Protein 2JPW (pdb70)

InterPro domains:
  IPR001978 Troponin [PF00992] (47-178)
  IPR021666 Troponin I residues 1-32 [PF11636] (1-32)
  IPR038077 Troponin domain superfamily [G3DSA:1.20.5.350] (35-161)
  IPR038077 Troponin domain superfamily [SSF90250] (41-192)
  IPR050875 Troponin I [PTHR13738] (12-207)

Sequence (30 aa):
MADESSDAAGEPQPAPAPVRRRANYRAYATMADESSDAAGEPQPAPAPVRRRANYRAYATMADESSDAAGEPQPAPAPVRRRANYRAYATMADESSDAAGEPQPAPAPVRRRANYRAYATMADESSDAAGEPQPAPAPVRRRANYRAYATMADESSDAAGEPQPAPAPVRRRANYRAYATMADESSDAAGEPQPAPAPVRRRANYRAYATMADESSDAAGEPQPAPAPVRRRANYRAYATMADESSDAAGEPQPAPAPVRRRANYRAYATMADESSDAAGEPQPAPAPVRRRANYRAYATMADESSDAAGEPQPAPAPVRRRANYRAYATMADESSDAAGEPQPAPAPVRRRANYRAYATMADESSDAAGEPQPAPAPVRRRANYRAYATMADESSDAAGEPQPAPAPVRRRANYRAYATMADESSDAAGEPQPAPAPVRRRANYRAYATMADESSDAAGEPQPAPAPVRRRANYRAYATMADESSDAAGEPQPAPAPVRRRANYRAYATMADESSDAAGEPQPAPAPVRRRANYRAYATMADESSDAAGEPQPAPAPVRRRANYRAYATMADESSDAAGEPQPAPAPVRRRANYRAYAT

Radius of gyration: 18.46 Å; Cα contacts (8 Å, |Δi|>4): 3; chains: 1; bounding box: 50×13×13 Å

Solvent-accessible surface area: 3497 Å² total

Structure (mmCIF, N/CA/C/O backbone):
data_2JPW
#
_entry.id   2JPW
#
_cell.length_a   1.000
_cell.length_b   1.000
_cell.length_c   1.000
_cell.angle_alpha   90.00
_cell.angle_beta   90.00
_cell.angle_gamma   90.00
#
_symmetry.space_group_name_H-M   'P 1'
#
loop_
_atom_site.group_PDB
_atom_site.id
_atom_site.type_symbol
_atom_site.label_atom_id
_atom_site.label_alt_id
_atom_site.label_comp_id
_atom_site.label_asym_id
_atom_site.label_entity_id
_atom_site.label_seq_id
_atom_site.pdbx_PDB_ins_code
_atom_site.Cartn_x
_atom_site.Cartn_y
_atom_site.Cartn_z
_atom_site.occupancy
_atom_site.B_iso_or_equiv
_atom_site.auth_seq_id
_atom_site.auth_comp_id
_atom_site.auth_asym_id
_atom_site.auth_atom_id
_atom_site.pdbx_PDB_model_num
ATOM 1 N N . MET A 1 1 ? -22.566 -8.372 -1.756 1.00 1.50 1 MET A N 1
ATOM 2 C CA . MET A 1 1 ? -23.281 -7.116 -2.146 1.00 1.27 1 MET A CA 1
ATOM 3 C C . MET A 1 1 ? -23.586 -7.110 -3.654 1.00 1.48 1 MET A C 1
ATOM 4 O O . MET A 1 1 ? -23.010 -7.862 -4.417 1.00 1.72 1 MET A O 1
ATOM 20 N N . ALA A 1 2 ? -24.490 -6.261 -4.084 1.00 1.53 2 ALA A N 1
ATOM 21 C CA . ALA A 1 2 ? -24.837 -6.195 -5.540 1.00 1.83 2 ALA A CA 1
ATOM 22 C C . ALA A 1 2 ? -24.015 -5.102 -6.239 1.00 1.83 2 ALA A C 1
ATOM 23 O O . ALA A 1 2 ? -23.508 -5.301 -7.327 1.00 2.03 2 ALA A O 1
ATOM 30 N N . ASP A 1 3 ? -23.881 -3.952 -5.621 1.00 1.67 3 ASP A N 1
ATOM 31 C CA . ASP A 1 3 ? -23.093 -2.841 -6.245 1.00 1.72 3 ASP A CA 1
ATOM 32 C C . ASP A 1 3 ? -21.643 -2.859 -5.739 1.00 1.64 3 ASP A C 1
ATOM 33 O O . ASP A 1 3 ? -21.352 -3.368 -4.672 1.00 1.53 3 ASP A O 1
ATOM 42 N N . GLU A 1 4 ? -20.735 -2.301 -6.500 1.00 1.73 4 GLU A N 1
ATOM 43 C CA . GLU A 1 4 ? -19.299 -2.278 -6.073 1.00 1.69 4 GLU A CA 1
ATOM 44 C C . GLU A 1 4 ? -18.989 -1.020 -5.240 1.00 1.60 4 GLU A C 1
ATOM 45 O O . GLU A 1 4 ? -17.853 -0.782 -4.875 1.00 1.59 4 GLU A O 1
ATOM 57 N N . SER A 1 5 ? -19.984 -0.216 -4.933 1.00 1.57 5 SER A N 1
ATOM 58 C CA . SER A 1 5 ? -19.734 1.018 -4.122 1.00 1.53 5 SER A CA 1
ATOM 59 C C . SER A 1 5 ? -19.973 0.751 -2.626 1.00 1.33 5 SER A C 1
ATOM 60 O O . SER A 1 5 ? -19.824 1.640 -1.806 1.00 1.29 5 SER A O 1
ATOM 68 N N . SER A 1 6 ? -20.325 -0.463 -2.260 1.00 1.24 6 SER A N 1
ATOM 69 C CA . SER A 1 6 ? -20.551 -0.779 -0.812 1.00 1.08 6 SER A CA 1
ATOM 70 C C . SER A 1 6 ? -19.254 -0.568 -0.014 1.00 0.99 6 SER A C 1
ATOM 71 O O . SER A 1 6 ? -19.282 -0.389 1.189 1.00 0.90 6 SER A O 1
ATOM 79 N N . ASP A 1 7 ? -18.121 -0.578 -0.682 1.00 1.06 7 ASP A N 1
ATOM 80 C CA . ASP A 1 7 ? -16.814 -0.368 0.016 1.00 1.00 7 ASP A CA 1
ATOM 81 C C . ASP A 1 7 ? -16.804 0.982 0.756 1.00 0.96 7 ASP A C 1
ATOM 82 O O . ASP A 1 7 ? -16.237 1.106 1.826 1.00 0.91 7 ASP A O 1
ATOM 91 N N . ALA A 1 8 ? -17.434 1.988 0.195 1.00 1.06 8 ALA A N 1
ATOM 92 C CA . ALA A 1 8 ? -17.471 3.326 0.861 1.00 1.13 8 ALA A CA 1
ATOM 93 C C . ALA A 1 8 ? -18.721 3.444 1.744 1.00 1.11 8 ALA A C 1
ATOM 94 O O . ALA A 1 8 ? -18.689 4.053 2.796 1.00 1.15 8 ALA A O 1
ATOM 101 N N . ALA A 1 9 ? -19.821 2.860 1.324 1.00 1.15 9 ALA A N 1
ATOM 102 C CA . ALA A 1 9 ? -21.076 2.932 2.140 1.00 1.21 9 ALA A CA 1
ATOM 103 C C . ALA A 1 9 ? -20.945 2.080 3.414 1.00 1.02 9 ALA A C 1
ATOM 104 O O . ALA A 1 9 ? -21.530 2.390 4.434 1.00 1.13 9 ALA A O 1
ATOM 111 N N . GLY A 1 10 ? -20.180 1.013 3.361 1.00 0.81 10 GLY A N 1
ATOM 112 C CA . GLY A 1 10 ? -20.007 0.144 4.565 1.00 0.71 10 GLY A CA 1
ATOM 113 C C . GLY A 1 10 ? -18.782 0.606 5.359 1.00 0.68 10 GLY A C 1
ATOM 114 O O . GLY A 1 10 ? -18.590 1.786 5.585 1.00 0.71 10 GLY A O 1
ATOM 118 N N . GLU A 1 11 ? -17.950 -0.314 5.783 1.00 0.72 11 GLU A N 1
ATOM 119 C CA . GLU A 1 11 ? -16.732 0.075 6.562 1.00 0.76 11 GLU A CA 1
ATOM 120 C C . GLU A 1 11 ? -15.503 0.149 5.636 1.00 0.76 11 GLU A C 1
ATOM 121 O O . GLU A 1 11 ? -15.039 -0.859 5.135 1.00 0.90 11 GLU A O 1
ATOM 133 N N . PRO A 1 12 ? -15.016 1.354 5.433 1.00 0.79 12 PRO A N 1
ATOM 134 C CA . PRO A 1 12 ? -13.833 1.561 4.556 1.00 0.90 12 PRO A CA 1
ATOM 135 C C . PRO A 1 12 ? -12.553 1.092 5.261 1.00 0.90 12 PRO A C 1
ATOM 136 O O . PRO A 1 12 ? -12.328 1.387 6.420 1.00 0.91 12 PRO A O 1
ATOM 147 N N . GLN A 1 13 ? -11.715 0.364 4.567 1.00 1.04 13 GLN A N 1
ATOM 148 C CA . GLN A 1 13 ? -10.446 -0.129 5.193 1.00 1.12 13 GLN A CA 1
ATOM 149 C C . GLN A 1 13 ? -9.347 0.946 5.108 1.00 1.11 13 GLN A C 1
ATOM 150 O O . GLN A 1 13 ? -9.345 1.759 4.203 1.00 1.15 13 GLN A O 1
ATOM 164 N N . PRO A 1 14 ? -8.444 0.912 6.063 1.00 1.15 14 PRO A N 1
ATOM 165 C CA . PRO A 1 14 ? -7.328 1.895 6.095 1.00 1.21 14 PRO A CA 1
ATOM 166 C C . PRO A 1 14 ? -6.295 1.578 5.001 1.00 1.28 14 PRO A C 1
ATOM 167 O O . PRO A 1 14 ? -5.934 0.436 4.789 1.00 1.35 14 PRO A O 1
ATOM 178 N N . ALA A 1 15 ? -5.820 2.584 4.306 1.00 1.37 15 ALA A N 1
ATOM 179 C CA . ALA A 1 15 ? -4.812 2.347 3.223 1.00 1.50 15 ALA A CA 1
ATOM 180 C C . ALA A 1 15 ? -3.429 2.059 3.832 1.00 1.37 15 ALA A C 1
ATOM 181 O O . ALA A 1 15 ? -3.016 2.724 4.763 1.00 1.31 15 ALA A O 1
ATOM 188 N N . PRO A 1 16 ? -2.757 1.071 3.282 1.00 1.43 16 PRO A N 1
ATOM 189 C CA . PRO A 1 16 ? -1.407 0.695 3.783 1.00 1.36 16 PRO A CA 1
ATOM 190 C C . PRO A 1 16 ? -0.361 1.740 3.364 1.00 1.36 16 PRO A C 1
ATOM 191 O O . PRO A 1 16 ? -0.376 2.235 2.251 1.00 1.55 16 PRO A O 1
ATOM 202 N N . ALA A 1 17 ? 0.547 2.078 4.249 1.00 1.28 17 ALA A N 1
ATOM 203 C CA . ALA A 1 17 ? 1.596 3.090 3.906 1.00 1.40 17 ALA A CA 1
ATOM 204 C C . ALA A 1 17 ? 2.698 2.448 3.048 1.00 1.34 17 ALA A C 1
ATOM 205 O O . ALA A 1 17 ? 3.143 1.352 3.335 1.00 1.23 17 ALA A O 1
ATOM 212 N N . PRO A 1 18 ? 3.104 3.157 2.018 1.00 1.51 18 PRO A N 1
ATOM 213 C CA . PRO A 1 18 ? 4.167 2.647 1.112 1.00 1.54 18 PRO A CA 1
ATOM 214 C C . PRO A 1 18 ? 5.542 2.729 1.790 1.00 1.38 18 PRO A C 1
ATOM 215 O O . PRO A 1 18 ? 5.852 3.689 2.472 1.00 1.39 18 PRO A O 1
ATOM 226 N N . VAL A 1 19 ? 6.368 1.730 1.601 1.00 1.31 19 VAL A N 1
ATOM 227 C CA . VAL A 1 19 ? 7.728 1.747 2.228 1.00 1.18 19 VAL A CA 1
ATOM 228 C C . VAL A 1 19 ? 8.706 2.547 1.353 1.00 1.23 19 VAL A C 1
ATOM 229 O O . VAL A 1 19 ? 8.569 2.603 0.144 1.00 1.37 19 VAL A O 1
ATOM 242 N N . ARG A 1 20 ? 9.689 3.167 1.956 1.00 1.15 20 ARG A N 1
ATOM 243 C CA . ARG A 1 20 ? 10.677 3.963 1.161 1.00 1.22 20 ARG A CA 1
ATOM 244 C C . ARG A 1 20 ? 11.767 3.044 0.593 1.00 1.08 20 ARG A C 1
ATOM 245 O O . ARG A 1 20 ? 12.087 2.023 1.167 1.00 0.93 20 ARG A O 1
ATOM 266 N N . ARG A 1 21 ? 12.332 3.401 -0.533 1.00 1.18 21 ARG A N 1
ATOM 267 C CA . ARG A 1 21 ? 13.406 2.551 -1.141 1.00 1.10 21 ARG A CA 1
ATOM 268 C C . ARG A 1 21 ? 14.785 3.233 -1.038 1.00 1.03 21 ARG A C 1
ATOM 269 O O . ARG A 1 21 ? 15.762 2.741 -1.570 1.00 1.00 21 ARG A O 1
ATOM 290 N N . ARG A 1 22 ? 14.874 4.362 -0.369 1.00 1.09 22 ARG A N 1
ATOM 291 C CA . ARG A 1 22 ? 16.192 5.072 -0.249 1.00 1.11 22 ARG A CA 1
ATOM 292 C C . ARG A 1 22 ? 17.238 4.212 0.485 1.00 0.90 22 ARG A C 1
ATOM 293 O O . ARG A 1 22 ? 18.421 4.326 0.230 1.00 0.87 22 ARG A O 1
ATOM 342 N N . ALA A 1 25 ? 16.693 0.014 -1.561 1.00 0.79 25 ALA A N 1
ATOM 343 C CA . ALA A 1 25 ? 17.136 -0.122 -2.986 1.00 0.89 25 ALA A CA 1
ATOM 344 C C . ALA A 1 25 ? 18.639 0.151 -3.105 1.00 0.73 25 ALA A C 1
ATOM 345 O O . ALA A 1 25 ? 19.323 -0.459 -3.903 1.00 0.83 25 ALA A O 1
ATOM 352 N N . ASN A 1 26 ? 19.159 1.053 -2.307 1.00 0.58 26 ASN A N 1
ATOM 353 C CA . ASN A 1 26 ? 20.624 1.359 -2.362 1.00 0.56 26 ASN A CA 1
ATOM 354 C C . ASN A 1 26 ? 21.422 0.257 -1.655 1.00 0.61 26 ASN A C 1
ATOM 355 O O . ASN A 1 26 ? 22.527 -0.067 -2.047 1.00 0.75 26 ASN A O 1
ATOM 366 N N . TYR A 1 27 ? 20.864 -0.326 -0.621 1.00 0.63 27 TYR A N 1
ATOM 367 C CA . TYR A 1 27 ? 21.582 -1.415 0.109 1.00 0.85 27 TYR A CA 1
ATOM 368 C C . TYR A 1 27 ? 21.548 -2.713 -0.710 1.00 1.01 27 TYR A C 1
ATOM 369 O O . TYR A 1 27 ? 22.496 -3.476 -0.709 1.00 1.22 27 TYR A O 1
ATOM 387 N N . ARG A 1 28 ? 20.469 -2.965 -1.414 1.00 1.01 28 ARG A N 1
ATOM 388 C CA . ARG A 1 28 ? 20.390 -4.212 -2.234 1.00 1.28 28 ARG A CA 1
ATOM 389 C C . ARG A 1 28 ? 21.192 -4.050 -3.535 1.00 1.26 28 ARG A C 1
ATOM 390 O O . ARG A 1 28 ? 21.742 -5.002 -4.044 1.00 1.50 28 ARG A O 1
ATOM 411 N N . ALA A 1 29 ? 21.277 -2.852 -4.067 1.00 1.03 29 ALA A N 1
ATOM 412 C CA . ALA A 1 29 ? 22.060 -2.640 -5.329 1.00 1.06 29 ALA A CA 1
ATOM 413 C C . ALA A 1 29 ? 23.551 -2.922 -5.087 1.00 1.22 29 ALA A C 1
ATOM 414 O O . ALA A 1 29 ? 24.262 -3.348 -5.977 1.00 1.44 29 ALA A O 1
ATOM 421 N N . TYR A 1 30 ? 24.022 -2.693 -3.882 1.00 1.30 30 TYR A N 1
ATOM 422 C CA . TYR A 1 30 ? 25.462 -2.953 -3.563 1.00 1.74 30 TYR A CA 1
ATOM 423 C C . TYR A 1 30 ? 25.713 -4.464 -3.445 1.00 2.21 30 TYR A C 1
ATOM 424 O O . TYR A 1 30 ? 26.766 -4.957 -3.804 1.00 2.56 30 TYR A O 1
ATOM 442 N N . ALA A 1 31 ? 24.749 -5.197 -2.944 1.00 2.31 31 ALA A N 1
ATOM 443 C CA . ALA A 1 31 ? 24.916 -6.675 -2.798 1.00 2.87 31 ALA A CA 1
ATOM 444 C C . ALA A 1 31 ? 24.485 -7.389 -4.086 1.00 3.03 31 ALA A C 1
ATOM 445 O O . ALA A 1 31 ? 25.215 -8.200 -4.625 1.00 3.44 31 ALA A O 1
ATOM 452 N N . THR A 1 32 ? 23.310 -7.089 -4.585 1.00 2.80 32 THR A N 1
ATOM 453 C CA . THR A 1 32 ? 22.833 -7.745 -5.842 1.00 3.13 32 THR A CA 1
ATOM 454 C C . THR A 1 32 ? 22.884 -6.753 -7.012 1.00 2.88 32 THR A C 1
ATOM 455 O O . THR A 1 32 ? 22.274 -5.699 -6.907 1.00 2.64 32 THR A O 1
ATOM 467 N N . MET A 1 1 ? -29.338 -2.948 1.456 1.00 3.92 1 MET A N 2
ATOM 468 C CA . MET A 1 1 ? -29.413 -4.319 0.860 1.00 3.87 1 MET A CA 2
ATOM 469 C C . MET A 1 1 ? -28.130 -5.108 1.159 1.00 3.54 1 MET A C 2
ATOM 470 O O . MET A 1 1 ? -27.139 -4.554 1.601 1.00 3.23 1 MET A O 2
ATOM 486 N N . ALA A 1 2 ? -28.140 -6.396 0.918 1.00 3.69 2 ALA A N 2
ATOM 487 C CA . ALA A 1 2 ? -26.921 -7.220 1.183 1.00 3.53 2 ALA A CA 2
ATOM 488 C C . ALA A 1 2 ? -26.029 -7.260 -0.063 1.00 3.15 2 ALA A C 2
ATOM 489 O O . ALA A 1 2 ? -25.761 -8.311 -0.615 1.00 3.31 2 ALA A O 2
ATOM 496 N N . ASP A 1 3 ? -25.567 -6.119 -0.507 1.00 2.69 3 ASP A N 2
ATOM 497 C CA . ASP A 1 3 ? -24.689 -6.084 -1.715 1.00 2.32 3 ASP A CA 2
ATOM 498 C C . ASP A 1 3 ? -23.220 -6.254 -1.310 1.00 2.03 3 ASP A C 2
ATOM 499 O O . ASP A 1 3 ? -22.839 -5.996 -0.182 1.00 2.05 3 ASP A O 2
ATOM 508 N N . GLU A 1 4 ? -22.397 -6.693 -2.226 1.00 1.86 4 GLU A N 2
ATOM 509 C CA . GLU A 1 4 ? -20.948 -6.893 -1.906 1.00 1.81 4 GLU A CA 2
ATOM 510 C C . GLU A 1 4 ? -20.182 -5.558 -1.928 1.00 1.37 4 GLU A C 2
ATOM 511 O O . GLU A 1 4 ? -19.000 -5.518 -1.646 1.00 1.52 4 GLU A O 2
ATOM 523 N N . SER A 1 5 ? -20.841 -4.468 -2.253 1.00 1.06 5 SER A N 2
ATOM 524 C CA . SER A 1 5 ? -20.141 -3.145 -2.283 1.00 0.83 5 SER A CA 2
ATOM 525 C C . SER A 1 5 ? -20.282 -2.414 -0.936 1.00 0.74 5 SER A C 2
ATOM 526 O O . SER A 1 5 ? -19.734 -1.342 -0.755 1.00 0.81 5 SER A O 2
ATOM 534 N N . SER A 1 6 ? -20.995 -2.985 0.016 1.00 0.82 6 SER A N 2
ATOM 535 C CA . SER A 1 6 ? -21.145 -2.314 1.349 1.00 0.83 6 SER A CA 2
ATOM 536 C C . SER A 1 6 ? -19.770 -2.119 2.004 1.00 0.88 6 SER A C 2
ATOM 537 O O . SER A 1 6 ? -19.597 -1.264 2.851 1.00 0.89 6 SER A O 2
ATOM 545 N N . ASP A 1 7 ? -18.791 -2.897 1.605 1.00 1.09 7 ASP A N 2
ATOM 546 C CA . ASP A 1 7 ? -17.419 -2.758 2.182 1.00 1.41 7 ASP A CA 2
ATOM 547 C C . ASP A 1 7 ? -16.898 -1.321 1.987 1.00 1.39 7 ASP A C 2
ATOM 548 O O . ASP A 1 7 ? -16.184 -0.793 2.820 1.00 1.58 7 ASP A O 2
ATOM 557 N N . ALA A 1 8 ? -17.261 -0.687 0.896 1.00 1.30 8 ALA A N 2
ATOM 558 C CA . ALA A 1 8 ? -16.804 0.711 0.640 1.00 1.54 8 ALA A CA 2
ATOM 559 C C . ALA A 1 8 ? -17.851 1.715 1.147 1.00 1.39 8 ALA A C 2
ATOM 560 O O . ALA A 1 8 ? -17.513 2.779 1.631 1.00 1.64 8 ALA A O 2
ATOM 567 N N . ALA A 1 9 ? -19.117 1.383 1.038 1.00 1.11 9 ALA A N 2
ATOM 568 C CA . ALA A 1 9 ? -20.190 2.317 1.510 1.00 1.16 9 ALA A CA 2
ATOM 569 C C . ALA A 1 9 ? -20.253 2.349 3.045 1.00 1.04 9 ALA A C 2
ATOM 570 O O . ALA A 1 9 ? -20.605 3.354 3.634 1.00 1.21 9 ALA A O 2
ATOM 577 N N . GLY A 1 10 ? -19.918 1.259 3.696 1.00 0.86 10 GLY A N 2
ATOM 578 C CA . GLY A 1 10 ? -19.959 1.225 5.189 1.00 0.85 10 GLY A CA 2
ATOM 579 C C . GLY A 1 10 ? -18.613 1.691 5.749 1.00 1.03 10 GLY A C 2
ATOM 580 O O . GLY A 1 10 ? -18.250 2.846 5.627 1.00 1.26 10 GLY A O 2
ATOM 584 N N . GLU A 1 11 ? -17.868 0.801 6.361 1.00 1.07 11 GLU A N 2
ATOM 585 C CA . GLU A 1 11 ? -16.538 1.194 6.927 1.00 1.36 11 GLU A CA 2
ATOM 586 C C . GLU A 1 11 ? -15.409 0.832 5.943 1.00 1.46 11 GLU A C 2
ATOM 587 O O . GLU A 1 11 ? -15.125 -0.330 5.721 1.00 1.51 11 GLU A O 2
ATOM 599 N N . PRO A 1 12 ? -14.800 1.851 5.376 1.00 1.54 12 PRO A N 2
ATOM 600 C CA . PRO A 1 12 ? -13.695 1.635 4.405 1.00 1.69 12 PRO A CA 2
ATOM 601 C C . PRO A 1 12 ? -12.418 1.189 5.130 1.00 1.80 12 PRO A C 2
ATOM 602 O O . PRO A 1 12 ? -12.081 1.700 6.183 1.00 1.80 12 PRO A O 2
ATOM 613 N N . GLN A 1 13 ? -11.706 0.243 4.572 1.00 1.91 13 GLN A N 2
ATOM 614 C CA . GLN A 1 13 ? -10.447 -0.241 5.224 1.00 2.04 13 GLN A CA 2
ATOM 615 C C . GLN A 1 13 ? -9.341 0.824 5.116 1.00 2.09 13 GLN A C 2
ATOM 616 O O . GLN A 1 13 ? -9.316 1.598 4.176 1.00 2.07 13 GLN A O 2
ATOM 630 N N . PRO A 1 14 ? -8.462 0.833 6.092 1.00 2.17 14 PRO A N 2
ATOM 631 C CA . PRO A 1 14 ? -7.346 1.818 6.107 1.00 2.25 14 PRO A CA 2
ATOM 632 C C . PRO A 1 14 ? -6.300 1.472 5.036 1.00 2.31 14 PRO A C 2
ATOM 633 O O . PRO A 1 14 ? -5.932 0.325 4.863 1.00 2.40 14 PRO A O 2
ATOM 644 N N . ALA A 1 15 ? -5.823 2.459 4.318 1.00 2.30 15 ALA A N 2
ATOM 645 C CA . ALA A 1 15 ? -4.803 2.194 3.256 1.00 2.38 15 ALA A CA 2
ATOM 646 C C . ALA A 1 15 ? -3.422 1.960 3.893 1.00 2.20 15 ALA A C 2
ATOM 647 O O . ALA A 1 15 ? -3.043 2.656 4.817 1.00 2.04 15 ALA A O 2
ATOM 654 N N . PRO A 1 16 ? -2.716 0.979 3.378 1.00 2.27 16 PRO A N 2
ATOM 655 C CA . PRO A 1 16 ? -1.367 0.647 3.908 1.00 2.14 16 PRO A CA 2
ATOM 656 C C . PRO A 1 16 ? -0.341 1.716 3.500 1.00 1.96 16 PRO A C 2
ATOM 657 O O . PRO A 1 16 ? -0.369 2.224 2.394 1.00 2.08 16 PRO A O 2
ATOM 668 N N . ALA A 1 17 ? 0.566 2.054 4.386 1.00 1.77 17 ALA A N 2
ATOM 669 C CA . ALA A 1 17 ? 1.599 3.086 4.051 1.00 1.67 17 ALA A CA 2
ATOM 670 C C . ALA A 1 17 ? 2.618 2.509 3.058 1.00 1.62 17 ALA A C 2
ATOM 671 O O . ALA A 1 17 ? 3.072 1.391 3.218 1.00 1.58 17 ALA A O 2
ATOM 678 N N . PRO A 1 18 ? 2.944 3.294 2.057 1.00 1.75 18 PRO A N 2
ATOM 679 C CA . PRO A 1 18 ? 3.916 2.850 1.027 1.00 1.82 18 PRO A CA 2
ATOM 680 C C . PRO A 1 18 ? 5.337 2.812 1.600 1.00 1.49 18 PRO A C 2
ATOM 681 O O . PRO A 1 18 ? 5.766 3.724 2.284 1.00 1.41 18 PRO A O 2
ATOM 692 N N . VAL A 1 19 ? 6.069 1.766 1.316 1.00 1.41 19 VAL A N 2
ATOM 693 C CA . VAL A 1 19 ? 7.469 1.664 1.829 1.00 1.18 19 VAL A CA 2
ATOM 694 C C . VAL A 1 19 ? 8.382 2.615 1.040 1.00 1.27 19 VAL A C 2
ATOM 695 O O . VAL A 1 19 ? 8.180 2.847 -0.138 1.00 1.52 19 VAL A O 2
ATOM 708 N N . ARG A 1 20 ? 9.377 3.170 1.685 1.00 1.21 20 ARG A N 2
ATOM 709 C CA . ARG A 1 20 ? 10.303 4.111 0.979 1.00 1.47 20 ARG A CA 2
ATOM 710 C C . ARG A 1 20 ? 11.105 3.369 -0.101 1.00 1.35 20 ARG A C 2
ATOM 711 O O . ARG A 1 20 ? 11.399 2.198 0.034 1.00 1.13 20 ARG A O 2
ATOM 732 N N . ARG A 1 21 ? 11.460 4.043 -1.166 1.00 1.54 21 ARG A N 2
ATOM 733 C CA . ARG A 1 21 ? 12.255 3.382 -2.253 1.00 1.47 21 ARG A CA 2
ATOM 734 C C . ARG A 1 21 ? 13.699 3.924 -2.290 1.00 1.55 21 ARG A C 2
ATOM 735 O O . ARG A 1 21 ? 14.455 3.613 -3.191 1.00 1.55 21 ARG A O 2
ATOM 756 N N . ARG A 1 22 ? 14.078 4.744 -1.336 1.00 1.71 22 ARG A N 2
ATOM 757 C CA . ARG A 1 22 ? 15.463 5.324 -1.333 1.00 1.93 22 ARG A CA 2
ATOM 758 C C . ARG A 1 22 ? 16.542 4.230 -1.278 1.00 1.76 22 ARG A C 2
ATOM 759 O O . ARG A 1 22 ? 17.609 4.388 -1.835 1.00 1.88 22 ARG A O 2
ATOM 808 N N . ALA A 1 25 ? 15.726 1.462 -4.571 1.00 1.26 25 ALA A N 2
ATOM 809 C CA . ALA A 1 25 ? 16.044 1.987 -5.937 1.00 1.29 25 ALA A CA 2
ATOM 810 C C . ALA A 1 25 ? 17.564 2.053 -6.131 1.00 1.11 25 ALA A C 2
ATOM 811 O O . ALA A 1 25 ? 18.068 1.851 -7.219 1.00 1.21 25 ALA A O 2
ATOM 818 N N . ASN A 1 26 ? 18.297 2.318 -5.076 1.00 0.94 26 ASN A N 2
ATOM 819 C CA . ASN A 1 26 ? 19.786 2.382 -5.187 1.00 0.90 26 ASN A CA 2
ATOM 820 C C . ASN A 1 26 ? 20.386 0.974 -5.088 1.00 0.91 26 ASN A C 2
ATOM 821 O O . ASN A 1 26 ? 21.377 0.673 -5.726 1.00 1.06 26 ASN A O 2
ATOM 832 N N . TYR A 1 27 ? 19.789 0.107 -4.301 1.00 0.88 27 TYR A N 2
ATOM 833 C CA . TYR A 1 27 ? 20.327 -1.284 -4.176 1.00 0.97 27 TYR A CA 2
ATOM 834 C C . TYR A 1 27 ? 20.062 -2.077 -5.465 1.00 1.12 27 TYR A C 2
ATOM 835 O O . TYR A 1 27 ? 20.872 -2.883 -5.875 1.00 1.31 27 TYR A O 2
ATOM 853 N N . ARG A 1 28 ? 18.941 -1.848 -6.109 1.00 1.17 28 ARG A N 2
ATOM 854 C CA . ARG A 1 28 ? 18.642 -2.591 -7.373 1.00 1.44 28 ARG A CA 2
ATOM 855 C C . ARG A 1 28 ? 19.528 -2.077 -8.519 1.00 1.62 28 ARG A C 2
ATOM 856 O O . ARG A 1 28 ? 19.839 -2.803 -9.442 1.00 1.89 28 ARG A O 2
ATOM 877 N N . ALA A 1 29 ? 19.945 -0.834 -8.461 1.00 1.52 29 ALA A N 2
ATOM 878 C CA . ALA A 1 29 ? 20.820 -0.281 -9.540 1.00 1.75 29 ALA A CA 2
ATOM 879 C C . ALA A 1 29 ? 22.291 -0.626 -9.261 1.00 1.80 29 ALA A C 2
ATOM 880 O O . ALA A 1 29 ? 23.101 -0.692 -10.166 1.00 2.09 29 ALA A O 2
ATOM 887 N N . TYR A 1 30 ? 22.639 -0.846 -8.014 1.00 1.59 30 TYR A N 2
ATOM 888 C CA . TYR A 1 30 ? 24.054 -1.184 -7.668 1.00 1.75 30 TYR A CA 2
ATOM 889 C C . TYR A 1 30 ? 24.261 -2.707 -7.629 1.00 1.90 30 TYR A C 2
ATOM 890 O O . TYR A 1 30 ? 25.313 -3.202 -7.988 1.00 2.16 30 TYR A O 2
ATOM 908 N N . ALA A 1 31 ? 23.272 -3.452 -7.190 1.00 1.77 31 ALA A N 2
ATOM 909 C CA . ALA A 1 31 ? 23.423 -4.941 -7.121 1.00 1.96 31 ALA A CA 2
ATOM 910 C C . ALA A 1 31 ? 23.113 -5.583 -8.479 1.00 2.19 31 ALA A C 2
ATOM 911 O O . ALA A 1 31 ? 23.904 -6.344 -9.005 1.00 2.46 31 ALA A O 2
ATOM 918 N N . THR A 1 32 ? 21.970 -5.287 -9.047 1.00 2.14 32 THR A N 2
ATOM 919 C CA . THR A 1 32 ? 21.609 -5.885 -10.374 1.00 2.44 32 THR A CA 2
ATOM 920 C C . THR A 1 32 ? 21.724 -4.841 -11.498 1.00 2.54 32 THR A C 2
ATOM 921 O O . THR A 1 32 ? 21.958 -3.680 -11.192 1.00 2.86 32 THR A O 2
ATOM 933 N N . MET A 1 1 ? -27.057 -8.610 -0.053 1.00 3.65 1 MET A N 3
ATOM 934 C CA . MET A 1 1 ? -26.462 -9.725 -0.857 1.00 3.74 1 MET A CA 3
ATOM 935 C C . MET A 1 1 ? -24.950 -9.827 -0.599 1.00 3.46 1 MET A C 3
ATOM 936 O O . MET A 1 1 ? -24.351 -8.949 -0.004 1.00 3.20 1 MET A O 3
ATOM 952 N N . ALA A 1 2 ? -24.332 -10.893 -1.047 1.00 3.58 2 ALA A N 3
ATOM 953 C CA . ALA A 1 2 ? -22.861 -11.057 -0.832 1.00 3.43 2 ALA A CA 3
ATOM 954 C C . ALA A 1 2 ? -22.081 -10.472 -2.019 1.00 3.51 2 ALA A C 3
ATOM 955 O O . ALA A 1 2 ? -21.399 -11.181 -2.739 1.00 3.81 2 ALA A O 3
ATOM 962 N N . ASP A 1 3 ? -22.176 -9.183 -2.225 1.00 3.31 3 ASP A N 3
ATOM 963 C CA . ASP A 1 3 ? -21.442 -8.544 -3.360 1.00 3.42 3 ASP A CA 3
ATOM 964 C C . ASP A 1 3 ? -20.058 -8.062 -2.899 1.00 3.13 3 ASP A C 3
ATOM 965 O O . ASP A 1 3 ? -19.801 -7.917 -1.718 1.00 2.83 3 ASP A O 3
ATOM 974 N N . GLU A 1 4 ? -19.165 -7.824 -3.827 1.00 3.30 4 GLU A N 3
ATOM 975 C CA . GLU A 1 4 ? -17.790 -7.361 -3.453 1.00 3.13 4 GLU A CA 3
ATOM 976 C C . GLU A 1 4 ? -17.754 -5.837 -3.236 1.00 2.82 4 GLU A C 3
ATOM 977 O O . GLU A 1 4 ? -16.774 -5.306 -2.750 1.00 2.71 4 GLU A O 3
ATOM 989 N N . SER A 1 5 ? -18.806 -5.128 -3.582 1.00 2.79 5 SER A N 3
ATOM 990 C CA . SER A 1 5 ? -18.813 -3.641 -3.381 1.00 2.60 5 SER A CA 3
ATOM 991 C C . SER A 1 5 ? -19.129 -3.280 -1.921 1.00 2.25 5 SER A C 3
ATOM 992 O O . SER A 1 5 ? -18.963 -2.146 -1.512 1.00 2.17 5 SER A O 3
ATOM 1000 N N . SER A 1 6 ? -19.572 -4.232 -1.127 1.00 2.10 6 SER A N 3
ATOM 1001 C CA . SER A 1 6 ? -19.880 -3.930 0.310 1.00 1.83 6 SER A CA 3
ATOM 1002 C C . SER A 1 6 ? -18.619 -3.435 1.035 1.00 1.62 6 SER A C 3
ATOM 1003 O O . SER A 1 6 ? -18.702 -2.821 2.079 1.00 1.47 6 SER A O 3
ATOM 1011 N N . ASP A 1 7 ? -17.455 -3.690 0.480 1.00 1.72 7 ASP A N 3
ATOM 1012 C CA . ASP A 1 7 ? -16.185 -3.226 1.120 1.00 1.66 7 ASP A CA 3
ATOM 1013 C C . ASP A 1 7 ? -16.212 -1.698 1.313 1.00 1.54 7 ASP A C 3
ATOM 1014 O O . ASP A 1 7 ? -15.681 -1.177 2.276 1.00 1.50 7 ASP A O 3
ATOM 1023 N N . ALA A 1 8 ? -16.836 -0.985 0.405 1.00 1.62 8 ALA A N 3
ATOM 1024 C CA . ALA A 1 8 ? -16.917 0.502 0.528 1.00 1.65 8 ALA A CA 3
ATOM 1025 C C . ALA A 1 8 ? -18.223 0.898 1.230 1.00 1.62 8 ALA A C 3
ATOM 1026 O O . ALA A 1 8 ? -18.260 1.841 1.998 1.00 1.66 8 ALA A O 3
ATOM 1033 N N . ALA A 1 9 ? -19.292 0.179 0.974 1.00 1.71 9 ALA A N 3
ATOM 1034 C CA . ALA A 1 9 ? -20.601 0.502 1.628 1.00 1.87 9 ALA A CA 3
ATOM 1035 C C . ALA A 1 9 ? -20.553 0.157 3.124 1.00 1.68 9 ALA A C 3
ATOM 1036 O O . ALA A 1 9 ? -21.199 0.794 3.934 1.00 1.92 9 ALA A O 3
ATOM 1043 N N . GLY A 1 10 ? -19.790 -0.846 3.493 1.00 1.42 10 GLY A N 3
ATOM 1044 C CA . GLY A 1 10 ? -19.691 -1.233 4.929 1.00 1.48 10 GLY A CA 3
ATOM 1045 C C . GLY A 1 10 ? -18.536 -0.468 5.581 1.00 1.57 10 GLY A C 3
ATOM 1046 O O . GLY A 1 10 ? -18.522 0.748 5.598 1.00 1.81 10 GLY A O 3
ATOM 1050 N N . GLU A 1 11 ? -17.565 -1.169 6.111 1.00 1.57 11 GLU A N 3
ATOM 1051 C CA . GLU A 1 11 ? -16.407 -0.475 6.760 1.00 1.80 11 GLU A CA 3
ATOM 1052 C C . GLU A 1 11 ? -15.211 -0.388 5.790 1.00 1.67 11 GLU A C 3
ATOM 1053 O O . GLU A 1 11 ? -14.639 -1.395 5.417 1.00 1.58 11 GLU A O 3
ATOM 1065 N N . PRO A 1 12 ? -14.870 0.826 5.415 1.00 1.78 12 PRO A N 3
ATOM 1066 C CA . PRO A 1 12 ? -13.728 1.045 4.486 1.00 1.79 12 PRO A CA 3
ATOM 1067 C C . PRO A 1 12 ? -12.394 0.801 5.208 1.00 1.82 12 PRO A C 3
ATOM 1068 O O . PRO A 1 12 ? -12.167 1.300 6.296 1.00 1.96 12 PRO A O 3
ATOM 1079 N N . GLN A 1 13 ? -11.515 0.035 4.611 1.00 1.77 13 GLN A N 3
ATOM 1080 C CA . GLN A 1 13 ? -10.195 -0.248 5.261 1.00 1.83 13 GLN A CA 3
ATOM 1081 C C . GLN A 1 13 ? -9.248 0.958 5.123 1.00 1.80 13 GLN A C 3
ATOM 1082 O O . GLN A 1 13 ? -9.356 1.726 4.185 1.00 1.79 13 GLN A O 3
ATOM 1096 N N . PRO A 1 14 ? -8.345 1.083 6.071 1.00 1.85 14 PRO A N 3
ATOM 1097 C CA . PRO A 1 14 ? -7.367 2.205 6.053 1.00 1.84 14 PRO A CA 3
ATOM 1098 C C . PRO A 1 14 ? -6.316 1.992 4.952 1.00 1.73 14 PRO A C 3
ATOM 1099 O O . PRO A 1 14 ? -5.949 0.875 4.641 1.00 1.72 14 PRO A O 3
ATOM 1110 N N . ALA A 1 15 ? -5.832 3.060 4.364 1.00 1.73 15 ALA A N 3
ATOM 1111 C CA . ALA A 1 15 ? -4.805 2.927 3.283 1.00 1.69 15 ALA A CA 3
ATOM 1112 C C . ALA A 1 15 ? -3.473 2.431 3.870 1.00 1.56 15 ALA A C 3
ATOM 1113 O O . ALA A 1 15 ? -3.005 2.954 4.865 1.00 1.54 15 ALA A O 3
ATOM 1120 N N . PRO A 1 16 ? -2.905 1.433 3.233 1.00 1.59 16 PRO A N 3
ATOM 1121 C CA . PRO A 1 16 ? -1.614 0.861 3.704 1.00 1.58 16 PRO A CA 3
ATOM 1122 C C . PRO A 1 16 ? -0.453 1.823 3.409 1.00 1.46 16 PRO A C 3
ATOM 1123 O O . PRO A 1 16 ? -0.405 2.451 2.367 1.00 1.49 16 PRO A O 3
ATOM 1134 N N . ALA A 1 17 ? 0.483 1.937 4.321 1.00 1.42 17 ALA A N 3
ATOM 1135 C CA . ALA A 1 17 ? 1.644 2.855 4.099 1.00 1.38 17 ALA A CA 3
ATOM 1136 C C . ALA A 1 17 ? 2.592 2.271 3.040 1.00 1.36 17 ALA A C 3
ATOM 1137 O O . ALA A 1 17 ? 2.830 1.076 3.015 1.00 1.34 17 ALA A O 3
ATOM 1144 N N . PRO A 1 18 ? 3.103 3.136 2.194 1.00 1.44 18 PRO A N 3
ATOM 1145 C CA . PRO A 1 18 ? 4.033 2.697 1.118 1.00 1.47 18 PRO A CA 3
ATOM 1146 C C . PRO A 1 18 ? 5.394 2.298 1.705 1.00 1.32 18 PRO A C 3
ATOM 1147 O O . PRO A 1 18 ? 5.952 2.993 2.535 1.00 1.30 18 PRO A O 3
ATOM 1158 N N . VAL A 1 19 ? 5.931 1.185 1.271 1.00 1.32 19 VAL A N 3
ATOM 1159 C CA . VAL A 1 19 ? 7.260 0.732 1.791 1.00 1.27 19 VAL A CA 3
ATOM 1160 C C . VAL A 1 19 ? 8.396 1.446 1.041 1.00 1.26 19 VAL A C 3
ATOM 1161 O O . VAL A 1 19 ? 8.238 1.863 -0.092 1.00 1.31 19 VAL A O 3
ATOM 1174 N N . ARG A 1 20 ? 9.538 1.588 1.666 1.00 1.25 20 ARG A N 3
ATOM 1175 C CA . ARG A 1 20 ? 10.685 2.273 0.990 1.00 1.28 20 ARG A CA 3
ATOM 1176 C C . ARG A 1 20 ? 11.279 1.366 -0.098 1.00 1.22 20 ARG A C 3
ATOM 1177 O O . ARG A 1 20 ? 11.242 0.154 0.004 1.00 1.19 20 ARG A O 3
ATOM 1198 N N . ARG A 1 21 ? 11.821 1.946 -1.138 1.00 1.28 21 ARG A N 3
ATOM 1199 C CA . ARG A 1 21 ? 12.417 1.121 -2.237 1.00 1.26 21 ARG A CA 3
ATOM 1200 C C . ARG A 1 21 ? 13.954 1.211 -2.240 1.00 1.24 21 ARG A C 3
ATOM 1201 O O . ARG A 1 21 ? 14.604 0.703 -3.133 1.00 1.25 21 ARG A O 3
ATOM 1222 N N . ARG A 1 22 ? 14.544 1.856 -1.259 1.00 1.28 22 ARG A N 3
ATOM 1223 C CA . ARG A 1 22 ? 16.039 1.977 -1.226 1.00 1.36 22 ARG A CA 3
ATOM 1224 C C . ARG A 1 22 ? 16.714 0.594 -1.177 1.00 1.31 22 ARG A C 3
ATOM 1225 O O . ARG A 1 22 ? 17.794 0.413 -1.702 1.00 1.33 22 ARG A O 3
ATOM 1274 N N . ALA A 1 25 ? 14.272 -2.056 -4.171 1.00 1.27 25 ALA A N 3
ATOM 1275 C CA . ALA A 1 25 ? 14.424 -1.775 -5.636 1.00 1.23 25 ALA A CA 3
ATOM 1276 C C . ALA A 1 25 ? 15.795 -2.252 -6.126 1.00 1.20 25 ALA A C 3
ATOM 1277 O O . ALA A 1 25 ? 15.940 -2.692 -7.251 1.00 1.26 25 ALA A O 3
ATOM 1284 N N . ASN A 1 26 ? 16.796 -2.186 -5.284 1.00 1.26 26 ASN A N 3
ATOM 1285 C CA . ASN A 1 26 ? 18.153 -2.654 -5.691 1.00 1.46 26 ASN A CA 3
ATOM 1286 C C . ASN A 1 26 ? 18.206 -4.186 -5.643 1.00 1.62 26 ASN A C 3
ATOM 1287 O O . ASN A 1 26 ? 18.883 -4.815 -6.434 1.00 1.82 26 ASN A O 3
ATOM 1298 N N . TYR A 1 27 ? 17.481 -4.789 -4.730 1.00 1.65 27 TYR A N 3
ATOM 1299 C CA . TYR A 1 27 ? 17.469 -6.281 -4.639 1.00 1.98 27 TYR A CA 3
ATOM 1300 C C . TYR A 1 27 ? 16.614 -6.867 -5.770 1.00 2.02 27 TYR A C 3
ATOM 1301 O O . TYR A 1 27 ? 16.928 -7.908 -6.316 1.00 2.32 27 TYR A O 3
ATOM 1319 N N . ARG A 1 28 ? 15.546 -6.199 -6.141 1.00 1.81 28 ARG A N 3
ATOM 1320 C CA . ARG A 1 28 ? 14.688 -6.716 -7.250 1.00 2.01 28 ARG A CA 3
ATOM 1321 C C . ARG A 1 28 ? 15.329 -6.400 -8.611 1.00 1.98 28 ARG A C 3
ATOM 1322 O O . ARG A 1 28 ? 15.020 -7.028 -9.602 1.00 2.28 28 ARG A O 3
ATOM 1343 N N . ALA A 1 29 ? 16.229 -5.440 -8.661 1.00 1.72 29 ALA A N 3
ATOM 1344 C CA . ALA A 1 29 ? 16.903 -5.091 -9.955 1.00 1.72 29 ALA A CA 3
ATOM 1345 C C . ALA A 1 29 ? 17.610 -6.321 -10.546 1.00 2.09 29 ALA A C 3
ATOM 1346 O O . ALA A 1 29 ? 17.745 -6.449 -11.748 1.00 2.26 29 ALA A O 3
ATOM 1353 N N . TYR A 1 30 ? 18.057 -7.227 -9.707 1.00 2.31 30 TYR A N 3
ATOM 1354 C CA . TYR A 1 30 ? 18.745 -8.457 -10.210 1.00 2.81 30 TYR A CA 3
ATOM 1355 C C . TYR A 1 30 ? 17.715 -9.436 -10.795 1.00 3.11 30 TYR A C 3
ATOM 1356 O O . TYR A 1 30 ? 17.990 -10.145 -11.743 1.00 3.47 30 TYR A O 3
ATOM 1374 N N . ALA A 1 31 ? 16.530 -9.469 -10.234 1.00 3.04 31 ALA A N 3
ATOM 1375 C CA . ALA A 1 31 ? 15.471 -10.391 -10.748 1.00 3.44 31 ALA A CA 3
ATOM 1376 C C . ALA A 1 31 ? 14.724 -9.745 -11.924 1.00 3.36 31 ALA A C 3
ATOM 1377 O O . ALA A 1 31 ? 14.381 -10.408 -12.883 1.00 3.71 31 ALA A O 3
ATOM 1384 N N . THR A 1 32 ? 14.473 -8.460 -11.855 1.00 2.97 32 THR A N 3
ATOM 1385 C CA . THR A 1 32 ? 13.749 -7.775 -12.971 1.00 2.98 32 THR A CA 3
ATOM 1386 C C . THR A 1 32 ? 14.726 -6.937 -13.807 1.00 2.62 32 THR A C 3
ATOM 1387 O O . THR A 1 32 ? 14.876 -7.238 -14.977 1.00 2.85 32 THR A O 3
ATOM 1399 N N . MET A 1 1 ? -19.431 -6.715 -5.319 1.00 4.44 1 MET A N 4
ATOM 1400 C CA . MET A 1 1 ? -20.292 -5.492 -5.307 1.00 3.84 1 MET A CA 4
ATOM 1401 C C . MET A 1 1 ? -20.709 -5.107 -6.735 1.00 3.80 1 MET A C 4
ATOM 1402 O O . MET A 1 1 ? -20.034 -5.426 -7.697 1.00 3.94 1 MET A O 4
ATOM 1418 N N . ALA A 1 2 ? -21.814 -4.417 -6.874 1.00 3.72 2 ALA A N 4
ATOM 1419 C CA . ALA A 1 2 ? -22.275 -4.000 -8.234 1.00 3.77 2 ALA A CA 4
ATOM 1420 C C . ALA A 1 2 ? -21.610 -2.677 -8.629 1.00 3.20 2 ALA A C 4
ATOM 1421 O O . ALA A 1 2 ? -21.032 -2.558 -9.693 1.00 3.18 2 ALA A O 4
ATOM 1428 N N . ASP A 1 3 ? -21.684 -1.686 -7.772 1.00 2.81 3 ASP A N 4
ATOM 1429 C CA . ASP A 1 3 ? -21.056 -0.367 -8.082 1.00 2.32 3 ASP A CA 4
ATOM 1430 C C . ASP A 1 3 ? -19.684 -0.262 -7.404 1.00 1.89 3 ASP A C 4
ATOM 1431 O O . ASP A 1 3 ? -19.432 -0.885 -6.388 1.00 1.94 3 ASP A O 4
ATOM 1440 N N . GLU A 1 4 ? -18.798 0.522 -7.960 1.00 1.63 4 GLU A N 4
ATOM 1441 C CA . GLU A 1 4 ? -17.437 0.671 -7.356 1.00 1.46 4 GLU A CA 4
ATOM 1442 C C . GLU A 1 4 ? -17.433 1.741 -6.249 1.00 1.15 4 GLU A C 4
ATOM 1443 O O . GLU A 1 4 ? -16.387 2.127 -5.763 1.00 1.28 4 GLU A O 4
ATOM 1455 N N . SER A 1 5 ? -18.588 2.212 -5.836 1.00 1.08 5 SER A N 4
ATOM 1456 C CA . SER A 1 5 ? -18.639 3.241 -4.750 1.00 1.10 5 SER A CA 4
ATOM 1457 C C . SER A 1 5 ? -18.969 2.586 -3.400 1.00 0.90 5 SER A C 4
ATOM 1458 O O . SER A 1 5 ? -18.999 3.248 -2.378 1.00 1.03 5 SER A O 4
ATOM 1466 N N . SER A 1 6 ? -19.201 1.288 -3.380 1.00 0.91 6 SER A N 4
ATOM 1467 C CA . SER A 1 6 ? -19.509 0.596 -2.087 1.00 1.02 6 SER A CA 4
ATOM 1468 C C . SER A 1 6 ? -18.337 0.763 -1.110 1.00 0.65 6 SER A C 4
ATOM 1469 O O . SER A 1 6 ? -18.504 0.673 0.090 1.00 0.72 6 SER A O 4
ATOM 1477 N N . ASP A 1 7 ? -17.155 1.024 -1.623 1.00 0.63 7 ASP A N 4
ATOM 1478 C CA . ASP A 1 7 ? -15.962 1.223 -0.743 1.00 0.94 7 ASP A CA 4
ATOM 1479 C C . ASP A 1 7 ? -16.218 2.369 0.254 1.00 0.98 7 ASP A C 4
ATOM 1480 O O . ASP A 1 7 ? -15.758 2.337 1.380 1.00 1.16 7 ASP A O 4
ATOM 1489 N N . ALA A 1 8 ? -16.959 3.373 -0.157 1.00 1.07 8 ALA A N 4
ATOM 1490 C CA . ALA A 1 8 ? -17.263 4.521 0.752 1.00 1.48 8 ALA A CA 4
ATOM 1491 C C . ALA A 1 8 ? -18.604 4.291 1.467 1.00 1.44 8 ALA A C 4
ATOM 1492 O O . ALA A 1 8 ? -18.757 4.620 2.628 1.00 1.65 8 ALA A O 4
ATOM 1499 N N . ALA A 1 9 ? -19.573 3.729 0.780 1.00 1.31 9 ALA A N 4
ATOM 1500 C CA . ALA A 1 9 ? -20.908 3.476 1.416 1.00 1.56 9 ALA A CA 4
ATOM 1501 C C . ALA A 1 9 ? -20.811 2.353 2.462 1.00 1.42 9 ALA A C 4
ATOM 1502 O O . ALA A 1 9 ? -21.534 2.349 3.440 1.00 1.70 9 ALA A O 4
ATOM 1509 N N . GLY A 1 10 ? -19.924 1.405 2.264 1.00 1.06 10 GLY A N 4
ATOM 1510 C CA . GLY A 1 10 ? -19.779 0.289 3.247 1.00 1.08 10 GLY A CA 4
ATOM 1511 C C . GLY A 1 10 ? -18.673 0.633 4.248 1.00 0.91 10 GLY A C 4
ATOM 1512 O O . GLY A 1 10 ? -18.529 1.770 4.657 1.00 1.00 10 GLY A O 4
ATOM 1516 N N . GLU A 1 11 ? -17.888 -0.339 4.643 1.00 0.83 11 GLU A N 4
ATOM 1517 C CA . GLU A 1 11 ? -16.784 -0.064 5.618 1.00 0.81 11 GLU A CA 4
ATOM 1518 C C . GLU A 1 11 ? -15.450 0.138 4.873 1.00 0.74 11 GLU A C 4
ATOM 1519 O O . GLU A 1 11 ? -14.896 -0.797 4.324 1.00 0.79 11 GLU A O 4
ATOM 1531 N N . PRO A 1 12 ? -14.976 1.364 4.877 1.00 0.83 12 PRO A N 4
ATOM 1532 C CA . PRO A 1 12 ? -13.697 1.687 4.191 1.00 0.92 12 PRO A CA 4
ATOM 1533 C C . PRO A 1 12 ? -12.507 1.155 5.000 1.00 1.00 12 PRO A C 4
ATOM 1534 O O . PRO A 1 12 ? -12.402 1.385 6.191 1.00 1.08 12 PRO A O 4
ATOM 1545 N N . GLN A 1 13 ? -11.613 0.444 4.360 1.00 1.05 13 GLN A N 4
ATOM 1546 C CA . GLN A 1 13 ? -10.427 -0.107 5.088 1.00 1.20 13 GLN A CA 4
ATOM 1547 C C . GLN A 1 13 ? -9.294 0.933 5.137 1.00 1.29 13 GLN A C 4
ATOM 1548 O O . GLN A 1 13 ? -9.221 1.808 4.294 1.00 1.26 13 GLN A O 4
ATOM 1562 N N . PRO A 1 14 ? -8.443 0.800 6.128 1.00 1.44 14 PRO A N 4
ATOM 1563 C CA . PRO A 1 14 ? -7.303 1.741 6.285 1.00 1.56 14 PRO A CA 4
ATOM 1564 C C . PRO A 1 14 ? -6.243 1.489 5.205 1.00 1.55 14 PRO A C 4
ATOM 1565 O O . PRO A 1 14 ? -5.852 0.362 4.956 1.00 1.57 14 PRO A O 4
ATOM 1576 N N . ALA A 1 15 ? -5.778 2.531 4.560 1.00 1.54 15 ALA A N 4
ATOM 1577 C CA . ALA A 1 15 ? -4.745 2.359 3.490 1.00 1.54 15 ALA A CA 4
ATOM 1578 C C . ALA A 1 15 ? -3.366 2.099 4.117 1.00 1.40 15 ALA A C 4
ATOM 1579 O O . ALA A 1 15 ? -2.959 2.799 5.026 1.00 1.34 15 ALA A O 4
ATOM 1586 N N . PRO A 1 16 ? -2.689 1.092 3.609 1.00 1.42 16 PRO A N 4
ATOM 1587 C CA . PRO A 1 16 ? -1.342 0.740 4.130 1.00 1.34 16 PRO A CA 4
ATOM 1588 C C . PRO A 1 16 ? -0.292 1.756 3.656 1.00 1.20 16 PRO A C 4
ATOM 1589 O O . PRO A 1 16 ? -0.361 2.266 2.554 1.00 1.29 16 PRO A O 4
ATOM 1600 N N . ALA A 1 17 ? 0.682 2.049 4.485 1.00 1.08 17 ALA A N 4
ATOM 1601 C CA . ALA A 1 17 ? 1.741 3.030 4.088 1.00 1.00 17 ALA A CA 4
ATOM 1602 C C . ALA A 1 17 ? 2.640 2.429 2.995 1.00 1.00 17 ALA A C 4
ATOM 1603 O O . ALA A 1 17 ? 3.098 1.308 3.123 1.00 1.08 17 ALA A O 4
ATOM 1610 N N . PRO A 1 18 ? 2.860 3.195 1.951 1.00 1.09 18 PRO A N 4
ATOM 1611 C CA . PRO A 1 18 ? 3.710 2.725 0.827 1.00 1.17 18 PRO A CA 4
ATOM 1612 C C . PRO A 1 18 ? 5.191 2.721 1.231 1.00 0.85 18 PRO A C 4
ATOM 1613 O O . PRO A 1 18 ? 5.675 3.638 1.871 1.00 0.72 18 PRO A O 4
ATOM 1624 N N . VAL A 1 19 ? 5.914 1.694 0.855 1.00 0.96 19 VAL A N 4
ATOM 1625 C CA . VAL A 1 19 ? 7.365 1.621 1.210 1.00 0.86 19 VAL A CA 4
ATOM 1626 C C . VAL A 1 19 ? 8.198 2.457 0.224 1.00 0.66 19 VAL A C 4
ATOM 1627 O O . VAL A 1 19 ? 7.824 2.643 -0.919 1.00 0.80 19 VAL A O 4
ATOM 1640 N N . ARG A 1 20 ? 9.321 2.965 0.666 1.00 0.68 20 ARG A N 4
ATOM 1641 C CA . ARG A 1 20 ? 10.183 3.795 -0.239 1.00 0.74 20 ARG A CA 4
ATOM 1642 C C . ARG A 1 20 ? 10.809 2.921 -1.337 1.00 0.59 20 ARG A C 4
ATOM 1643 O O . ARG A 1 20 ? 11.275 1.825 -1.085 1.00 0.59 20 ARG A O 4
ATOM 1664 N N . ARG A 1 21 ? 10.811 3.401 -2.556 1.00 0.79 21 ARG A N 4
ATOM 1665 C CA . ARG A 1 21 ? 11.393 2.609 -3.688 1.00 0.83 21 ARG A CA 4
ATOM 1666 C C . ARG A 1 21 ? 12.733 3.204 -4.165 1.00 0.97 21 ARG A C 4
ATOM 1667 O O . ARG A 1 21 ? 13.277 2.781 -5.166 1.00 1.06 21 ARG A O 4
ATOM 1688 N N . ARG A 1 22 ? 13.263 4.182 -3.466 1.00 1.18 22 ARG A N 4
ATOM 1689 C CA . ARG A 1 22 ? 14.564 4.801 -3.896 1.00 1.52 22 ARG A CA 4
ATOM 1690 C C . ARG A 1 22 ? 15.693 3.754 -3.954 1.00 1.38 22 ARG A C 4
ATOM 1691 O O . ARG A 1 22 ? 16.630 3.897 -4.715 1.00 1.55 22 ARG A O 4
ATOM 1740 N N . ALA A 1 25 ? 13.685 -0.018 -5.996 1.00 0.79 25 ALA A N 4
ATOM 1741 C CA . ALA A 1 25 ? 13.379 0.118 -7.456 1.00 1.11 25 ALA A CA 4
ATOM 1742 C C . ALA A 1 25 ? 14.674 0.271 -8.260 1.00 1.04 25 ALA A C 4
ATOM 1743 O O . ALA A 1 25 ? 14.762 -0.158 -9.394 1.00 1.20 25 ALA A O 4
ATOM 1750 N N . ASN A 1 26 ? 15.681 0.874 -7.680 1.00 0.97 26 ASN A N 4
ATOM 1751 C CA . ASN A 1 26 ? 16.975 1.048 -8.406 1.00 1.14 26 ASN A CA 4
ATOM 1752 C C . ASN A 1 26 ? 17.790 -0.251 -8.359 1.00 0.95 26 ASN A C 4
ATOM 1753 O O . ASN A 1 26 ? 18.492 -0.581 -9.295 1.00 1.07 26 ASN A O 4
ATOM 1764 N N . TYR A 1 27 ? 17.690 -0.996 -7.283 1.00 0.86 27 TYR A N 4
ATOM 1765 C CA . TYR A 1 27 ? 18.450 -2.282 -7.186 1.00 1.12 27 TYR A CA 4
ATOM 1766 C C . TYR A 1 27 ? 17.822 -3.338 -8.106 1.00 1.06 27 TYR A C 4
ATOM 1767 O O . TYR A 1 27 ? 18.515 -4.145 -8.697 1.00 1.26 27 TYR A O 4
ATOM 1785 N N . ARG A 1 28 ? 16.516 -3.331 -8.242 1.00 1.02 28 ARG A N 4
ATOM 1786 C CA . ARG A 1 28 ? 15.851 -4.330 -9.137 1.00 1.37 28 ARG A CA 4
ATOM 1787 C C . ARG A 1 28 ? 15.960 -3.891 -10.605 1.00 1.29 28 ARG A C 4
ATOM 1788 O O . ARG A 1 28 ? 15.840 -4.696 -11.505 1.00 1.61 28 ARG A O 4
ATOM 1809 N N . ALA A 1 29 ? 16.188 -2.621 -10.855 1.00 1.04 29 ALA A N 4
ATOM 1810 C CA . ALA A 1 29 ? 16.305 -2.133 -12.266 1.00 1.25 29 ALA A CA 4
ATOM 1811 C C . ALA A 1 29 ? 17.530 -2.752 -12.955 1.00 1.09 29 ALA A C 4
ATOM 1812 O O . ALA A 1 29 ? 17.538 -2.956 -14.155 1.00 1.35 29 ALA A O 4
ATOM 1819 N N . TYR A 1 30 ? 18.563 -3.052 -12.206 1.00 0.85 30 TYR A N 4
ATOM 1820 C CA . TYR A 1 30 ? 19.784 -3.659 -12.816 1.00 0.97 30 TYR A CA 4
ATOM 1821 C C . TYR A 1 30 ? 19.688 -5.192 -12.807 1.00 1.22 30 TYR A C 4
ATOM 1822 O O . TYR A 1 30 ? 20.158 -5.851 -13.713 1.00 1.44 30 TYR A O 4
ATOM 1840 N N . ALA A 1 31 ? 19.083 -5.761 -11.789 1.00 1.40 31 ALA A N 4
ATOM 1841 C CA . ALA A 1 31 ? 18.962 -7.251 -11.725 1.00 1.94 31 ALA A CA 4
ATOM 1842 C C . ALA A 1 31 ? 17.830 -7.737 -12.642 1.00 2.19 31 ALA A C 4
ATOM 1843 O O . ALA A 1 31 ? 18.034 -8.585 -13.490 1.00 2.49 31 ALA A O 4
ATOM 1850 N N . THR A 1 32 ? 16.642 -7.204 -12.483 1.00 2.17 32 THR A N 4
ATOM 1851 C CA . THR A 1 32 ? 15.498 -7.633 -13.354 1.00 2.58 32 THR A CA 4
ATOM 1852 C C . THR A 1 32 ? 15.140 -6.533 -14.368 1.00 2.46 32 THR A C 4
ATOM 1853 O O . THR A 1 32 ? 14.203 -6.735 -15.124 1.00 2.86 32 THR A O 4
ATOM 1865 N N . MET A 1 1 ? -23.120 -9.618 0.686 1.00 3.05 1 MET A N 5
ATOM 1866 C CA . MET A 1 1 ? -23.357 -8.484 -0.263 1.00 2.74 1 MET A CA 5
ATOM 1867 C C . MET A 1 1 ? -23.481 -9.000 -1.708 1.00 2.86 1 MET A C 5
ATOM 1868 O O . MET A 1 1 ? -23.045 -10.092 -2.025 1.00 3.07 1 MET A O 5
ATOM 1884 N N . ALA A 1 2 ? -24.070 -8.220 -2.583 1.00 2.82 2 ALA A N 5
ATOM 1885 C CA . ALA A 1 2 ? -24.221 -8.658 -4.008 1.00 3.06 2 ALA A CA 5
ATOM 1886 C C . ALA A 1 2 ? -23.032 -8.167 -4.847 1.00 2.88 2 ALA A C 5
ATOM 1887 O O . ALA A 1 2 ? -22.391 -8.939 -5.533 1.00 3.08 2 ALA A O 5
ATOM 1894 N N . ASP A 1 3 ? -22.737 -6.889 -4.792 1.00 2.55 3 ASP A N 5
ATOM 1895 C CA . ASP A 1 3 ? -21.588 -6.340 -5.583 1.00 2.43 3 ASP A CA 5
ATOM 1896 C C . ASP A 1 3 ? -20.333 -6.241 -4.703 1.00 2.11 3 ASP A C 5
ATOM 1897 O O . ASP A 1 3 ? -20.416 -6.132 -3.492 1.00 1.91 3 ASP A O 5
ATOM 1906 N N . GLU A 1 4 ? -19.171 -6.283 -5.307 1.00 2.15 4 GLU A N 5
ATOM 1907 C CA . GLU A 1 4 ? -17.901 -6.201 -4.515 1.00 1.94 4 GLU A CA 5
ATOM 1908 C C . GLU A 1 4 ? -17.536 -4.738 -4.191 1.00 1.67 4 GLU A C 5
ATOM 1909 O O . GLU A 1 4 ? -16.595 -4.484 -3.463 1.00 1.61 4 GLU A O 5
ATOM 1921 N N . SER A 1 5 ? -18.269 -3.779 -4.711 1.00 1.63 5 SER A N 5
ATOM 1922 C CA . SER A 1 5 ? -17.954 -2.343 -4.413 1.00 1.50 5 SER A CA 5
ATOM 1923 C C . SER A 1 5 ? -18.524 -1.925 -3.047 1.00 1.22 5 SER A C 5
ATOM 1924 O O . SER A 1 5 ? -18.224 -0.854 -2.552 1.00 1.17 5 SER A O 5
ATOM 1932 N N . SER A 1 6 ? -19.332 -2.759 -2.425 1.00 1.18 6 SER A N 5
ATOM 1933 C CA . SER A 1 6 ? -19.901 -2.401 -1.083 1.00 1.07 6 SER A CA 5
ATOM 1934 C C . SER A 1 6 ? -18.773 -2.172 -0.065 1.00 0.97 6 SER A C 5
ATOM 1935 O O . SER A 1 6 ? -18.966 -1.523 0.943 1.00 0.99 6 SER A O 5
ATOM 1943 N N . ASP A 1 7 ? -17.595 -2.692 -0.331 1.00 1.00 7 ASP A N 5
ATOM 1944 C CA . ASP A 1 7 ? -16.442 -2.499 0.605 1.00 1.04 7 ASP A CA 5
ATOM 1945 C C . ASP A 1 7 ? -16.184 -0.999 0.845 1.00 1.09 7 ASP A C 5
ATOM 1946 O O . ASP A 1 7 ? -15.789 -0.597 1.923 1.00 1.19 7 ASP A O 5
ATOM 1955 N N . ALA A 1 8 ? -16.413 -0.174 -0.150 1.00 1.12 8 ALA A N 5
ATOM 1956 C CA . ALA A 1 8 ? -16.193 1.296 0.016 1.00 1.25 8 ALA A CA 5
ATOM 1957 C C . ALA A 1 8 ? -17.456 1.962 0.579 1.00 1.24 8 ALA A C 5
ATOM 1958 O O . ALA A 1 8 ? -17.379 2.878 1.375 1.00 1.39 8 ALA A O 5
ATOM 1965 N N . ALA A 1 9 ? -18.619 1.504 0.174 1.00 1.15 9 ALA A N 5
ATOM 1966 C CA . ALA A 1 9 ? -19.892 2.104 0.685 1.00 1.22 9 ALA A CA 5
ATOM 1967 C C . ALA A 1 9 ? -20.144 1.684 2.144 1.00 1.24 9 ALA A C 5
ATOM 1968 O O . ALA A 1 9 ? -20.743 2.418 2.908 1.00 1.39 9 ALA A O 5
ATOM 1975 N N . GLY A 1 10 ? -19.693 0.513 2.533 1.00 1.17 10 GLY A N 5
ATOM 1976 C CA . GLY A 1 10 ? -19.905 0.047 3.938 1.00 1.26 10 GLY A CA 5
ATOM 1977 C C . GLY A 1 10 ? -18.731 0.496 4.813 1.00 1.25 10 GLY A C 5
ATOM 1978 O O . GLY A 1 10 ? -18.570 1.669 5.092 1.00 1.36 10 GLY A O 5
ATOM 1982 N N . GLU A 1 11 ? -17.910 -0.430 5.249 1.00 1.19 11 GLU A N 5
ATOM 1983 C CA . GLU A 1 11 ? -16.740 -0.058 6.107 1.00 1.20 11 GLU A CA 5
ATOM 1984 C C . GLU A 1 11 ? -15.458 0.042 5.258 1.00 1.07 11 GLU A C 5
ATOM 1985 O O . GLU A 1 11 ? -14.952 -0.954 4.775 1.00 1.10 11 GLU A O 5
ATOM 1997 N N . PRO A 1 12 ? -14.973 1.256 5.099 1.00 1.09 12 PRO A N 5
ATOM 1998 C CA . PRO A 1 12 ? -13.743 1.488 4.296 1.00 1.12 12 PRO A CA 5
ATOM 1999 C C . PRO A 1 12 ? -12.495 1.022 5.062 1.00 1.02 12 PRO A C 5
ATOM 2000 O O . PRO A 1 12 ? -12.330 1.311 6.234 1.00 0.99 12 PRO A O 5
ATOM 2011 N N . GLN A 1 13 ? -11.616 0.303 4.405 1.00 1.08 13 GLN A N 5
ATOM 2012 C CA . GLN A 1 13 ? -10.375 -0.185 5.088 1.00 1.11 13 GLN A CA 5
ATOM 2013 C C . GLN A 1 13 ? -9.298 0.915 5.109 1.00 1.05 13 GLN A C 5
ATOM 2014 O O . GLN A 1 13 ? -9.277 1.777 4.249 1.00 1.04 13 GLN A O 5
ATOM 2028 N N . PRO A 1 14 ? -8.434 0.850 6.097 1.00 1.09 14 PRO A N 5
ATOM 2029 C CA . PRO A 1 14 ? -7.344 1.855 6.228 1.00 1.11 14 PRO A CA 5
ATOM 2030 C C . PRO A 1 14 ? -6.273 1.640 5.145 1.00 1.18 14 PRO A C 5
ATOM 2031 O O . PRO A 1 14 ? -5.857 0.527 4.884 1.00 1.26 14 PRO A O 5
ATOM 2042 N N . ALA A 1 15 ? -5.831 2.700 4.512 1.00 1.25 15 ALA A N 5
ATOM 2043 C CA . ALA A 1 15 ? -4.791 2.566 3.442 1.00 1.37 15 ALA A CA 5
ATOM 2044 C C . ALA A 1 15 ? -3.421 2.236 4.057 1.00 1.28 15 ALA A C 5
ATOM 2045 O O . ALA A 1 15 ? -2.992 2.888 4.992 1.00 1.25 15 ALA A O 5
ATOM 2052 N N . PRO A 1 16 ? -2.774 1.229 3.511 1.00 1.37 16 PRO A N 5
ATOM 2053 C CA . PRO A 1 16 ? -1.439 0.812 4.017 1.00 1.41 16 PRO A CA 5
ATOM 2054 C C . PRO A 1 16 ? -0.353 1.810 3.580 1.00 1.29 16 PRO A C 5
ATOM 2055 O O . PRO A 1 16 ? -0.411 2.372 2.500 1.00 1.28 16 PRO A O 5
ATOM 2066 N N . ALA A 1 17 ? 0.637 2.032 4.411 1.00 1.29 17 ALA A N 5
ATOM 2067 C CA . ALA A 1 17 ? 1.729 2.992 4.048 1.00 1.25 17 ALA A CA 5
ATOM 2068 C C . ALA A 1 17 ? 2.666 2.366 3.001 1.00 1.22 17 ALA A C 5
ATOM 2069 O O . ALA A 1 17 ? 3.071 1.226 3.140 1.00 1.25 17 ALA A O 5
ATOM 2076 N N . PRO A 1 18 ? 2.979 3.135 1.981 1.00 1.21 18 PRO A N 5
ATOM 2077 C CA . PRO A 1 18 ? 3.877 2.643 0.901 1.00 1.22 18 PRO A CA 5
ATOM 2078 C C . PRO A 1 18 ? 5.331 2.568 1.390 1.00 1.15 18 PRO A C 5
ATOM 2079 O O . PRO A 1 18 ? 5.823 3.470 2.043 1.00 1.13 18 PRO A O 5
ATOM 2090 N N . VAL A 1 19 ? 6.019 1.498 1.075 1.00 1.15 19 VAL A N 5
ATOM 2091 C CA . VAL A 1 19 ? 7.443 1.358 1.515 1.00 1.11 19 VAL A CA 5
ATOM 2092 C C . VAL A 1 19 ? 8.376 2.118 0.557 1.00 0.97 19 VAL A C 5
ATOM 2093 O O . VAL A 1 19 ? 8.068 2.307 -0.605 1.00 0.93 19 VAL A O 5
ATOM 2106 N N . ARG A 1 20 ? 9.514 2.555 1.041 1.00 0.93 20 ARG A N 5
ATOM 2107 C CA . ARG A 1 20 ? 10.468 3.303 0.161 1.00 0.82 20 ARG A CA 5
ATOM 2108 C C . ARG A 1 20 ? 11.102 2.351 -0.864 1.00 0.74 20 ARG A C 5
ATOM 2109 O O . ARG A 1 20 ? 11.259 1.173 -0.612 1.00 0.80 20 ARG A O 5
ATOM 2130 N N . ARG A 1 21 ? 11.459 2.858 -2.019 1.00 0.65 21 ARG A N 5
ATOM 2131 C CA . ARG A 1 21 ? 12.080 1.989 -3.073 1.00 0.59 21 ARG A CA 5
ATOM 2132 C C . ARG A 1 21 ? 13.582 2.298 -3.243 1.00 0.52 21 ARG A C 5
ATOM 2133 O O . ARG A 1 21 ? 14.223 1.791 -4.144 1.00 0.52 21 ARG A O 5
ATOM 2154 N N . ARG A 1 22 ? 14.143 3.132 -2.396 1.00 0.52 22 ARG A N 5
ATOM 2155 C CA . ARG A 1 22 ? 15.598 3.483 -2.523 1.00 0.55 22 ARG A CA 5
ATOM 2156 C C . ARG A 1 22 ? 16.504 2.241 -2.395 1.00 0.58 22 ARG A C 5
ATOM 2157 O O . ARG A 1 22 ? 17.635 2.254 -2.844 1.00 0.66 22 ARG A O 5
ATOM 2206 N N . ALA A 1 25 ? 15.911 -0.286 -5.926 1.00 0.59 25 ALA A N 5
ATOM 2207 C CA . ALA A 1 25 ? 16.527 0.187 -7.205 1.00 0.66 25 ALA A CA 5
ATOM 2208 C C . ALA A 1 25 ? 18.048 -0.003 -7.172 1.00 0.76 25 ALA A C 5
ATOM 2209 O O . ALA A 1 25 ? 18.669 -0.240 -8.191 1.00 0.92 25 ALA A O 5
ATOM 2216 N N . ASN A 1 26 ? 18.651 0.093 -6.013 1.00 0.73 26 ASN A N 5
ATOM 2217 C CA . ASN A 1 26 ? 20.133 -0.089 -5.918 1.00 0.86 26 ASN A CA 5
ATOM 2218 C C . ASN A 1 26 ? 20.488 -1.580 -5.850 1.00 0.92 26 ASN A C 5
ATOM 2219 O O . ASN A 1 26 ? 21.491 -2.007 -6.393 1.00 1.09 26 ASN A O 5
ATOM 2230 N N . TYR A 1 27 ? 19.676 -2.378 -5.195 1.00 0.85 27 TYR A N 5
ATOM 2231 C CA . TYR A 1 27 ? 19.976 -3.841 -5.101 1.00 0.97 27 TYR A CA 5
ATOM 2232 C C . TYR A 1 27 ? 19.679 -4.540 -6.437 1.00 1.03 27 TYR A C 5
ATOM 2233 O O . TYR A 1 27 ? 20.381 -5.453 -6.831 1.00 1.18 27 TYR A O 5
ATOM 2251 N N . ARG A 1 28 ? 18.654 -4.118 -7.139 1.00 0.95 28 ARG A N 5
ATOM 2252 C CA . ARG A 1 28 ? 18.330 -4.764 -8.449 1.00 1.05 28 ARG A CA 5
ATOM 2253 C C . ARG A 1 28 ? 19.314 -4.300 -9.533 1.00 1.13 28 ARG A C 5
ATOM 2254 O O . ARG A 1 28 ? 19.638 -5.042 -10.436 1.00 1.25 28 ARG A O 5
ATOM 2275 N N . ALA A 1 29 ? 19.796 -3.082 -9.446 1.00 1.10 29 ALA A N 5
ATOM 2276 C CA . ALA A 1 29 ? 20.765 -2.579 -10.472 1.00 1.22 29 ALA A CA 5
ATOM 2277 C C . ALA A 1 29 ? 22.126 -3.277 -10.320 1.00 1.25 29 ALA A C 5
ATOM 2278 O O . ALA A 1 29 ? 22.858 -3.432 -11.279 1.00 1.37 29 ALA A O 5
ATOM 2285 N N . TYR A 1 30 ? 22.469 -3.698 -9.125 1.00 1.22 30 TYR A N 5
ATOM 2286 C CA . TYR A 1 30 ? 23.783 -4.384 -8.913 1.00 1.35 30 TYR A CA 5
ATOM 2287 C C . TYR A 1 30 ? 23.655 -5.896 -9.164 1.00 1.42 30 TYR A C 5
ATOM 2288 O O . TYR A 1 30 ? 24.578 -6.529 -9.640 1.00 1.54 30 TYR A O 5
ATOM 2306 N N . ALA A 1 31 ? 22.524 -6.480 -8.839 1.00 1.47 31 ALA A N 5
ATOM 2307 C CA . ALA A 1 31 ? 22.348 -7.953 -9.051 1.00 1.74 31 ALA A CA 5
ATOM 2308 C C . ALA A 1 31 ? 21.956 -8.257 -10.504 1.00 1.82 31 ALA A C 5
ATOM 2309 O O . ALA A 1 31 ? 22.588 -9.059 -11.165 1.00 2.03 31 ALA A O 5
ATOM 2316 N N . THR A 1 32 ? 20.919 -7.631 -11.002 1.00 1.77 32 THR A N 5
ATOM 2317 C CA . THR A 1 32 ? 20.487 -7.893 -12.414 1.00 2.04 32 THR A CA 5
ATOM 2318 C C . THR A 1 32 ? 20.835 -6.705 -13.323 1.00 1.98 32 THR A C 5
ATOM 2319 O O . THR A 1 32 ? 21.021 -5.613 -12.809 1.00 1.92 32 THR A O 5
ATOM 2331 N N . MET A 1 1 ? -18.092 -13.320 5.339 1.00 3.04 1 MET A N 6
ATOM 2332 C CA . MET A 1 1 ? -17.920 -13.476 3.861 1.00 2.90 1 MET A CA 6
ATOM 2333 C C . MET A 1 1 ? -16.801 -14.482 3.548 1.00 2.75 1 MET A C 6
ATOM 2334 O O . MET A 1 1 ? -15.873 -14.655 4.318 1.00 2.58 1 MET A O 6
ATOM 2350 N N . ALA A 1 2 ? -16.885 -15.143 2.420 1.00 2.98 2 ALA A N 6
ATOM 2351 C CA . ALA A 1 2 ? -15.831 -16.136 2.043 1.00 3.01 2 ALA A CA 6
ATOM 2352 C C . ALA A 1 2 ? -14.633 -15.416 1.420 1.00 2.70 2 ALA A C 6
ATOM 2353 O O . ALA A 1 2 ? -13.496 -15.665 1.773 1.00 2.58 2 ALA A O 6
ATOM 2360 N N . ASP A 1 3 ? -14.883 -14.520 0.498 1.00 2.76 3 ASP A N 6
ATOM 2361 C CA . ASP A 1 3 ? -13.767 -13.772 -0.153 1.00 2.73 3 ASP A CA 6
ATOM 2362 C C . ASP A 1 3 ? -13.333 -12.597 0.733 1.00 2.16 3 ASP A C 6
ATOM 2363 O O . ASP A 1 3 ? -14.092 -12.106 1.546 1.00 1.76 3 ASP A O 6
ATOM 2372 N N . GLU A 1 4 ? -12.116 -12.148 0.580 1.00 2.30 4 GLU A N 6
ATOM 2373 C CA . GLU A 1 4 ? -11.625 -11.008 1.414 1.00 2.00 4 GLU A CA 6
ATOM 2374 C C . GLU A 1 4 ? -11.800 -9.669 0.675 1.00 2.15 4 GLU A C 6
ATOM 2375 O O . GLU A 1 4 ? -11.250 -8.660 1.074 1.00 2.15 4 GLU A O 6
ATOM 2387 N N . SER A 1 5 ? -12.573 -9.648 -0.387 1.00 2.43 5 SER A N 6
ATOM 2388 C CA . SER A 1 5 ? -12.795 -8.371 -1.136 1.00 2.62 5 SER A CA 6
ATOM 2389 C C . SER A 1 5 ? -14.092 -7.693 -0.670 1.00 2.18 5 SER A C 6
ATOM 2390 O O . SER A 1 5 ? -14.303 -6.519 -0.915 1.00 2.16 5 SER A O 6
ATOM 2398 N N . SER A 1 6 ? -14.959 -8.417 0.005 1.00 1.90 6 SER A N 6
ATOM 2399 C CA . SER A 1 6 ? -16.239 -7.809 0.495 1.00 1.68 6 SER A CA 6
ATOM 2400 C C . SER A 1 6 ? -15.950 -6.664 1.481 1.00 1.14 6 SER A C 6
ATOM 2401 O O . SER A 1 6 ? -16.806 -5.843 1.748 1.00 1.12 6 SER A O 6
ATOM 2409 N N . ASP A 1 7 ? -14.750 -6.608 2.016 1.00 1.01 7 ASP A N 6
ATOM 2410 C CA . ASP A 1 7 ? -14.385 -5.522 2.977 1.00 0.97 7 ASP A CA 6
ATOM 2411 C C . ASP A 1 7 ? -14.685 -4.136 2.372 1.00 1.01 7 ASP A C 6
ATOM 2412 O O . ASP A 1 7 ? -15.102 -3.230 3.066 1.00 1.10 7 ASP A O 6
ATOM 2421 N N . ALA A 1 8 ? -14.488 -3.972 1.083 1.00 1.22 8 ALA A N 6
ATOM 2422 C CA . ALA A 1 8 ? -14.771 -2.651 0.434 1.00 1.35 8 ALA A CA 6
ATOM 2423 C C . ALA A 1 8 ? -16.278 -2.360 0.460 1.00 1.32 8 ALA A C 6
ATOM 2424 O O . ALA A 1 8 ? -16.696 -1.239 0.676 1.00 1.38 8 ALA A O 6
ATOM 2431 N N . ALA A 1 9 ? -17.093 -3.367 0.247 1.00 1.32 9 ALA A N 6
ATOM 2432 C CA . ALA A 1 9 ? -18.576 -3.159 0.264 1.00 1.41 9 ALA A CA 6
ATOM 2433 C C . ALA A 1 9 ? -19.070 -2.904 1.697 1.00 1.27 9 ALA A C 6
ATOM 2434 O O . ALA A 1 9 ? -20.036 -2.194 1.906 1.00 1.43 9 ALA A O 6
ATOM 2441 N N . GLY A 1 10 ? -18.412 -3.471 2.681 1.00 1.09 10 GLY A N 6
ATOM 2442 C CA . GLY A 1 10 ? -18.838 -3.259 4.096 1.00 1.11 10 GLY A CA 6
ATOM 2443 C C . GLY A 1 10 ? -18.067 -2.077 4.687 1.00 1.11 10 GLY A C 6
ATOM 2444 O O . GLY A 1 10 ? -18.296 -0.936 4.329 1.00 1.25 10 GLY A O 6
ATOM 2448 N N . GLU A 1 11 ? -17.153 -2.341 5.585 1.00 1.04 11 GLU A N 6
ATOM 2449 C CA . GLU A 1 11 ? -16.357 -1.231 6.199 1.00 1.12 11 GLU A CA 6
ATOM 2450 C C . GLU A 1 11 ? -15.051 -1.017 5.417 1.00 1.03 11 GLU A C 6
ATOM 2451 O O . GLU A 1 11 ? -14.276 -1.938 5.236 1.00 0.96 11 GLU A O 6
ATOM 2463 N N . PRO A 1 12 ? -14.845 0.202 4.969 1.00 1.13 12 PRO A N 6
ATOM 2464 C CA . PRO A 1 12 ? -13.618 0.531 4.196 1.00 1.13 12 PRO A CA 6
ATOM 2465 C C . PRO A 1 12 ? -12.378 0.441 5.092 1.00 1.09 12 PRO A C 6
ATOM 2466 O O . PRO A 1 12 ? -12.431 0.732 6.274 1.00 1.20 12 PRO A O 6
ATOM 2477 N N . GLN A 1 13 ? -11.264 0.035 4.539 1.00 1.02 13 GLN A N 6
ATOM 2478 C CA . GLN A 1 13 ? -10.017 -0.085 5.355 1.00 1.07 13 GLN A CA 6
ATOM 2479 C C . GLN A 1 13 ? -9.135 1.162 5.185 1.00 1.00 13 GLN A C 6
ATOM 2480 O O . GLN A 1 13 ? -9.245 1.871 4.202 1.00 0.93 13 GLN A O 6
ATOM 2494 N N . PRO A 1 14 ? -8.283 1.386 6.159 1.00 1.11 14 PRO A N 6
ATOM 2495 C CA . PRO A 1 14 ? -7.367 2.558 6.122 1.00 1.13 14 PRO A CA 6
ATOM 2496 C C . PRO A 1 14 ? -6.278 2.364 5.055 1.00 1.03 14 PRO A C 6
ATOM 2497 O O . PRO A 1 14 ? -5.881 1.252 4.756 1.00 1.02 14 PRO A O 6
ATOM 2508 N N . ALA A 1 15 ? -5.798 3.439 4.479 1.00 1.05 15 ALA A N 6
ATOM 2509 C CA . ALA A 1 15 ? -4.736 3.326 3.428 1.00 1.04 15 ALA A CA 6
ATOM 2510 C C . ALA A 1 15 ? -3.465 2.691 4.016 1.00 1.00 15 ALA A C 6
ATOM 2511 O O . ALA A 1 15 ? -2.990 3.112 5.054 1.00 1.08 15 ALA A O 6
ATOM 2518 N N . PRO A 1 16 ? -2.956 1.694 3.328 1.00 1.00 16 PRO A N 6
ATOM 2519 C CA . PRO A 1 16 ? -1.727 0.995 3.791 1.00 1.06 16 PRO A CA 6
ATOM 2520 C C . PRO A 1 16 ? -0.489 1.881 3.588 1.00 0.97 16 PRO A C 6
ATOM 2521 O O . PRO A 1 16 ? -0.466 2.741 2.726 1.00 0.93 16 PRO A O 6
ATOM 2532 N N . ALA A 1 17 ? 0.537 1.672 4.374 1.00 1.02 17 ALA A N 6
ATOM 2533 C CA . ALA A 1 17 ? 1.778 2.499 4.230 1.00 0.97 17 ALA A CA 6
ATOM 2534 C C . ALA A 1 17 ? 2.501 2.152 2.919 1.00 0.91 17 ALA A C 6
ATOM 2535 O O . ALA A 1 17 ? 2.390 1.044 2.425 1.00 0.95 17 ALA A O 6
ATOM 2542 N N . PRO A 1 18 ? 3.221 3.117 2.394 1.00 0.88 18 PRO A N 6
ATOM 2543 C CA . PRO A 1 18 ? 3.967 2.911 1.125 1.00 0.89 18 PRO A CA 6
ATOM 2544 C C . PRO A 1 18 ? 5.163 1.973 1.342 1.00 0.81 18 PRO A C 6
ATOM 2545 O O . PRO A 1 18 ? 5.901 2.102 2.302 1.00 0.75 18 PRO A O 6
ATOM 2556 N N . VAL A 1 19 ? 5.357 1.034 0.450 1.00 0.87 19 VAL A N 6
ATOM 2557 C CA . VAL A 1 19 ? 6.505 0.084 0.590 1.00 0.86 19 VAL A CA 6
ATOM 2558 C C . VAL A 1 19 ? 7.813 0.760 0.147 1.00 0.72 19 VAL A C 6
ATOM 2559 O O . VAL A 1 19 ? 7.808 1.679 -0.650 1.00 0.69 19 VAL A O 6
ATOM 2572 N N . ARG A 1 20 ? 8.931 0.308 0.661 1.00 0.67 20 ARG A N 6
ATOM 2573 C CA . ARG A 1 20 ? 10.242 0.918 0.271 1.00 0.58 20 ARG A CA 6
ATOM 2574 C C . ARG A 1 20 ? 10.578 0.578 -1.190 1.00 0.59 20 ARG A C 6
ATOM 2575 O O . ARG A 1 20 ? 10.120 -0.412 -1.726 1.00 0.71 20 ARG A O 6
ATOM 2596 N N . ARG A 1 21 ? 11.371 1.399 -1.834 1.00 0.56 21 ARG A N 6
ATOM 2597 C CA . ARG A 1 21 ? 11.739 1.137 -3.267 1.00 0.62 21 ARG A CA 6
ATOM 2598 C C . ARG A 1 21 ? 13.209 0.695 -3.401 1.00 0.66 21 ARG A C 6
ATOM 2599 O O . ARG A 1 21 ? 13.721 0.560 -4.498 1.00 0.73 21 ARG A O 6
ATOM 2620 N N . ARG A 1 22 ? 13.893 0.481 -2.301 1.00 0.68 22 ARG A N 6
ATOM 2621 C CA . ARG A 1 22 ? 15.333 0.062 -2.369 1.00 0.85 22 ARG A CA 6
ATOM 2622 C C . ARG A 1 22 ? 15.506 -1.271 -3.120 1.00 0.93 22 ARG A C 6
ATOM 2623 O O . ARG A 1 22 ? 16.544 -1.523 -3.703 1.00 1.10 22 ARG A O 6
ATOM 2672 N N . ALA A 1 25 ? 14.497 -0.828 -7.228 1.00 0.84 25 ALA A N 6
ATOM 2673 C CA . ALA A 1 25 ? 15.487 -0.092 -8.073 1.00 0.98 25 ALA A CA 6
ATOM 2674 C C . ALA A 1 25 ? 16.617 -1.035 -8.507 1.00 1.00 25 ALA A C 6
ATOM 2675 O O . ALA A 1 25 ? 17.201 -0.870 -9.561 1.00 1.13 25 ALA A O 6
ATOM 2682 N N . ASN A 1 26 ? 16.918 -2.028 -7.706 1.00 0.94 26 ASN A N 6
ATOM 2683 C CA . ASN A 1 26 ? 18.000 -2.994 -8.072 1.00 1.02 26 ASN A CA 6
ATOM 2684 C C . ASN A 1 26 ? 17.415 -4.176 -8.859 1.00 0.90 26 ASN A C 6
ATOM 2685 O O . ASN A 1 26 ? 18.054 -4.718 -9.742 1.00 0.98 26 ASN A O 6
ATOM 2696 N N . TYR A 1 27 ? 16.206 -4.579 -8.545 1.00 0.81 27 TYR A N 6
ATOM 2697 C CA . TYR A 1 27 ? 15.576 -5.726 -9.271 1.00 0.83 27 TYR A CA 6
ATOM 2698 C C . TYR A 1 27 ? 15.236 -5.335 -10.717 1.00 0.85 27 TYR A C 6
ATOM 2699 O O . TYR A 1 27 ? 15.336 -6.147 -11.619 1.00 0.91 27 TYR A O 6
ATOM 2717 N N . ARG A 1 28 ? 14.839 -4.105 -10.946 1.00 0.90 28 ARG A N 6
ATOM 2718 C CA . ARG A 1 28 ? 14.498 -3.678 -12.341 1.00 1.07 28 ARG A CA 6
ATOM 2719 C C . ARG A 1 28 ? 15.752 -3.683 -13.229 1.00 1.11 28 ARG A C 6
ATOM 2720 O O . ARG A 1 28 ? 15.677 -3.965 -14.407 1.00 1.26 28 ARG A O 6
ATOM 2741 N N . ALA A 1 29 ? 16.904 -3.386 -12.672 1.00 1.05 29 ALA A N 6
ATOM 2742 C CA . ALA A 1 29 ? 18.160 -3.388 -13.488 1.00 1.16 29 ALA A CA 6
ATOM 2743 C C . ALA A 1 29 ? 18.473 -4.809 -13.978 1.00 1.10 29 ALA A C 6
ATOM 2744 O O . ALA A 1 29 ? 19.018 -4.999 -15.049 1.00 1.23 29 ALA A O 6
ATOM 2751 N N . TYR A 1 30 ? 18.123 -5.806 -13.200 1.00 1.04 30 TYR A N 6
ATOM 2752 C CA . TYR A 1 30 ? 18.385 -7.218 -13.613 1.00 1.17 30 TYR A CA 6
ATOM 2753 C C . TYR A 1 30 ? 17.304 -7.697 -14.593 1.00 1.29 30 TYR A C 6
ATOM 2754 O O . TYR A 1 30 ? 17.574 -8.468 -15.495 1.00 1.48 30 TYR A O 6
ATOM 2772 N N . ALA A 1 31 ? 16.084 -7.247 -14.421 1.00 1.32 31 ALA A N 6
ATOM 2773 C CA . ALA A 1 31 ? 14.984 -7.672 -15.341 1.00 1.62 31 ALA A CA 6
ATOM 2774 C C . ALA A 1 31 ? 15.065 -6.899 -16.662 1.00 1.77 31 ALA A C 6
ATOM 2775 O O . ALA A 1 31 ? 15.088 -7.485 -17.728 1.00 2.04 31 ALA A O 6
ATOM 2782 N N . THR A 1 32 ? 15.110 -5.591 -16.601 1.00 1.70 32 THR A N 6
ATOM 2783 C CA . THR A 1 32 ? 15.192 -4.779 -17.855 1.00 2.00 32 THR A CA 6
ATOM 2784 C C . THR A 1 32 ? 16.598 -4.186 -18.019 1.00 1.93 32 THR A C 6
ATOM 2785 O O . THR A 1 32 ? 17.073 -3.556 -17.085 1.00 1.80 32 THR A O 6
ATOM 2797 N N . MET A 1 1 ? -19.252 2.295 -11.203 1.00 3.38 1 MET A N 7
ATOM 2798 C CA . MET A 1 1 ? -18.333 1.478 -10.352 1.00 2.83 1 MET A CA 7
ATOM 2799 C C . MET A 1 1 ? -18.640 -0.018 -10.511 1.00 2.51 1 MET A C 7
ATOM 2800 O O . MET A 1 1 ? -19.730 -0.400 -10.895 1.00 2.67 1 MET A O 7
ATOM 2816 N N . ALA A 1 2 ? -17.688 -0.864 -10.212 1.00 2.22 2 ALA A N 7
ATOM 2817 C CA . ALA A 1 2 ? -17.925 -2.335 -10.336 1.00 2.19 2 ALA A CA 7
ATOM 2818 C C . ALA A 1 2 ? -18.457 -2.890 -9.012 1.00 1.83 2 ALA A C 7
ATOM 2819 O O . ALA A 1 2 ? -18.420 -2.226 -7.993 1.00 1.52 2 ALA A O 7
ATOM 2826 N N . ASP A 1 3 ? -18.942 -4.106 -9.014 1.00 2.03 3 ASP A N 7
ATOM 2827 C CA . ASP A 1 3 ? -19.468 -4.707 -7.746 1.00 2.01 3 ASP A CA 7
ATOM 2828 C C . ASP A 1 3 ? -18.352 -4.799 -6.690 1.00 1.99 3 ASP A C 7
ATOM 2829 O O . ASP A 1 3 ? -18.614 -4.772 -5.502 1.00 1.98 3 ASP A O 7
ATOM 2838 N N . GLU A 1 4 ? -17.112 -4.888 -7.116 1.00 2.13 4 GLU A N 7
ATOM 2839 C CA . GLU A 1 4 ? -15.980 -4.961 -6.140 1.00 2.20 4 GLU A CA 7
ATOM 2840 C C . GLU A 1 4 ? -15.792 -3.606 -5.430 1.00 1.74 4 GLU A C 7
ATOM 2841 O O . GLU A 1 4 ? -15.222 -3.537 -4.359 1.00 1.78 4 GLU A O 7
ATOM 2853 N N . SER A 1 5 ? -16.277 -2.531 -6.018 1.00 1.39 5 SER A N 7
ATOM 2854 C CA . SER A 1 5 ? -16.137 -1.181 -5.375 1.00 1.05 5 SER A CA 7
ATOM 2855 C C . SER A 1 5 ? -17.049 -1.058 -4.142 1.00 0.90 5 SER A C 7
ATOM 2856 O O . SER A 1 5 ? -16.959 -0.099 -3.398 1.00 0.79 5 SER A O 7
ATOM 2864 N N . SER A 1 6 ? -17.918 -2.021 -3.910 1.00 1.17 6 SER A N 7
ATOM 2865 C CA . SER A 1 6 ? -18.819 -1.953 -2.714 1.00 1.41 6 SER A CA 7
ATOM 2866 C C . SER A 1 6 ? -17.984 -1.888 -1.425 1.00 1.43 6 SER A C 7
ATOM 2867 O O . SER A 1 6 ? -18.452 -1.432 -0.400 1.00 1.63 6 SER A O 7
ATOM 2875 N N . ASP A 1 7 ? -16.745 -2.327 -1.480 1.00 1.37 7 ASP A N 7
ATOM 2876 C CA . ASP A 1 7 ? -15.857 -2.284 -0.275 1.00 1.48 7 ASP A CA 7
ATOM 2877 C C . ASP A 1 7 ? -15.761 -0.848 0.274 1.00 1.24 7 ASP A C 7
ATOM 2878 O O . ASP A 1 7 ? -15.681 -0.640 1.470 1.00 1.45 7 ASP A O 7
ATOM 2887 N N . ALA A 1 8 ? -15.779 0.138 -0.592 1.00 0.92 8 ALA A N 7
ATOM 2888 C CA . ALA A 1 8 ? -15.702 1.557 -0.127 1.00 0.98 8 ALA A CA 7
ATOM 2889 C C . ALA A 1 8 ? -17.072 2.012 0.392 1.00 1.23 8 ALA A C 7
ATOM 2890 O O . ALA A 1 8 ? -17.164 2.739 1.362 1.00 1.46 8 ALA A O 7
ATOM 2897 N N . ALA A 1 9 ? -18.136 1.577 -0.244 1.00 1.32 9 ALA A N 7
ATOM 2898 C CA . ALA A 1 9 ? -19.506 1.969 0.214 1.00 1.66 9 ALA A CA 7
ATOM 2899 C C . ALA A 1 9 ? -19.842 1.281 1.546 1.00 1.82 9 ALA A C 7
ATOM 2900 O O . ALA A 1 9 ? -20.573 1.816 2.359 1.00 2.08 9 ALA A O 7
ATOM 2907 N N . GLY A 1 10 ? -19.309 0.102 1.774 1.00 1.77 10 GLY A N 7
ATOM 2908 C CA . GLY A 1 10 ? -19.588 -0.619 3.051 1.00 2.05 10 GLY A CA 7
ATOM 2909 C C . GLY A 1 10 ? -18.535 -0.234 4.092 1.00 1.95 10 GLY A C 7
ATOM 2910 O O . GLY A 1 10 ? -18.526 0.874 4.594 1.00 1.96 10 GLY A O 7
ATOM 2914 N N . GLU A 1 11 ? -17.645 -1.139 4.416 1.00 1.95 11 GLU A N 7
ATOM 2915 C CA . GLU A 1 11 ? -16.584 -0.825 5.427 1.00 1.92 11 GLU A CA 7
ATOM 2916 C C . GLU A 1 11 ? -15.271 -0.425 4.724 1.00 1.67 11 GLU A C 7
ATOM 2917 O O . GLU A 1 11 ? -14.608 -1.253 4.127 1.00 1.64 11 GLU A O 7
ATOM 2929 N N . PRO A 1 12 ? -14.936 0.843 4.818 1.00 1.60 12 PRO A N 7
ATOM 2930 C CA . PRO A 1 12 ? -13.692 1.351 4.180 1.00 1.46 12 PRO A CA 7
ATOM 2931 C C . PRO A 1 12 ? -12.456 0.870 4.953 1.00 1.39 12 PRO A C 7
ATOM 2932 O O . PRO A 1 12 ? -12.376 1.002 6.160 1.00 1.40 12 PRO A O 7
ATOM 2943 N N . GLN A 1 13 ? -11.493 0.314 4.261 1.00 1.40 13 GLN A N 7
ATOM 2944 C CA . GLN A 1 13 ? -10.258 -0.178 4.950 1.00 1.42 13 GLN A CA 7
ATOM 2945 C C . GLN A 1 13 ? -9.226 0.955 5.076 1.00 1.39 13 GLN A C 7
ATOM 2946 O O . GLN A 1 13 ? -9.210 1.870 4.273 1.00 1.38 13 GLN A O 7
ATOM 2960 N N . PRO A 1 14 ? -8.392 0.856 6.087 1.00 1.45 14 PRO A N 7
ATOM 2961 C CA . PRO A 1 14 ? -7.347 1.888 6.316 1.00 1.49 14 PRO A CA 7
ATOM 2962 C C . PRO A 1 14 ? -6.252 1.784 5.246 1.00 1.50 14 PRO A C 7
ATOM 2963 O O . PRO A 1 14 ? -5.794 0.704 4.919 1.00 1.63 14 PRO A O 7
ATOM 2974 N N . ALA A 1 15 ? -5.833 2.896 4.693 1.00 1.46 15 ALA A N 7
ATOM 2975 C CA . ALA A 1 15 ? -4.771 2.851 3.641 1.00 1.51 15 ALA A CA 7
ATOM 2976 C C . ALA A 1 15 ? -3.421 2.467 4.265 1.00 1.38 15 ALA A C 7
ATOM 2977 O O . ALA A 1 15 ? -2.995 3.069 5.234 1.00 1.23 15 ALA A O 7
ATOM 2984 N N . PRO A 1 16 ? -2.789 1.474 3.684 1.00 1.58 16 PRO A N 7
ATOM 2985 C CA . PRO A 1 16 ? -1.474 1.007 4.189 1.00 1.63 16 PRO A CA 7
ATOM 2986 C C . PRO A 1 16 ? -0.346 1.931 3.705 1.00 1.43 16 PRO A C 7
ATOM 2987 O O . PRO A 1 16 ? -0.401 2.474 2.617 1.00 1.39 16 PRO A O 7
ATOM 2998 N N . ALA A 1 17 ? 0.681 2.102 4.503 1.00 1.41 17 ALA A N 7
ATOM 2999 C CA . ALA A 1 17 ? 1.820 2.980 4.086 1.00 1.29 17 ALA A CA 7
ATOM 3000 C C . ALA A 1 17 ? 2.588 2.323 2.929 1.00 1.26 17 ALA A C 7
ATOM 3001 O O . ALA A 1 17 ? 2.814 1.127 2.943 1.00 1.34 17 ALA A O 7
ATOM 3008 N N . PRO A 1 18 ? 2.960 3.122 1.956 1.00 1.24 18 PRO A N 7
ATOM 3009 C CA . PRO A 1 18 ? 3.701 2.593 0.783 1.00 1.26 18 PRO A CA 7
ATOM 3010 C C . PRO A 1 18 ? 5.126 2.186 1.170 1.00 1.12 18 PRO A C 7
ATOM 3011 O O . PRO A 1 18 ? 5.860 2.940 1.784 1.00 1.13 18 PRO A O 7
ATOM 3022 N N . VAL A 1 19 ? 5.516 0.992 0.805 1.00 1.11 19 VAL A N 7
ATOM 3023 C CA . VAL A 1 19 ? 6.892 0.504 1.130 1.00 1.09 19 VAL A CA 7
ATOM 3024 C C . VAL A 1 19 ? 7.878 0.942 0.037 1.00 0.94 19 VAL A C 7
ATOM 3025 O O . VAL A 1 19 ? 7.502 1.152 -1.101 1.00 0.90 19 VAL A O 7
ATOM 3038 N N . ARG A 1 20 ? 9.137 1.085 0.374 1.00 1.06 20 ARG A N 7
ATOM 3039 C CA . ARG A 1 20 ? 10.147 1.512 -0.648 1.00 1.13 20 ARG A CA 7
ATOM 3040 C C . ARG A 1 20 ? 10.304 0.433 -1.731 1.00 0.93 20 ARG A C 7
ATOM 3041 O O . ARG A 1 20 ? 10.228 -0.750 -1.458 1.00 0.80 20 ARG A O 7
ATOM 30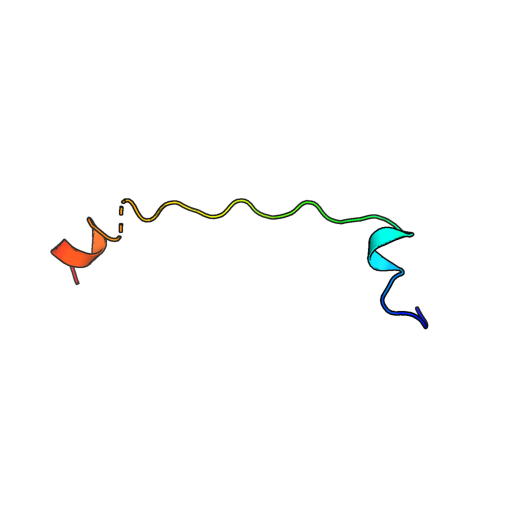62 N N . ARG A 1 21 ? 10.518 0.836 -2.960 1.00 1.09 21 ARG A N 7
ATOM 3063 C CA . ARG A 1 21 ? 10.672 -0.164 -4.064 1.00 1.03 21 ARG A CA 7
ATOM 3064 C C . ARG A 1 21 ? 12.146 -0.336 -4.475 1.00 1.25 21 ARG A C 7
ATOM 3065 O O . ARG A 1 21 ? 12.444 -1.013 -5.440 1.00 1.28 21 ARG A O 7
ATOM 3086 N N . ARG A 1 22 ? 13.071 0.267 -3.763 1.00 1.53 22 ARG A N 7
ATOM 3087 C CA . ARG A 1 22 ? 14.517 0.126 -4.138 1.00 1.90 22 ARG A CA 7
ATOM 3088 C C . ARG A 1 22 ? 14.966 -1.347 -4.099 1.00 1.73 22 ARG A C 7
ATOM 3089 O O . ARG A 1 22 ? 15.790 -1.763 -4.889 1.00 1.89 22 ARG A O 7
ATOM 3138 N N . ALA A 1 25 ? 11.503 -3.913 -5.870 1.00 0.61 25 ALA A N 7
ATOM 3139 C CA . ALA A 1 25 ? 11.307 -3.862 -7.354 1.00 0.95 25 ALA A CA 7
ATOM 3140 C C . ALA A 1 25 ? 12.379 -4.705 -8.053 1.00 1.05 25 ALA A C 7
ATOM 3141 O O . ALA A 1 25 ? 12.135 -5.300 -9.087 1.00 1.28 25 ALA A O 7
ATOM 3148 N N . ASN A 1 26 ? 13.560 -4.770 -7.489 1.00 1.01 26 ASN A N 7
ATOM 3149 C CA . ASN A 1 26 ? 14.648 -5.584 -8.108 1.00 1.20 26 ASN A CA 7
ATOM 3150 C C . ASN A 1 26 ? 14.439 -7.069 -7.792 1.00 1.04 26 ASN A C 7
ATOM 3151 O O . ASN A 1 26 ? 14.738 -7.927 -8.600 1.00 1.19 26 ASN A O 7
ATOM 3162 N N . TYR A 1 27 ? 13.915 -7.379 -6.628 1.00 0.86 27 TYR A N 7
ATOM 3163 C CA . TYR A 1 27 ? 13.674 -8.811 -6.275 1.00 0.99 27 TYR A CA 7
ATOM 3164 C C . TYR A 1 27 ? 12.420 -9.330 -6.995 1.00 1.09 27 TYR A C 7
ATOM 3165 O O . TYR A 1 27 ? 12.369 -10.472 -7.411 1.00 1.33 27 TYR A O 7
ATOM 3183 N N . ARG A 1 28 ? 11.416 -8.497 -7.160 1.00 1.07 28 ARG A N 7
ATOM 3184 C CA . ARG A 1 28 ? 10.178 -8.951 -7.870 1.00 1.44 28 ARG A CA 7
ATOM 3185 C C . ARG A 1 28 ? 10.457 -9.109 -9.373 1.00 1.62 28 ARG A C 7
ATOM 3186 O O . ARG A 1 28 ? 9.767 -9.833 -10.059 1.00 1.97 28 ARG A O 7
ATOM 3207 N N . ALA A 1 29 ? 11.471 -8.440 -9.882 1.00 1.51 29 ALA A N 7
ATOM 3208 C CA . ALA A 1 29 ? 11.806 -8.552 -11.338 1.00 1.84 29 ALA A CA 7
ATOM 3209 C C . ALA A 1 29 ? 12.100 -10.011 -11.714 1.00 1.92 29 ALA A C 7
ATOM 3210 O O . ALA A 1 29 ? 11.814 -10.444 -12.814 1.00 2.24 29 ALA A O 7
ATOM 3217 N N . TYR A 1 30 ? 12.666 -10.771 -10.806 1.00 1.68 30 TYR A N 7
ATOM 3218 C CA . TYR A 1 30 ? 12.974 -12.205 -11.103 1.00 1.81 30 TYR A CA 7
ATOM 3219 C C . TYR A 1 30 ? 11.677 -13.017 -11.250 1.00 2.18 30 TYR A C 7
ATOM 3220 O O . TYR A 1 30 ? 11.607 -13.946 -12.032 1.00 2.46 30 TYR A O 7
ATOM 3238 N N . ALA A 1 31 ? 10.652 -12.673 -10.506 1.00 2.23 31 ALA A N 7
ATOM 3239 C CA . ALA A 1 31 ? 9.362 -13.423 -10.603 1.00 2.67 31 ALA A CA 7
ATOM 3240 C C . ALA A 1 31 ? 8.419 -12.744 -11.606 1.00 2.93 31 ALA A C 7
ATOM 3241 O O . ALA A 1 31 ? 7.907 -13.377 -12.510 1.00 3.31 31 ALA A O 7
ATOM 3248 N N . THR A 1 32 ? 8.188 -11.463 -11.453 1.00 2.78 32 THR A N 7
ATOM 3249 C CA . THR A 1 32 ? 7.279 -10.736 -12.397 1.00 3.09 32 THR A CA 7
ATOM 3250 C C . THR A 1 32 ? 8.092 -9.829 -13.332 1.00 3.05 32 THR A C 7
ATOM 3251 O O . THR A 1 32 ? 8.978 -9.144 -12.847 1.00 2.77 32 THR A O 7
ATOM 3263 N N . MET A 1 1 ? -21.084 -11.309 1.981 1.00 3.59 1 MET A N 8
ATOM 3264 C CA . MET A 1 1 ? -21.756 -10.376 1.024 1.00 3.14 1 MET A CA 8
ATOM 3265 C C . MET A 1 1 ? -21.899 -11.031 -0.360 1.00 3.20 1 MET A C 8
ATOM 3266 O O . MET A 1 1 ? -21.167 -11.939 -0.707 1.00 3.50 1 MET A O 8
ATOM 3282 N N . ALA A 1 2 ? -22.841 -10.575 -1.150 1.00 2.99 2 ALA A N 8
ATOM 3283 C CA . ALA A 1 2 ? -23.036 -11.163 -2.513 1.00 3.05 2 ALA A CA 8
ATOM 3284 C C . ALA A 1 2 ? -22.168 -10.425 -3.537 1.00 2.65 2 ALA A C 8
ATOM 3285 O O . ALA A 1 2 ? -21.466 -11.036 -4.322 1.00 2.84 2 ALA A O 8
ATOM 3292 N N . ASP A 1 3 ? -22.211 -9.116 -3.531 1.00 2.19 3 ASP A N 8
ATOM 3293 C CA . ASP A 1 3 ? -21.386 -8.329 -4.499 1.00 1.85 3 ASP A CA 8
ATOM 3294 C C . ASP A 1 3 ? -20.009 -8.022 -3.898 1.00 1.86 3 ASP A C 8
ATOM 3295 O O . ASP A 1 3 ? -19.832 -8.013 -2.693 1.00 2.00 3 ASP A O 8
ATOM 3304 N N . GLU A 1 4 ? -19.031 -7.770 -4.730 1.00 1.85 4 GLU A N 8
ATOM 3305 C CA . GLU A 1 4 ? -17.659 -7.466 -4.213 1.00 1.98 4 GLU A CA 8
ATOM 3306 C C . GLU A 1 4 ? -17.497 -5.968 -3.908 1.00 1.58 4 GLU A C 8
ATOM 3307 O O . GLU A 1 4 ? -16.445 -5.530 -3.485 1.00 1.69 4 GLU A O 8
ATOM 3319 N N . SER A 1 5 ? -18.526 -5.178 -4.111 1.00 1.22 5 SER A N 8
ATOM 3320 C CA . SER A 1 5 ? -18.416 -3.716 -3.825 1.00 0.92 5 SER A CA 8
ATOM 3321 C C . SER A 1 5 ? -18.791 -3.411 -2.367 1.00 0.73 5 SER A C 8
ATOM 3322 O O . SER A 1 5 ? -18.711 -2.278 -1.929 1.00 0.62 5 SER A O 8
ATOM 3330 N N . SER A 1 6 ? -19.186 -4.408 -1.603 1.00 0.98 6 SER A N 8
ATOM 3331 C CA . SER A 1 6 ? -19.550 -4.163 -0.171 1.00 1.14 6 SER A CA 8
ATOM 3332 C C . SER A 1 6 ? -18.339 -3.614 0.602 1.00 1.07 6 SER A C 8
ATOM 3333 O O . SER A 1 6 ? -18.483 -3.034 1.661 1.00 1.15 6 SER A O 8
ATOM 3341 N N . ASP A 1 7 ? -17.148 -3.788 0.072 1.00 1.07 7 ASP A N 8
ATOM 3342 C CA . ASP A 1 7 ? -15.923 -3.274 0.756 1.00 1.09 7 ASP A CA 8
ATOM 3343 C C . ASP A 1 7 ? -16.000 -1.747 0.932 1.00 0.76 7 ASP A C 8
ATOM 3344 O O . ASP A 1 7 ? -15.539 -1.207 1.920 1.00 0.76 7 ASP A O 8
ATOM 3353 N N . ALA A 1 8 ? -16.587 -1.056 -0.014 1.00 0.67 8 ALA A N 8
ATOM 3354 C CA . ALA A 1 8 ? -16.704 0.428 0.094 1.00 0.83 8 ALA A CA 8
ATOM 3355 C C . ALA A 1 8 ? -18.051 0.805 0.722 1.00 0.95 8 ALA A C 8
ATOM 3356 O O . ALA A 1 8 ? -18.145 1.746 1.485 1.00 1.24 8 ALA A O 8
ATOM 3363 N N . ALA A 1 9 ? -19.092 0.068 0.411 1.00 0.95 9 ALA A N 8
ATOM 3364 C CA . ALA A 1 9 ? -20.437 0.374 0.993 1.00 1.34 9 ALA A CA 8
ATOM 3365 C C . ALA A 1 9 ? -20.462 0.043 2.494 1.00 1.52 9 ALA A C 8
ATOM 3366 O O . ALA A 1 9 ? -21.174 0.669 3.259 1.00 1.91 9 ALA A O 8
ATOM 3373 N N . GLY A 1 10 ? -19.694 -0.934 2.917 1.00 1.36 10 GLY A N 8
ATOM 3374 C CA . GLY A 1 10 ? -19.670 -1.307 4.363 1.00 1.68 10 GLY A CA 8
ATOM 3375 C C . GLY A 1 10 ? -18.554 -0.539 5.078 1.00 1.57 10 GLY A C 8
ATOM 3376 O O . GLY A 1 10 ? -18.505 0.676 5.040 1.00 1.57 10 GLY A O 8
ATOM 3380 N N . GLU A 1 11 ? -17.660 -1.237 5.735 1.00 1.56 11 GLU A N 8
ATOM 3381 C CA . GLU A 1 11 ? -16.545 -0.546 6.459 1.00 1.46 11 GLU A CA 8
ATOM 3382 C C . GLU A 1 11 ? -15.309 -0.409 5.550 1.00 1.20 11 GLU A C 8
ATOM 3383 O O . GLU A 1 11 ? -14.754 -1.395 5.099 1.00 1.19 11 GLU A O 8
ATOM 3395 N N . PRO A 1 12 ? -14.918 0.822 5.304 1.00 1.12 12 PRO A N 8
ATOM 3396 C CA . PRO A 1 12 ? -13.740 1.092 4.440 1.00 0.98 12 PRO A CA 8
ATOM 3397 C C . PRO A 1 12 ? -12.436 0.797 5.197 1.00 0.88 12 PRO A C 8
ATOM 3398 O O . PRO A 1 12 ? -12.265 1.191 6.336 1.00 0.97 12 PRO A O 8
ATOM 3409 N N . GLN A 1 13 ? -11.517 0.107 4.568 1.00 0.86 13 GLN A N 8
ATOM 3410 C CA . GLN A 1 13 ? -10.221 -0.217 5.245 1.00 0.92 13 GLN A CA 8
ATOM 3411 C C . GLN A 1 13 ? -9.246 0.970 5.147 1.00 0.87 13 GLN A C 8
ATOM 3412 O O . GLN A 1 13 ? -9.329 1.766 4.230 1.00 0.85 13 GLN A O 8
ATOM 3426 N N . PRO A 1 14 ? -8.347 1.048 6.104 1.00 0.97 14 PRO A N 8
ATOM 3427 C CA . PRO A 1 14 ? -7.344 2.148 6.126 1.00 1.03 14 PRO A CA 8
ATOM 3428 C C . PRO A 1 14 ? -6.296 1.951 5.019 1.00 1.09 14 PRO A C 8
ATOM 3429 O O . PRO A 1 14 ? -5.898 0.842 4.719 1.00 1.14 14 PRO A O 8
ATOM 3440 N N . ALA A 1 15 ? -5.851 3.026 4.411 1.00 1.18 15 ALA A N 8
ATOM 3441 C CA . ALA A 1 15 ? -4.829 2.912 3.323 1.00 1.31 15 ALA A CA 8
ATOM 3442 C C . ALA A 1 15 ? -3.483 2.439 3.894 1.00 1.23 15 ALA A C 8
ATOM 3443 O O . ALA A 1 15 ? -3.002 2.983 4.871 1.00 1.19 15 ALA A O 8
ATOM 3450 N N . PRO A 1 16 ? -2.916 1.434 3.264 1.00 1.31 16 PRO A N 8
ATOM 3451 C CA . PRO A 1 16 ? -1.610 0.883 3.719 1.00 1.29 16 PRO A CA 8
ATOM 3452 C C . PRO A 1 16 ? -0.464 1.849 3.380 1.00 1.30 16 PRO A C 8
ATOM 3453 O O . PRO A 1 16 ? -0.445 2.460 2.327 1.00 1.46 16 PRO A O 8
ATOM 3464 N N . ALA A 1 17 ? 0.493 1.987 4.267 1.00 1.18 17 ALA A N 8
ATOM 3465 C CA . ALA A 1 17 ? 1.642 2.909 4.002 1.00 1.22 17 ALA A CA 8
ATOM 3466 C C . ALA A 1 17 ? 2.611 2.283 2.988 1.00 1.27 17 ALA A C 8
ATOM 3467 O O . ALA A 1 17 ? 2.848 1.090 3.016 1.00 1.26 17 ALA A O 8
ATOM 3474 N N . PRO A 1 18 ? 3.145 3.115 2.123 1.00 1.43 18 PRO A N 8
ATOM 3475 C CA . PRO A 1 18 ? 4.102 2.633 1.091 1.00 1.54 18 PRO A CA 8
ATOM 3476 C C . PRO A 1 18 ? 5.455 2.287 1.727 1.00 1.30 18 PRO A C 8
ATOM 3477 O O . PRO A 1 18 ? 5.949 2.994 2.586 1.00 1.16 18 PRO A O 8
ATOM 3488 N N . VAL A 1 19 ? 6.057 1.201 1.308 1.00 1.36 19 VAL A N 8
ATOM 3489 C CA . VAL A 1 19 ? 7.380 0.801 1.882 1.00 1.22 19 VAL A CA 8
ATOM 3490 C C . VAL A 1 19 ? 8.516 1.587 1.207 1.00 1.15 19 VAL A C 8
ATOM 3491 O O . VAL A 1 19 ? 8.414 1.993 0.065 1.00 1.28 19 VAL A O 8
ATOM 3504 N N . ARG A 1 20 ? 9.597 1.810 1.914 1.00 1.03 20 ARG A N 8
ATOM 3505 C CA . ARG A 1 20 ? 10.743 2.573 1.324 1.00 0.99 20 ARG A CA 8
ATOM 3506 C C . ARG A 1 20 ? 11.483 1.719 0.282 1.00 1.02 20 ARG A C 8
ATOM 3507 O O . ARG A 1 20 ? 11.662 0.529 0.455 1.00 1.03 20 ARG A O 8
ATOM 3528 N N . ARG A 1 21 ? 11.905 2.323 -0.802 1.00 1.08 21 ARG A N 8
ATOM 3529 C CA . ARG A 1 21 ? 12.632 1.557 -1.866 1.00 1.13 21 ARG A CA 8
ATOM 3530 C C . ARG A 1 21 ? 14.130 1.923 -1.898 1.00 1.00 21 ARG A C 8
ATOM 3531 O O . ARG A 1 21 ? 14.853 1.503 -2.781 1.00 1.03 21 ARG A O 8
ATOM 3552 N N . ARG A 1 22 ? 14.599 2.708 -0.954 1.00 0.89 22 ARG A N 8
ATOM 3553 C CA . ARG A 1 22 ? 16.047 3.106 -0.948 1.00 0.84 22 ARG A CA 8
ATOM 3554 C C . ARG A 1 22 ? 16.979 1.883 -0.851 1.00 0.69 22 ARG A C 8
ATOM 3555 O O . ARG A 1 22 ? 18.127 1.949 -1.245 1.00 0.66 22 ARG A O 8
ATOM 3604 N N . ALA A 1 25 ? 15.509 -0.832 -4.260 1.00 0.90 25 ALA A N 8
ATOM 3605 C CA . ALA A 1 25 ? 15.799 -0.323 -5.639 1.00 0.90 25 ALA A CA 8
ATOM 3606 C C . ALA A 1 25 ? 17.311 -0.235 -5.869 1.00 0.85 25 ALA A C 8
ATOM 3607 O O . ALA A 1 25 ? 17.795 -0.477 -6.960 1.00 1.02 25 ALA A O 8
ATOM 3614 N N . ASN A 1 26 ? 18.062 0.098 -4.848 1.00 0.73 26 ASN A N 8
ATOM 3615 C CA . ASN A 1 26 ? 19.547 0.194 -5.001 1.00 0.84 26 ASN A CA 8
ATOM 3616 C C . ASN A 1 26 ? 20.168 -1.209 -5.028 1.00 1.02 26 ASN A C 8
ATOM 3617 O O . ASN A 1 26 ? 21.134 -1.450 -5.727 1.00 1.25 26 ASN A O 8
ATOM 3628 N N . TYR A 1 27 ? 19.617 -2.135 -4.280 1.00 0.99 27 TYR A N 8
ATOM 3629 C CA . TYR A 1 27 ? 20.174 -3.523 -4.271 1.00 1.22 27 TYR A CA 8
ATOM 3630 C C . TYR A 1 27 ? 19.784 -4.260 -5.560 1.00 1.45 27 TYR A C 8
ATOM 3631 O O . TYR A 1 27 ? 20.551 -5.044 -6.087 1.00 1.68 27 TYR A O 8
ATOM 3649 N N . ARG A 1 28 ? 18.603 -4.012 -6.077 1.00 1.44 28 ARG A N 8
ATOM 3650 C CA . ARG A 1 28 ? 18.175 -4.698 -7.337 1.00 1.69 28 ARG A CA 8
ATOM 3651 C C . ARG A 1 28 ? 18.841 -4.049 -8.559 1.00 1.67 28 ARG A C 8
ATOM 3652 O O . ARG A 1 28 ? 19.023 -4.686 -9.576 1.00 1.89 28 ARG A O 8
ATOM 3673 N N . ALA A 1 29 ? 19.206 -2.789 -8.466 1.00 1.49 29 ALA A N 8
ATOM 3674 C CA . ALA A 1 29 ? 19.865 -2.102 -9.624 1.00 1.58 29 ALA A CA 8
ATOM 3675 C C . ALA A 1 29 ? 21.155 -2.835 -10.026 1.00 1.88 29 ALA A C 8
ATOM 3676 O O . ALA A 1 29 ? 21.539 -2.836 -11.180 1.00 2.08 29 ALA A O 8
ATOM 3683 N N . TYR A 1 30 ? 21.816 -3.464 -9.083 1.00 1.96 30 TYR A N 8
ATOM 3684 C CA . TYR A 1 30 ? 23.072 -4.209 -9.405 1.00 2.32 30 TYR A CA 8
ATOM 3685 C C . TYR A 1 30 ? 22.744 -5.484 -10.199 1.00 2.55 30 TYR A C 8
ATOM 3686 O O . TYR A 1 30 ? 23.502 -5.900 -11.055 1.00 2.85 30 TYR A O 8
ATOM 3704 N N . ALA A 1 31 ? 21.620 -6.102 -9.920 1.00 2.47 31 ALA A N 8
ATOM 3705 C CA . ALA A 1 31 ? 21.237 -7.346 -10.656 1.00 2.77 31 ALA A CA 8
ATOM 3706 C C . ALA A 1 31 ? 20.385 -6.997 -11.885 1.00 2.80 31 ALA A C 8
ATOM 3707 O O . ALA A 1 31 ? 20.681 -7.413 -12.988 1.00 3.07 31 ALA A O 8
ATOM 3714 N N . THR A 1 32 ? 19.335 -6.235 -11.698 1.00 2.55 32 THR A N 8
ATOM 3715 C CA . THR A 1 32 ? 18.464 -5.852 -12.853 1.00 2.60 32 THR A CA 8
ATOM 3716 C C . THR A 1 32 ? 18.683 -4.378 -13.220 1.00 2.42 32 THR A C 8
ATOM 3717 O O . THR A 1 32 ? 19.027 -4.120 -14.361 1.00 2.67 32 THR A O 8
ATOM 3729 N N . MET A 1 1 ? -27.331 -2.248 -4.341 1.00 2.34 1 MET A N 9
ATOM 3730 C CA . MET A 1 1 ? -27.680 -3.529 -3.649 1.00 2.24 1 MET A CA 9
ATOM 3731 C C . MET A 1 1 ? -26.669 -3.834 -2.533 1.00 1.97 1 MET A C 9
ATOM 3732 O O . MET A 1 1 ? -25.607 -3.240 -2.465 1.00 1.85 1 MET A O 9
ATOM 3748 N N . ALA A 1 2 ? -26.992 -4.756 -1.660 1.00 1.94 2 ALA A N 9
ATOM 3749 C CA . ALA A 1 2 ? -26.054 -5.104 -0.548 1.00 1.73 2 ALA A CA 9
ATOM 3750 C C . ALA A 1 2 ? -25.203 -6.323 -0.934 1.00 1.68 2 ALA A C 9
ATOM 3751 O O . ALA A 1 2 ? -25.371 -7.406 -0.402 1.00 1.72 2 ALA A O 9
ATOM 3758 N N . ASP A 1 3 ? -24.291 -6.152 -1.859 1.00 1.65 3 ASP A N 9
ATOM 3759 C CA . ASP A 1 3 ? -23.425 -7.294 -2.287 1.00 1.68 3 ASP A CA 9
ATOM 3760 C C . ASP A 1 3 ? -22.041 -7.200 -1.618 1.00 1.48 3 ASP A C 9
ATOM 3761 O O . ASP A 1 3 ? -21.882 -6.563 -0.592 1.00 1.33 3 ASP A O 9
ATOM 3770 N N . GLU A 1 4 ? -21.043 -7.839 -2.185 1.00 1.54 4 GLU A N 9
ATOM 3771 C CA . GLU A 1 4 ? -19.671 -7.799 -1.580 1.00 1.42 4 GLU A CA 9
ATOM 3772 C C . GLU A 1 4 ? -19.069 -6.380 -1.637 1.00 1.31 4 GLU A C 9
ATOM 3773 O O . GLU A 1 4 ? -18.104 -6.092 -0.957 1.00 1.26 4 GLU A O 9
ATOM 3785 N N . SER A 1 5 ? -19.630 -5.494 -2.432 1.00 1.34 5 SER A N 9
ATOM 3786 C CA . SER A 1 5 ? -19.084 -4.097 -2.516 1.00 1.29 5 SER A CA 9
ATOM 3787 C C . SER A 1 5 ? -19.454 -3.275 -1.268 1.00 1.14 5 SER A C 9
ATOM 3788 O O . SER A 1 5 ? -19.066 -2.127 -1.147 1.00 1.13 5 SER A O 9
ATOM 3796 N N . SER A 1 6 ? -20.187 -3.847 -0.336 1.00 1.08 6 SER A N 9
ATOM 3797 C CA . SER A 1 6 ? -20.558 -3.090 0.903 1.00 1.03 6 SER A CA 9
ATOM 3798 C C . SER A 1 6 ? -19.292 -2.643 1.653 1.00 0.98 6 SER A C 9
ATOM 3799 O O . SER A 1 6 ? -19.323 -1.707 2.428 1.00 1.02 6 SER A O 9
ATOM 3807 N N . ASP A 1 7 ? -18.180 -3.304 1.416 1.00 0.97 7 ASP A N 9
ATOM 3808 C CA . ASP A 1 7 ? -16.901 -2.925 2.095 1.00 1.01 7 ASP A CA 9
ATOM 3809 C C . ASP A 1 7 ? -16.534 -1.460 1.794 1.00 1.05 7 ASP A C 9
ATOM 3810 O O . ASP A 1 7 ? -15.967 -0.773 2.622 1.00 1.14 7 ASP A O 9
ATOM 3819 N N . ALA A 1 8 ? -16.857 -0.981 0.615 1.00 1.06 8 ALA A N 9
ATOM 3820 C CA . ALA A 1 8 ? -16.533 0.434 0.258 1.00 1.14 8 ALA A CA 9
ATOM 3821 C C . ALA A 1 8 ? -17.697 1.362 0.635 1.00 1.22 8 ALA A C 9
ATOM 3822 O O . ALA A 1 8 ? -17.492 2.488 1.045 1.00 1.32 8 ALA A O 9
ATOM 3829 N N . ALA A 1 9 ? -18.917 0.894 0.501 1.00 1.26 9 ALA A N 9
ATOM 3830 C CA . ALA A 1 9 ? -20.098 1.745 0.853 1.00 1.41 9 ALA A CA 9
ATOM 3831 C C . ALA A 1 9 ? -20.237 1.877 2.378 1.00 1.40 9 ALA A C 9
ATOM 3832 O O . ALA A 1 9 ? -20.711 2.880 2.878 1.00 1.57 9 ALA A O 9
ATOM 3839 N N . GLY A 1 10 ? -19.829 0.872 3.119 1.00 1.26 10 GLY A N 9
ATOM 3840 C CA . GLY A 1 10 ? -19.937 0.938 4.608 1.00 1.33 10 GLY A CA 9
ATOM 3841 C C . GLY A 1 10 ? -18.646 1.517 5.191 1.00 1.37 10 GLY A C 9
ATOM 3842 O O . GLY A 1 10 ? -18.314 2.665 4.958 1.00 1.56 10 GLY A O 9
ATOM 3846 N N . GLU A 1 11 ? -17.915 0.733 5.944 1.00 1.33 11 GLU A N 9
ATOM 3847 C CA . GLU A 1 11 ? -16.639 1.240 6.541 1.00 1.46 11 GLU A CA 9
ATOM 3848 C C . GLU A 1 11 ? -15.443 0.862 5.648 1.00 1.23 11 GLU A C 9
ATOM 3849 O O . GLU A 1 11 ? -15.131 -0.304 5.487 1.00 1.18 11 GLU A O 9
ATOM 3861 N N . PRO A 1 12 ? -14.811 1.871 5.090 1.00 1.24 12 PRO A N 9
ATOM 3862 C CA . PRO A 1 12 ? -13.641 1.641 4.203 1.00 1.14 12 PRO A CA 9
ATOM 3863 C C . PRO A 1 12 ? -12.416 1.215 5.025 1.00 1.15 12 PRO A C 9
ATOM 3864 O O . PRO A 1 12 ? -12.180 1.714 6.110 1.00 1.35 12 PRO A O 9
ATOM 3875 N N . GLN A 1 13 ? -11.640 0.295 4.511 1.00 1.12 13 GLN A N 9
ATOM 3876 C CA . GLN A 1 13 ? -10.427 -0.174 5.255 1.00 1.27 13 GLN A CA 9
ATOM 3877 C C . GLN A 1 13 ? -9.301 0.872 5.169 1.00 1.22 13 GLN A C 9
ATOM 3878 O O . GLN A 1 13 ? -9.247 1.648 4.233 1.00 1.17 13 GLN A O 9
ATOM 3892 N N . PRO A 1 14 ? -8.436 0.858 6.159 1.00 1.36 14 PRO A N 9
ATOM 3893 C CA . PRO A 1 14 ? -7.300 1.818 6.197 1.00 1.37 14 PRO A CA 9
ATOM 3894 C C . PRO A 1 14 ? -6.247 1.457 5.138 1.00 1.35 14 PRO A C 9
ATOM 3895 O O . PRO A 1 14 ? -5.857 0.312 5.004 1.00 1.45 14 PRO A O 9
ATOM 3906 N N . ALA A 1 15 ? -5.788 2.428 4.386 1.00 1.40 15 ALA A N 9
ATOM 3907 C CA . ALA A 1 15 ? -4.763 2.147 3.333 1.00 1.54 15 ALA A CA 9
ATOM 3908 C C . ALA A 1 15 ? -3.385 1.908 3.973 1.00 1.44 15 ALA A C 9
ATOM 3909 O O . ALA A 1 15 ? -3.003 2.609 4.892 1.00 1.37 15 ALA A O 9
ATOM 3916 N N . PRO A 1 16 ? -2.683 0.921 3.462 1.00 1.51 16 PRO A N 9
ATOM 3917 C CA . PRO A 1 16 ? -1.334 0.589 3.992 1.00 1.51 16 PRO A CA 9
ATOM 3918 C C . PRO A 1 16 ? -0.312 1.662 3.584 1.00 1.49 16 PRO A C 9
ATOM 3919 O O . PRO A 1 16 ? -0.376 2.211 2.500 1.00 1.64 16 PRO A O 9
ATOM 3930 N N . ALA A 1 17 ? 0.626 1.962 4.449 1.00 1.38 17 ALA A N 9
ATOM 3931 C CA . ALA A 1 17 ? 1.654 3.001 4.121 1.00 1.41 17 ALA A CA 9
ATOM 3932 C C . ALA A 1 17 ? 2.598 2.491 3.020 1.00 1.32 17 ALA A C 9
ATOM 3933 O O . ALA A 1 17 ? 3.097 1.384 3.101 1.00 1.26 17 ALA A O 9
ATOM 3940 N N . PRO A 1 18 ? 2.815 3.321 2.025 1.00 1.44 18 PRO A N 9
ATOM 3941 C CA . PRO A 1 18 ? 3.712 2.944 0.902 1.00 1.43 18 PRO A CA 9
ATOM 3942 C C . PRO A 1 18 ? 5.178 2.978 1.346 1.00 1.19 18 PRO A C 9
ATOM 3943 O O . PRO A 1 18 ? 5.551 3.716 2.240 1.00 1.14 18 PRO A O 9
ATOM 3954 N N . VAL A 1 19 ? 6.010 2.181 0.725 1.00 1.18 19 VAL A N 9
ATOM 3955 C CA . VAL A 1 19 ? 7.455 2.151 1.100 1.00 1.06 19 VAL A CA 9
ATOM 3956 C C . VAL A 1 19 ? 8.202 3.311 0.425 1.00 1.01 19 VAL A C 9
ATOM 3957 O O . VAL A 1 19 ? 7.788 3.811 -0.603 1.00 1.10 19 VAL A O 9
ATOM 3970 N N . ARG A 1 20 ? 9.296 3.744 1.000 1.00 0.98 20 ARG A N 9
ATOM 3971 C CA . ARG A 1 20 ? 10.069 4.876 0.392 1.00 0.98 20 ARG A CA 9
ATOM 3972 C C . ARG A 1 20 ? 10.677 4.449 -0.953 1.00 0.86 20 ARG A C 9
ATOM 3973 O O . ARG A 1 20 ? 11.076 3.315 -1.129 1.00 0.88 20 ARG A O 9
ATOM 3994 N N . ARG A 1 21 ? 10.743 5.353 -1.900 1.00 0.90 21 ARG A N 9
ATOM 3995 C CA . ARG A 1 21 ? 11.324 5.012 -3.238 1.00 0.86 21 ARG A CA 9
ATOM 3996 C C . ARG A 1 21 ? 12.696 5.686 -3.435 1.00 0.73 21 ARG A C 9
ATOM 3997 O O . ARG A 1 21 ? 13.292 5.589 -4.492 1.00 0.71 21 ARG A O 9
ATOM 4018 N N . ARG A 1 22 ? 13.201 6.370 -2.433 1.00 0.82 22 ARG A N 9
ATOM 4019 C CA . ARG A 1 22 ? 14.529 7.052 -2.574 1.00 0.94 22 ARG A CA 9
ATOM 4020 C C . ARG A 1 22 ? 15.671 6.033 -2.729 1.00 0.88 22 ARG A C 9
ATOM 4021 O O . ARG A 1 22 ? 16.725 6.355 -3.243 1.00 0.99 22 ARG A O 9
ATOM 4070 N N . ALA A 1 25 ? 14.593 4.452 -6.744 1.00 0.76 25 ALA A N 9
ATOM 4071 C CA . ALA A 1 25 ? 14.570 5.383 -7.916 1.00 0.84 25 ALA A CA 9
ATOM 4072 C C . ALA A 1 25 ? 15.940 6.044 -8.112 1.00 0.72 25 ALA A C 9
ATOM 4073 O O . ALA A 1 25 ? 16.358 6.294 -9.225 1.00 0.87 25 ALA A O 9
ATOM 4080 N N . ASN A 1 26 ? 16.642 6.321 -7.039 1.00 0.64 26 ASN A N 9
ATOM 4081 C CA . ASN A 1 26 ? 17.990 6.961 -7.163 1.00 0.82 26 ASN A CA 9
ATOM 4082 C C . ASN A 1 26 ? 19.048 5.923 -7.564 1.00 0.98 26 ASN A C 9
ATOM 4083 O O . ASN A 1 26 ? 20.016 6.245 -8.226 1.00 1.15 26 ASN A O 9
ATOM 4094 N N . TYR A 1 27 ? 18.871 4.684 -7.170 1.00 1.05 27 TYR A N 9
ATOM 4095 C CA . TYR A 1 27 ? 19.868 3.630 -7.533 1.00 1.36 27 TYR A CA 9
ATOM 4096 C C . TYR A 1 27 ? 19.663 3.170 -8.985 1.00 1.36 27 TYR A C 9
ATOM 4097 O O . TYR A 1 27 ? 20.613 2.879 -9.687 1.00 1.56 27 TYR A O 9
ATOM 4115 N N . ARG A 1 28 ? 18.434 3.109 -9.440 1.00 1.23 28 ARG A N 9
ATOM 4116 C CA . ARG A 1 28 ? 18.178 2.673 -10.850 1.00 1.37 28 ARG A CA 9
ATOM 4117 C C . ARG A 1 28 ? 18.362 3.846 -11.825 1.00 1.25 28 ARG A C 9
ATOM 4118 O O . ARG A 1 28 ? 18.657 3.646 -12.985 1.00 1.34 28 ARG A O 9
ATOM 4139 N N . ALA A 1 29 ? 18.195 5.066 -11.362 1.00 1.15 29 ALA A N 9
ATOM 4140 C CA . ALA A 1 29 ? 18.367 6.249 -12.267 1.00 1.19 29 ALA A CA 9
ATOM 4141 C C . ALA A 1 29 ? 19.777 6.268 -12.876 1.00 1.18 29 ALA A C 9
ATOM 4142 O O . ALA A 1 29 ? 19.977 6.750 -13.976 1.00 1.24 29 ALA A O 9
ATOM 4149 N N . TYR A 1 30 ? 20.753 5.743 -12.173 1.00 1.24 30 TYR A N 9
ATOM 4150 C CA . TYR A 1 30 ? 22.149 5.721 -12.713 1.00 1.37 30 TYR A CA 9
ATOM 4151 C C . TYR A 1 30 ? 22.257 4.719 -13.874 1.00 1.32 30 TYR A C 9
ATOM 4152 O O . TYR A 1 30 ? 22.987 4.938 -14.824 1.00 1.40 30 TYR A O 9
ATOM 4170 N N . ALA A 1 31 ? 21.535 3.626 -13.803 1.00 1.30 31 ALA A N 9
ATOM 4171 C CA . ALA A 1 31 ? 21.588 2.611 -14.900 1.00 1.43 31 ALA A CA 9
ATOM 4172 C C . ALA A 1 31 ? 20.523 2.917 -15.961 1.00 1.41 31 ALA A C 9
ATOM 4173 O O . ALA A 1 31 ? 20.814 2.978 -17.140 1.00 1.54 31 ALA A O 9
ATOM 4180 N N . THR A 1 32 ? 19.294 3.112 -15.548 1.00 1.38 32 THR A N 9
ATOM 4181 C CA . THR A 1 32 ? 18.207 3.418 -16.529 1.00 1.57 32 THR A CA 9
ATOM 4182 C C . THR A 1 32 ? 17.804 4.896 -16.433 1.00 1.55 32 THR A C 9
ATOM 4183 O O . THR A 1 32 ? 17.855 5.567 -17.449 1.00 1.68 32 THR A O 9
ATOM 4195 N N . MET A 1 1 ? -21.809 -9.818 -2.320 1.00 1.60 1 MET A N 10
ATOM 4196 C CA . MET A 1 1 ? -22.178 -8.526 -2.980 1.00 1.39 1 MET A CA 10
ATOM 4197 C C . MET A 1 1 ? -22.234 -8.693 -4.506 1.00 1.37 1 MET A C 10
ATOM 4198 O O . MET A 1 1 ? -21.603 -9.571 -5.066 1.00 1.44 1 MET A O 10
ATOM 4214 N N . ALA A 1 2 ? -22.984 -7.854 -5.178 1.00 1.35 2 ALA A N 10
ATOM 4215 C CA . ALA A 1 2 ? -23.084 -7.954 -6.667 1.00 1.42 2 ALA A CA 10
ATOM 4216 C C . ALA A 1 2 ? -22.004 -7.094 -7.333 1.00 1.28 2 ALA A C 10
ATOM 4217 O O . ALA A 1 2 ? -21.238 -7.570 -8.150 1.00 1.33 2 ALA A O 10
ATOM 4224 N N . ASP A 1 3 ? -21.938 -5.831 -6.987 1.00 1.16 3 ASP A N 10
ATOM 4225 C CA . ASP A 1 3 ? -20.909 -4.934 -7.596 1.00 1.08 3 ASP A CA 10
ATOM 4226 C C . ASP A 1 3 ? -19.640 -4.915 -6.731 1.00 1.02 3 ASP A C 10
ATOM 4227 O O . ASP A 1 3 ? -19.666 -5.261 -5.564 1.00 1.06 3 ASP A O 10
ATOM 4236 N N . GLU A 1 4 ? -18.532 -4.515 -7.301 1.00 1.03 4 GLU A N 10
ATOM 4237 C CA . GLU A 1 4 ? -17.254 -4.471 -6.523 1.00 1.07 4 GLU A CA 10
ATOM 4238 C C . GLU A 1 4 ? -17.034 -3.082 -5.894 1.00 1.08 4 GLU A C 10
ATOM 4239 O O . GLU A 1 4 ? -16.012 -2.834 -5.283 1.00 1.22 4 GLU A O 10
ATOM 4251 N N . SER A 1 5 ? -17.983 -2.181 -6.030 1.00 1.02 5 SER A N 10
ATOM 4252 C CA . SER A 1 5 ? -17.821 -0.817 -5.432 1.00 1.07 5 SER A CA 10
ATOM 4253 C C . SER A 1 5 ? -18.437 -0.753 -4.024 1.00 1.09 5 SER A C 10
ATOM 4254 O O . SER A 1 5 ? -18.357 0.263 -3.357 1.00 1.09 5 SER A O 10
ATOM 4262 N N . SER A 1 6 ? -19.041 -1.826 -3.560 1.00 1.15 6 SER A N 10
ATOM 4263 C CA . SER A 1 6 ? -19.646 -1.820 -2.189 1.00 1.25 6 SER A CA 10
ATOM 4264 C C . SER A 1 6 ? -18.561 -1.570 -1.128 1.00 1.25 6 SER A C 10
ATOM 4265 O O . SER A 1 6 ? -18.853 -1.152 -0.023 1.00 1.31 6 SER A O 10
ATOM 4273 N N . ASP A 1 7 ? -17.312 -1.817 -1.464 1.00 1.24 7 ASP A N 10
ATOM 4274 C CA . ASP A 1 7 ? -16.194 -1.591 -0.494 1.00 1.30 7 ASP A CA 10
ATOM 4275 C C . ASP A 1 7 ? -16.210 -0.144 0.030 1.00 1.32 7 ASP A C 10
ATOM 4276 O O . ASP A 1 7 ? -15.884 0.111 1.175 1.00 1.39 7 ASP A O 10
ATOM 4285 N N . ALA A 1 8 ? -16.594 0.802 -0.797 1.00 1.30 8 ALA A N 10
ATOM 4286 C CA . ALA A 1 8 ? -16.638 2.228 -0.350 1.00 1.33 8 ALA A CA 10
ATOM 4287 C C . ALA A 1 8 ? -17.974 2.527 0.345 1.00 1.32 8 ALA A C 10
ATOM 4288 O O . ALA A 1 8 ? -18.036 3.323 1.264 1.00 1.32 8 ALA A O 10
ATOM 4295 N N . ALA A 1 9 ? -19.041 1.895 -0.086 1.00 1.37 9 ALA A N 10
ATOM 4296 C CA . ALA A 1 9 ? -20.374 2.138 0.552 1.00 1.41 9 ALA A CA 10
ATOM 4297 C C . ALA A 1 9 ? -20.432 1.491 1.946 1.00 1.28 9 ALA A C 10
ATOM 4298 O O . ALA A 1 9 ? -21.113 1.977 2.830 1.00 1.32 9 ALA A O 10
ATOM 4305 N N . GLY A 1 10 ? -19.722 0.405 2.148 1.00 1.18 10 GLY A N 10
ATOM 4306 C CA . GLY A 1 10 ? -19.732 -0.269 3.482 1.00 1.12 10 GLY A CA 10
ATOM 4307 C C . GLY A 1 10 ? -18.623 0.316 4.360 1.00 1.05 10 GLY A C 10
ATOM 4308 O O . GLY A 1 10 ? -18.451 1.519 4.437 1.00 0.96 10 GLY A O 10
ATOM 4312 N N . GLU A 1 11 ? -17.867 -0.524 5.025 1.00 1.19 11 GLU A N 10
ATOM 4313 C CA . GLU A 1 11 ? -16.765 -0.012 5.899 1.00 1.19 11 GLU A CA 10
ATOM 4314 C C . GLU A 1 11 ? -15.451 0.090 5.101 1.00 1.12 11 GLU A C 10
ATOM 4315 O O . GLU A 1 11 ? -14.925 -0.905 4.638 1.00 1.26 11 GLU A O 10
ATOM 4327 N N . PRO A 1 12 ? -14.966 1.303 4.961 1.00 1.02 12 PRO A N 10
ATOM 4328 C CA . PRO A 1 12 ? -13.707 1.541 4.206 1.00 1.04 12 PRO A CA 10
ATOM 4329 C C . PRO A 1 12 ? -12.490 1.077 5.021 1.00 1.09 12 PRO A C 10
ATOM 4330 O O . PRO A 1 12 ? -12.363 1.380 6.193 1.00 1.13 12 PRO A O 10
ATOM 4341 N N . GLN A 1 13 ? -11.598 0.345 4.402 1.00 1.20 13 GLN A N 10
ATOM 4342 C CA . GLN A 1 13 ? -10.385 -0.146 5.130 1.00 1.31 13 GLN A CA 10
ATOM 4343 C C . GLN A 1 13 ? -9.283 0.931 5.142 1.00 1.10 13 GLN A C 10
ATOM 4344 O O . GLN A 1 13 ? -9.240 1.782 4.272 1.00 1.00 13 GLN A O 10
ATOM 4358 N N . PRO A 1 14 ? -8.427 0.855 6.136 1.00 1.17 14 PRO A N 10
ATOM 4359 C CA . PRO A 1 14 ? -7.314 1.836 6.263 1.00 1.11 14 PRO A CA 10
ATOM 4360 C C . PRO A 1 14 ? -6.242 1.582 5.191 1.00 1.16 14 PRO A C 10
ATOM 4361 O O . PRO A 1 14 ? -5.804 0.463 4.992 1.00 1.32 14 PRO A O 10
ATOM 4372 N N . ALA A 1 15 ? -5.821 2.615 4.500 1.00 1.22 15 ALA A N 10
ATOM 4373 C CA . ALA A 1 15 ? -4.780 2.443 3.435 1.00 1.43 15 ALA A CA 10
ATOM 4374 C C . ALA A 1 15 ? -3.404 2.164 4.065 1.00 1.33 15 ALA A C 10
ATOM 4375 O O . ALA A 1 15 ? -2.990 2.861 4.973 1.00 1.29 15 ALA A O 10
ATOM 4382 N N . PRO A 1 16 ? -2.740 1.149 3.558 1.00 1.44 16 PRO A N 10
ATOM 4383 C CA . PRO A 1 16 ? -1.398 0.773 4.080 1.00 1.42 16 PRO A CA 10
ATOM 4384 C C . PRO A 1 16 ? -0.334 1.789 3.634 1.00 1.40 16 PRO A C 10
ATOM 4385 O O . PRO A 1 16 ? -0.426 2.370 2.568 1.00 1.57 16 PRO A O 10
ATOM 4396 N N . ALA A 1 17 ? 0.675 2.004 4.445 1.00 1.34 17 ALA A N 10
ATOM 4397 C CA . ALA A 1 17 ? 1.749 2.979 4.072 1.00 1.43 17 ALA A CA 10
ATOM 4398 C C . ALA A 1 17 ? 2.638 2.396 2.963 1.00 1.45 17 ALA A C 10
ATOM 4399 O O . ALA A 1 17 ? 3.026 1.244 3.025 1.00 1.36 17 ALA A O 10
ATOM 4406 N N . PRO A 1 18 ? 2.933 3.216 1.980 1.00 1.70 18 PRO A N 10
ATOM 4407 C CA . PRO A 1 18 ? 3.786 2.774 0.846 1.00 1.83 18 PRO A CA 10
ATOM 4408 C C . PRO A 1 18 ? 5.253 2.651 1.282 1.00 1.59 18 PRO A C 10
ATOM 4409 O O . PRO A 1 18 ? 5.740 3.424 2.089 1.00 1.54 18 PRO A O 10
ATOM 4420 N N . VAL A 1 19 ? 5.958 1.684 0.750 1.00 1.52 19 VAL A N 10
ATOM 4421 C CA . VAL A 1 19 ? 7.396 1.503 1.124 1.00 1.32 19 VAL A CA 10
ATOM 4422 C C . VAL A 1 19 ? 8.284 2.459 0.311 1.00 1.31 19 VAL A C 10
ATOM 4423 O O . VAL A 1 19 ? 7.996 2.772 -0.831 1.00 1.48 19 VAL A O 10
ATOM 4436 N N . ARG A 1 20 ? 9.357 2.927 0.898 1.00 1.19 20 ARG A N 10
ATOM 4437 C CA . ARG A 1 20 ? 10.272 3.867 0.174 1.00 1.26 20 ARG A CA 10
ATOM 4438 C C . ARG A 1 20 ? 10.970 3.148 -0.992 1.00 1.13 20 ARG A C 10
ATOM 4439 O O . ARG A 1 20 ? 11.380 2.009 -0.877 1.00 0.92 20 ARG A O 10
ATOM 4460 N N . ARG A 1 21 ? 11.099 3.812 -2.114 1.00 1.30 21 ARG A N 10
ATOM 4461 C CA . ARG A 1 21 ? 11.763 3.179 -3.300 1.00 1.23 21 ARG A CA 10
ATOM 4462 C C . ARG A 1 21 ? 13.148 3.800 -3.570 1.00 1.20 21 ARG A C 10
ATOM 4463 O O . ARG A 1 21 ? 13.773 3.509 -4.572 1.00 1.20 21 ARG A O 10
ATOM 4484 N N . ARG A 1 22 ? 13.630 4.657 -2.696 1.00 1.26 22 ARG A N 10
ATOM 4485 C CA . ARG A 1 22 ? 14.971 5.297 -2.925 1.00 1.37 22 ARG A CA 10
ATOM 4486 C C . ARG A 1 22 ? 16.091 4.247 -3.033 1.00 1.16 22 ARG A C 10
ATOM 4487 O O . ARG A 1 22 ? 17.088 4.473 -3.689 1.00 1.23 22 ARG A O 10
ATOM 4536 N N . ALA A 1 25 ? 14.343 0.964 -5.869 1.00 1.07 25 ALA A N 10
ATOM 4537 C CA . ALA A 1 25 ? 14.210 1.346 -7.312 1.00 1.19 25 ALA A CA 10
ATOM 4538 C C . ALA A 1 25 ? 15.596 1.534 -7.938 1.00 1.00 25 ALA A C 10
ATOM 4539 O O . ALA A 1 25 ? 15.806 1.248 -9.101 1.00 1.08 25 ALA A O 10
ATOM 4546 N N . ASN A 1 26 ? 16.545 2.003 -7.166 1.00 0.84 26 ASN A N 10
ATOM 4547 C CA . ASN A 1 26 ? 17.927 2.202 -7.699 1.00 0.83 26 ASN A CA 10
ATOM 4548 C C . ASN A 1 26 ? 18.673 0.862 -7.728 1.00 0.83 26 ASN A C 10
ATOM 4549 O O . ASN A 1 26 ? 19.472 0.609 -8.609 1.00 0.98 26 ASN A O 10
ATOM 4560 N N . TYR A 1 27 ? 18.407 -0.002 -6.776 1.00 0.81 27 TYR A N 10
ATOM 4561 C CA . TYR A 1 27 ? 19.089 -1.331 -6.754 1.00 1.04 27 TYR A CA 10
ATOM 4562 C C . TYR A 1 27 ? 18.519 -2.234 -7.858 1.00 1.20 27 TYR A C 10
ATOM 4563 O O . TYR A 1 27 ? 19.236 -3.012 -8.460 1.00 1.45 27 TYR A O 10
ATOM 4581 N N . ARG A 1 28 ? 17.239 -2.130 -8.139 1.00 1.17 28 ARG A N 10
ATOM 4582 C CA . ARG A 1 28 ? 16.636 -2.981 -9.215 1.00 1.43 28 ARG A CA 10
ATOM 4583 C C . ARG A 1 28 ? 17.088 -2.493 -10.601 1.00 1.41 28 ARG A C 10
ATOM 4584 O O . ARG A 1 28 ? 17.079 -3.244 -11.555 1.00 1.62 28 ARG A O 10
ATOM 4605 N N . ALA A 1 29 ? 17.489 -1.244 -10.712 1.00 1.24 29 ALA A N 10
ATOM 4606 C CA . ALA A 1 29 ? 17.947 -0.708 -12.035 1.00 1.33 29 ALA A CA 10
ATOM 4607 C C . ALA A 1 29 ? 19.170 -1.487 -12.538 1.00 1.55 29 ALA A C 10
ATOM 4608 O O . ALA A 1 29 ? 19.400 -1.591 -13.728 1.00 1.72 29 ALA A O 10
ATOM 4615 N N . TYR A 1 30 ? 19.945 -2.042 -11.640 1.00 1.63 30 TYR A N 10
ATOM 4616 C CA . TYR A 1 30 ? 21.145 -2.829 -12.057 1.00 2.01 30 TYR A CA 10
ATOM 4617 C C . TYR A 1 30 ? 20.709 -4.160 -12.690 1.00 2.23 30 TYR A C 10
ATOM 4618 O O . TYR A 1 30 ? 21.356 -4.669 -13.585 1.00 2.52 30 TYR A O 10
ATOM 4636 N N . ALA A 1 31 ? 19.617 -4.724 -12.228 1.00 2.19 31 ALA A N 10
ATOM 4637 C CA . ALA A 1 31 ? 19.137 -6.020 -12.797 1.00 2.52 31 ALA A CA 10
ATOM 4638 C C . ALA A 1 31 ? 18.094 -5.774 -13.896 1.00 2.49 31 ALA A C 10
ATOM 4639 O O . ALA A 1 31 ? 18.207 -6.291 -14.990 1.00 2.74 31 ALA A O 10
ATOM 4646 N N . THR A 1 32 ? 17.083 -4.987 -13.612 1.00 2.24 32 THR A N 10
ATOM 4647 C CA . THR A 1 32 ? 16.033 -4.705 -14.643 1.00 2.30 32 THR A CA 10
ATOM 4648 C C . THR A 1 32 ? 16.175 -3.273 -15.176 1.00 2.05 32 THR A C 10
ATOM 4649 O O . THR A 1 32 ? 16.485 -2.391 -14.391 1.00 1.89 32 THR A O 10
ATOM 4661 N N . MET A 1 1 ? -28.998 -2.182 -8.103 1.00 3.12 1 MET A N 11
ATOM 4662 C CA . MET A 1 1 ? -27.993 -3.290 -8.171 1.00 2.79 1 MET A CA 11
ATOM 4663 C C . MET A 1 1 ? -26.886 -3.081 -7.124 1.00 2.32 1 MET A C 11
ATOM 4664 O O . MET A 1 1 ? -26.763 -2.020 -6.539 1.00 2.22 1 MET A O 11
ATOM 4680 N N . ALA A 1 2 ? -26.079 -4.088 -6.888 1.00 2.11 2 ALA A N 11
ATOM 4681 C CA . ALA A 1 2 ? -24.978 -3.952 -5.885 1.00 1.72 2 ALA A CA 11
ATOM 4682 C C . ALA A 1 2 ? -23.697 -3.462 -6.572 1.00 1.37 2 ALA A C 11
ATOM 4683 O O . ALA A 1 2 ? -23.022 -4.210 -7.256 1.00 1.32 2 ALA A O 11
ATOM 4690 N N . ASP A 1 3 ? -23.365 -2.208 -6.399 1.00 1.21 3 ASP A N 11
ATOM 4691 C CA . ASP A 1 3 ? -22.130 -1.657 -7.043 1.00 1.02 3 ASP A CA 11
ATOM 4692 C C . ASP A 1 3 ? -20.897 -1.925 -6.166 1.00 0.75 3 ASP A C 11
ATOM 4693 O O . ASP A 1 3 ? -21.001 -2.116 -4.966 1.00 0.78 3 ASP A O 11
ATOM 4702 N N . GLU A 1 4 ? -19.730 -1.946 -6.762 1.00 0.78 4 GLU A N 11
ATOM 4703 C CA . GLU A 1 4 ? -18.479 -2.208 -5.978 1.00 0.86 4 GLU A CA 11
ATOM 4704 C C . GLU A 1 4 ? -17.934 -0.917 -5.338 1.00 0.91 4 GLU A C 11
ATOM 4705 O O . GLU A 1 4 ? -16.900 -0.932 -4.698 1.00 1.12 4 GLU A O 11
ATOM 4717 N N . SER A 1 5 ? -18.617 0.195 -5.494 1.00 0.88 5 SER A N 11
ATOM 4718 C CA . SER A 1 5 ? -18.127 1.471 -4.880 1.00 1.04 5 SER A CA 11
ATOM 4719 C C . SER A 1 5 ? -18.734 1.675 -3.480 1.00 0.76 5 SER A C 11
ATOM 4720 O O . SER A 1 5 ? -18.350 2.581 -2.764 1.00 0.83 5 SER A O 11
ATOM 4728 N N . SER A 1 6 ? -19.667 0.836 -3.079 1.00 0.56 6 SER A N 11
ATOM 4729 C CA . SER A 1 6 ? -20.279 0.983 -1.717 1.00 0.54 6 SER A CA 11
ATOM 4730 C C . SER A 1 6 ? -19.208 0.829 -0.624 1.00 0.63 6 SER A C 11
ATOM 4731 O O . SER A 1 6 ? -19.390 1.269 0.494 1.00 0.73 6 SER A O 11
ATOM 4739 N N . ASP A 1 7 ? -18.093 0.212 -0.948 1.00 0.82 7 ASP A N 11
ATOM 4740 C CA . ASP A 1 7 ? -16.996 0.029 0.056 1.00 1.15 7 ASP A CA 11
ATOM 4741 C C . ASP A 1 7 ? -16.582 1.381 0.668 1.00 1.15 7 ASP A C 11
ATOM 4742 O O . ASP A 1 7 ? -16.204 1.456 1.823 1.00 1.33 7 ASP A O 11
ATOM 4751 N N . ALA A 1 8 ? -16.656 2.447 -0.095 1.00 1.06 8 ALA A N 11
ATOM 4752 C CA . ALA A 1 8 ? -16.276 3.791 0.438 1.00 1.20 8 ALA A CA 11
ATOM 4753 C C . ALA A 1 8 ? -17.450 4.406 1.213 1.00 1.18 8 ALA A C 11
ATOM 4754 O O . ALA A 1 8 ? -17.264 5.037 2.235 1.00 1.32 8 ALA A O 11
ATOM 4761 N N . ALA A 1 9 ? -18.659 4.220 0.734 1.00 1.07 9 ALA A N 11
ATOM 4762 C CA . ALA A 1 9 ? -19.851 4.786 1.443 1.00 1.13 9 ALA A CA 11
ATOM 4763 C C . ALA A 1 9 ? -20.123 4.011 2.741 1.00 1.09 9 ALA A C 11
ATOM 4764 O O . ALA A 1 9 ? -20.619 4.564 3.706 1.00 1.22 9 ALA A O 11
ATOM 4771 N N . GLY A 1 10 ? -19.801 2.738 2.774 1.00 0.99 10 GLY A N 11
ATOM 4772 C CA . 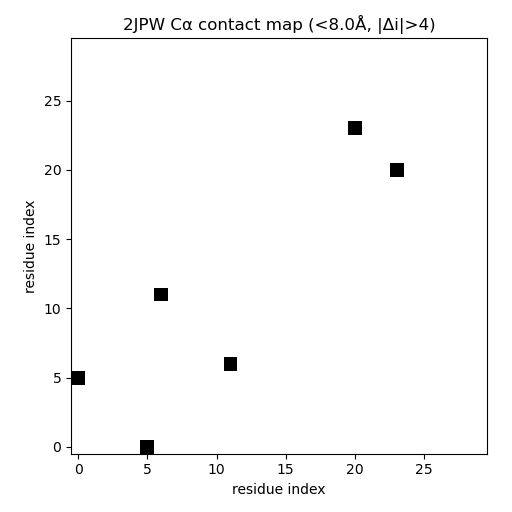GLY A 1 10 ? -20.038 1.928 4.006 1.00 1.07 10 GLY A CA 11
ATOM 4773 C C . GLY A 1 10 ? -18.809 2.008 4.917 1.00 1.18 10 GLY A C 11
ATOM 4774 O O . GLY A 1 10 ? -18.432 3.073 5.367 1.00 1.46 10 GLY A O 11
ATOM 4778 N N . GLU A 1 11 ? -18.187 0.888 5.192 1.00 1.07 11 GLU A N 11
ATOM 4779 C CA . GLU A 1 11 ? -16.977 0.893 6.078 1.00 1.22 11 GLU A CA 11
ATOM 4780 C C . GLU A 1 11 ? -15.686 0.873 5.235 1.00 0.90 11 GLU A C 11
ATOM 4781 O O . GLU A 1 11 ? -15.331 -0.143 4.667 1.00 0.77 11 GLU A O 11
ATOM 4793 N N . PRO A 1 12 ? -15.018 2.006 5.182 1.00 1.03 12 PRO A N 11
ATOM 4794 C CA . PRO A 1 12 ? -13.755 2.109 4.405 1.00 0.94 12 PRO A CA 11
ATOM 4795 C C . PRO A 1 12 ? -12.606 1.419 5.154 1.00 0.85 12 PRO A C 11
ATOM 4796 O O . PRO A 1 12 ? -12.487 1.527 6.361 1.00 1.07 12 PRO A O 11
ATOM 4807 N N . GLN A 1 13 ? -11.758 0.716 4.446 1.00 0.72 13 GLN A N 11
ATOM 4808 C CA . GLN A 1 13 ? -10.610 0.019 5.111 1.00 0.77 13 GLN A CA 11
ATOM 4809 C C . GLN A 1 13 ? -9.365 0.922 5.114 1.00 0.75 13 GLN A C 11
ATOM 4810 O O . GLN A 1 13 ? -9.201 1.750 4.236 1.00 0.78 13 GLN A O 11
ATOM 4824 N N . PRO A 1 14 ? -8.524 0.734 6.106 1.00 0.85 14 PRO A N 11
ATOM 4825 C CA . PRO A 1 14 ? -7.284 1.547 6.219 1.00 0.89 14 PRO A CA 11
ATOM 4826 C C . PRO A 1 14 ? -6.269 1.134 5.143 1.00 0.78 14 PRO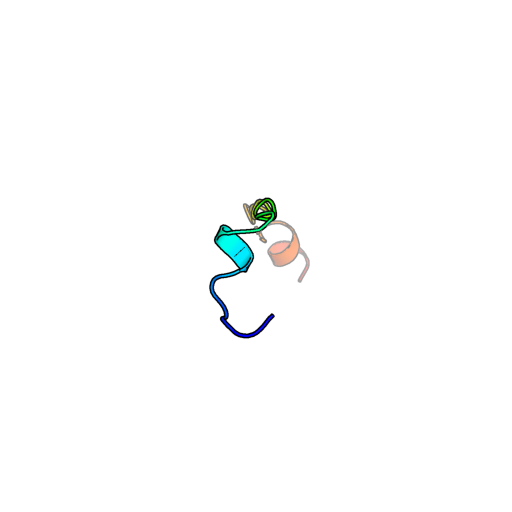 A C 11
ATOM 4827 O O . PRO A 1 14 ? -5.974 -0.034 4.971 1.00 0.83 14 PRO A O 11
ATOM 4838 N N . ALA A 1 15 ? -5.737 2.087 4.418 1.00 0.78 15 ALA A N 11
ATOM 4839 C CA . ALA A 1 15 ? -4.743 1.756 3.349 1.00 0.81 15 ALA A CA 11
ATOM 4840 C C . ALA A 1 15 ? -3.330 1.665 3.946 1.00 0.72 15 ALA A C 11
ATOM 4841 O O . ALA A 1 15 ? -2.967 2.456 4.797 1.00 0.68 15 ALA A O 11
ATOM 4848 N N . PRO A 1 16 ? -2.574 0.699 3.475 1.00 0.78 16 PRO A N 11
ATOM 4849 C CA . PRO A 1 16 ? -1.184 0.505 3.971 1.00 0.75 16 PRO A CA 11
ATOM 4850 C C . PRO A 1 16 ? -0.259 1.610 3.442 1.00 0.66 16 PRO A C 11
ATOM 4851 O O . PRO A 1 16 ? -0.300 1.963 2.277 1.00 0.75 16 PRO A O 11
ATOM 4862 N N . ALA A 1 17 ? 0.575 2.159 4.292 1.00 0.62 17 ALA A N 11
ATOM 4863 C CA . ALA A 1 17 ? 1.504 3.243 3.843 1.00 0.64 17 ALA A CA 11
ATOM 4864 C C . ALA A 1 17 ? 2.688 2.647 3.066 1.00 0.60 17 ALA A C 11
ATOM 4865 O O . ALA A 1 17 ? 3.333 1.727 3.536 1.00 0.65 17 ALA A O 11
ATOM 4872 N N . PRO A 1 18 ? 2.935 3.193 1.898 1.00 0.68 18 PRO A N 11
ATOM 4873 C CA . PRO A 1 18 ? 4.056 2.709 1.049 1.00 0.77 18 PRO A CA 11
ATOM 4874 C C . PRO A 1 18 ? 5.406 3.202 1.591 1.00 0.72 18 PRO A C 11
ATOM 4875 O O . PRO A 1 18 ? 5.536 4.331 2.025 1.00 0.75 18 PRO A O 11
ATOM 4886 N N . VAL A 1 19 ? 6.409 2.360 1.563 1.00 0.77 19 VAL A N 11
ATOM 4887 C CA . VAL A 1 19 ? 7.757 2.770 2.069 1.00 0.80 19 VAL A CA 11
ATOM 4888 C C . VAL A 1 19 ? 8.468 3.652 1.030 1.00 0.75 19 VAL A C 11
ATOM 4889 O O . VAL A 1 19 ? 8.311 3.469 -0.163 1.00 0.83 19 VAL A O 11
ATOM 4902 N N . ARG A 1 20 ? 9.243 4.609 1.476 1.00 0.74 20 ARG A N 11
ATOM 4903 C CA . ARG A 1 20 ? 9.963 5.506 0.516 1.00 0.75 20 ARG A CA 11
ATOM 4904 C C . ARG A 1 20 ? 11.242 4.830 0.002 1.00 0.74 20 ARG A C 11
ATOM 4905 O O . ARG A 1 20 ? 11.871 4.064 0.704 1.00 0.79 20 ARG A O 11
ATOM 4926 N N . ARG A 1 21 ? 11.627 5.113 -1.218 1.00 0.83 21 ARG A N 11
ATOM 4927 C CA . ARG A 1 21 ? 12.872 4.500 -1.786 1.00 0.90 21 ARG A CA 11
ATOM 4928 C C . ARG A 1 21 ? 13.991 5.551 -1.932 1.00 0.78 21 ARG A C 11
ATOM 4929 O O . ARG A 1 21 ? 15.066 5.254 -2.420 1.00 0.83 21 ARG A O 11
ATOM 4950 N N . ARG A 1 22 ? 13.749 6.776 -1.521 1.00 0.75 22 ARG A N 11
ATOM 4951 C CA . ARG A 1 22 ? 14.799 7.840 -1.650 1.00 0.81 22 ARG A CA 11
ATOM 4952 C C . ARG A 1 22 ? 15.965 7.606 -0.674 1.00 0.73 22 ARG A C 11
ATOM 4953 O O . ARG A 1 22 ? 17.053 8.109 -0.879 1.00 0.83 22 ARG A O 11
ATOM 5002 N N . ALA A 1 25 ? 18.004 4.098 -2.528 1.00 0.78 25 ALA A N 11
ATOM 5003 C CA . ALA A 1 25 ? 18.683 4.256 -3.855 1.00 0.92 25 ALA A CA 11
ATOM 5004 C C . ALA A 1 25 ? 19.767 5.341 -3.778 1.00 0.80 25 ALA A C 11
ATOM 5005 O O . ALA A 1 25 ? 20.795 5.245 -4.422 1.00 0.91 25 ALA A O 11
ATOM 5012 N N . ASN A 1 26 ? 19.546 6.365 -2.989 1.00 0.74 26 ASN A N 11
ATOM 5013 C CA . ASN A 1 26 ? 20.565 7.453 -2.861 1.00 0.95 26 ASN A CA 11
ATOM 5014 C C . ASN A 1 26 ? 21.685 7.029 -1.901 1.00 0.87 26 ASN A C 11
ATOM 5015 O O . ASN A 1 26 ? 22.830 7.400 -2.075 1.00 1.07 26 ASN A O 11
ATOM 5026 N N . TYR A 1 27 ? 21.364 6.254 -0.890 1.00 0.75 27 TYR A N 11
ATOM 5027 C CA . TYR A 1 27 ? 22.414 5.806 0.078 1.00 0.96 27 TYR A CA 11
ATOM 5028 C C . TYR A 1 27 ? 23.314 4.737 -0.561 1.00 0.85 27 TYR A C 11
ATOM 5029 O O . TYR A 1 27 ? 24.503 4.695 -0.312 1.00 1.04 27 TYR A O 11
ATOM 5047 N N . ARG A 1 28 ? 22.759 3.882 -1.388 1.00 0.65 28 ARG A N 11
ATOM 5048 C CA . ARG A 1 28 ? 23.597 2.827 -2.043 1.00 0.73 28 ARG A CA 11
ATOM 5049 C C . ARG A 1 28 ? 24.471 3.439 -3.151 1.00 0.61 28 ARG A C 11
ATOM 5050 O O . ARG A 1 28 ? 25.480 2.878 -3.522 1.00 0.73 28 ARG A O 11
ATOM 5071 N N . ALA A 1 29 ? 24.088 4.583 -3.679 1.00 0.63 29 ALA A N 11
ATOM 5072 C CA . ALA A 1 29 ? 24.895 5.231 -4.764 1.00 0.92 29 ALA A CA 11
ATOM 5073 C C . ALA A 1 29 ? 26.321 5.542 -4.281 1.00 1.03 29 ALA A C 11
ATOM 5074 O O . ALA A 1 29 ? 27.254 5.558 -5.062 1.00 1.26 29 ALA A O 11
ATOM 5081 N N . TYR A 1 30 ? 26.498 5.785 -3.005 1.00 1.02 30 TYR A N 11
ATOM 5082 C CA . TYR A 1 30 ? 27.865 6.087 -2.477 1.00 1.30 30 TYR A CA 11
ATOM 5083 C C . TYR A 1 30 ? 28.732 4.817 -2.470 1.00 1.25 30 TYR A C 11
ATOM 5084 O O . TYR A 1 30 ? 29.926 4.875 -2.688 1.00 1.48 30 TYR A O 11
ATOM 5102 N N . ALA A 1 31 ? 28.137 3.672 -2.222 1.00 1.06 31 ALA A N 11
ATOM 5103 C CA . ALA A 1 31 ? 28.927 2.401 -2.202 1.00 1.20 31 ALA A CA 11
ATOM 5104 C C . ALA A 1 31 ? 28.900 1.730 -3.583 1.00 1.17 31 ALA A C 11
ATOM 5105 O O . ALA A 1 31 ? 29.932 1.416 -4.144 1.00 1.35 31 ALA A O 11
ATOM 5112 N N . THR A 1 32 ? 27.729 1.509 -4.133 1.00 1.06 32 THR A N 11
ATOM 5113 C CA . THR A 1 32 ? 27.634 0.859 -5.481 1.00 1.27 32 THR A CA 11
ATOM 5114 C C . THR A 1 32 ? 27.232 1.887 -6.548 1.00 1.36 32 THR A C 11
ATOM 5115 O O . THR A 1 32 ? 27.829 1.868 -7.612 1.00 1.84 32 THR A O 11
ATOM 5127 N N . MET A 1 1 ? -25.302 -1.398 -9.354 1.00 3.81 1 MET A N 12
ATOM 5128 C CA . MET A 1 1 ? -24.272 -1.972 -10.272 1.00 3.88 1 MET A CA 12
ATOM 5129 C C . MET A 1 1 ? -23.149 -2.649 -9.469 1.00 3.57 1 MET A C 12
ATOM 5130 O O . MET A 1 1 ? -22.988 -2.410 -8.287 1.00 3.32 1 MET A O 12
ATOM 5146 N N . ALA A 1 2 ? -22.370 -3.486 -10.108 1.00 3.70 2 ALA A N 12
ATOM 5147 C CA . ALA A 1 2 ? -21.256 -4.177 -9.389 1.00 3.56 2 ALA A CA 12
ATOM 5148 C C . ALA A 1 2 ? -19.928 -3.450 -9.650 1.00 3.22 2 ALA A C 12
ATOM 5149 O O . ALA A 1 2 ? -19.040 -3.972 -10.300 1.00 3.35 2 ALA A O 12
ATOM 5156 N N . ASP A 1 3 ? -19.786 -2.251 -9.146 1.00 2.83 3 ASP A N 12
ATOM 5157 C CA . ASP A 1 3 ? -18.515 -1.492 -9.360 1.00 2.52 3 ASP A CA 12
ATOM 5158 C C . ASP A 1 3 ? -17.544 -1.744 -8.196 1.00 2.23 3 ASP A C 12
ATOM 5159 O O . ASP A 1 3 ? -17.950 -2.045 -7.087 1.00 2.23 3 ASP A O 12
ATOM 5168 N N . GLU A 1 4 ? -16.264 -1.629 -8.445 1.00 2.06 4 GLU A N 12
ATOM 5169 C CA . GLU A 1 4 ? -15.258 -1.872 -7.360 1.00 1.93 4 GLU A CA 12
ATOM 5170 C C . GLU A 1 4 ? -15.097 -0.638 -6.452 1.00 1.62 4 GLU A C 12
ATOM 5171 O O . GLU A 1 4 ? -14.285 -0.641 -5.546 1.00 1.62 4 GLU A O 12
ATOM 5183 N N . SER A 1 5 ? -15.857 0.409 -6.676 1.00 1.57 5 SER A N 12
ATOM 5184 C CA . SER A 1 5 ? -15.732 1.623 -5.810 1.00 1.50 5 SER A CA 12
ATOM 5185 C C . SER A 1 5 ? -16.736 1.574 -4.647 1.00 1.49 5 SER A C 12
ATOM 5186 O O . SER A 1 5 ? -16.661 2.371 -3.729 1.00 1.50 5 SER A O 12
ATOM 5194 N N . SER A 1 6 ? -17.667 0.641 -4.664 1.00 1.55 6 SER A N 12
ATOM 5195 C CA . SER A 1 6 ? -18.658 0.543 -3.542 1.00 1.59 6 SER A CA 12
ATOM 5196 C C . SER A 1 6 ? -17.936 0.278 -2.211 1.00 1.53 6 SER A C 12
ATOM 5197 O O . SER A 1 6 ? -18.470 0.538 -1.148 1.00 1.55 6 SER A O 12
ATOM 5205 N N . ASP A 1 7 ? -16.724 -0.227 -2.268 1.00 1.53 7 ASP A N 12
ATOM 5206 C CA . ASP A 1 7 ? -15.945 -0.504 -1.021 1.00 1.59 7 ASP A CA 12
ATOM 5207 C C . ASP A 1 7 ? -15.839 0.763 -0.153 1.00 1.56 7 ASP A C 12
ATOM 5208 O O . ASP A 1 7 ? -15.803 0.689 1.061 1.00 1.63 7 ASP A O 12
ATOM 5217 N N . ALA A 1 8 ? -15.798 1.922 -0.768 1.00 1.53 8 ALA A N 12
ATOM 5218 C CA . ALA A 1 8 ? -15.705 3.192 0.016 1.00 1.63 8 ALA A CA 12
ATOM 5219 C C . ALA A 1 8 ? -17.078 3.556 0.598 1.00 1.63 8 ALA A C 12
ATOM 5220 O O . ALA A 1 8 ? -17.176 4.089 1.687 1.00 1.73 8 ALA A O 12
ATOM 5227 N N . ALA A 1 9 ? -18.141 3.262 -0.118 1.00 1.64 9 ALA A N 12
ATOM 5228 C CA . ALA A 1 9 ? -19.512 3.581 0.394 1.00 1.76 9 ALA A CA 12
ATOM 5229 C C . ALA A 1 9 ? -19.871 2.665 1.574 1.00 1.63 9 ALA A C 12
ATOM 5230 O O . ALA A 1 9 ? -20.601 3.053 2.466 1.00 1.73 9 ALA A O 12
ATOM 5237 N N . GLY A 1 10 ? -19.358 1.456 1.585 1.00 1.47 10 GLY A N 12
ATOM 5238 C CA . GLY A 1 10 ? -19.660 0.517 2.708 1.00 1.42 10 GLY A CA 12
ATOM 5239 C C . GLY A 1 10 ? -18.619 0.703 3.815 1.00 1.37 10 GLY A C 12
ATOM 5240 O O . GLY A 1 10 ? -18.507 1.764 4.397 1.00 1.71 10 GLY A O 12
ATOM 5244 N N . GLU A 1 11 ? -17.854 -0.320 4.106 1.00 1.09 11 GLU A N 12
ATOM 5245 C CA . GLU A 1 11 ? -16.811 -0.200 5.174 1.00 1.22 11 GLU A CA 12
ATOM 5246 C C . GLU A 1 11 ? -15.433 0.084 4.545 1.00 0.98 11 GLU A C 12
ATOM 5247 O O . GLU A 1 11 ? -14.827 -0.789 3.951 1.00 0.85 11 GLU A O 12
ATOM 5259 N N . PRO A 1 12 ? -14.980 1.311 4.694 1.00 1.13 12 PRO A N 12
ATOM 5260 C CA . PRO A 1 12 ? -13.665 1.711 4.128 1.00 1.06 12 PRO A CA 12
ATOM 5261 C C . PRO A 1 12 ? -12.516 1.110 4.949 1.00 1.01 12 PRO A C 12
ATOM 5262 O O . PRO A 1 12 ? -12.506 1.178 6.164 1.00 1.19 12 PRO A O 12
ATOM 5273 N N . GLN A 1 13 ? -11.548 0.528 4.289 1.00 1.01 13 GLN A N 12
ATOM 5274 C CA . GLN A 1 13 ? -10.389 -0.076 5.019 1.00 1.19 13 GLN A CA 12
ATOM 5275 C C . GLN A 1 13 ? -9.246 0.945 5.139 1.00 1.21 13 GLN A C 12
ATOM 5276 O O . GLN A 1 13 ? -9.141 1.852 4.334 1.00 1.17 13 GLN A O 12
ATOM 5290 N N . PRO A 1 14 ? -8.423 0.765 6.147 1.00 1.38 14 PRO A N 12
ATOM 5291 C CA . PRO A 1 14 ? -7.278 1.687 6.368 1.00 1.44 14 PRO A CA 12
ATOM 5292 C C . PRO A 1 14 ? -6.216 1.497 5.277 1.00 1.55 14 PRO A C 12
ATOM 5293 O O . PRO A 1 14 ? -5.804 0.390 4.987 1.00 1.78 14 PRO A O 12
ATOM 5304 N N . ALA A 1 15 ? -5.777 2.571 4.667 1.00 1.50 15 ALA A N 12
ATOM 5305 C CA . ALA A 1 15 ? -4.747 2.455 3.588 1.00 1.70 15 ALA A CA 12
ATOM 5306 C C . ALA A 1 15 ? -3.365 2.176 4.199 1.00 1.69 15 ALA A C 12
ATOM 5307 O O . ALA A 1 15 ? -2.937 2.871 5.101 1.00 1.54 15 ALA A O 12
ATOM 5314 N N . PRO A 1 16 ? -2.710 1.161 3.682 1.00 1.96 16 PRO A N 12
ATOM 5315 C CA . PRO A 1 16 ? -1.362 0.788 4.185 1.00 2.08 16 PRO A CA 12
ATOM 5316 C C . PRO A 1 16 ? -0.298 1.779 3.685 1.00 1.95 16 PRO A C 12
ATOM 5317 O O . PRO A 1 16 ? -0.358 2.255 2.566 1.00 1.99 16 PRO A O 12
ATOM 5328 N N . ALA A 1 17 ? 0.675 2.087 4.508 1.00 1.89 17 ALA A N 12
ATOM 5329 C CA . ALA A 1 17 ? 1.749 3.042 4.086 1.00 1.81 17 ALA A CA 12
ATOM 5330 C C . ALA A 1 17 ? 2.622 2.407 2.993 1.00 1.83 17 ALA A C 12
ATOM 5331 O O . ALA A 1 17 ? 3.085 1.293 3.144 1.00 1.94 17 ALA A O 12
ATOM 5338 N N . PRO A 1 18 ? 2.814 3.139 1.919 1.00 1.81 18 PRO A N 12
ATOM 5339 C CA . PRO A 1 18 ? 3.634 2.634 0.787 1.00 1.86 18 PRO A CA 12
ATOM 5340 C C . PRO A 1 18 ? 5.128 2.641 1.143 1.00 1.64 18 PRO A C 12
ATOM 5341 O O . PRO A 1 18 ? 5.646 3.605 1.676 1.00 1.57 18 PRO A O 12
ATOM 5352 N N . VAL A 1 19 ? 5.818 1.569 0.840 1.00 1.66 19 VAL A N 12
ATOM 5353 C CA . VAL A 1 19 ? 7.284 1.498 1.143 1.00 1.55 19 VAL A CA 12
ATOM 5354 C C . VAL A 1 19 ? 8.085 2.202 0.038 1.00 1.44 19 VAL A C 12
ATOM 5355 O O . VAL A 1 19 ? 7.685 2.226 -1.111 1.00 1.51 19 VAL A O 12
ATOM 5368 N N . ARG A 1 20 ? 9.211 2.778 0.377 1.00 1.43 20 ARG A N 12
ATOM 5369 C CA . ARG A 1 20 ? 10.036 3.485 -0.657 1.00 1.46 20 ARG A CA 12
ATOM 5370 C C . ARG A 1 20 ? 10.660 2.474 -1.632 1.00 1.22 20 ARG A C 12
ATOM 5371 O O . ARG A 1 20 ? 11.158 1.437 -1.235 1.00 1.07 20 ARG A O 12
ATOM 5392 N N . ARG A 1 21 ? 10.620 2.771 -2.908 1.00 1.33 21 ARG A N 12
ATOM 5393 C CA . ARG A 1 21 ? 11.197 1.834 -3.926 1.00 1.20 21 ARG A CA 12
ATOM 5394 C C . ARG A 1 21 ? 12.498 2.392 -4.537 1.00 1.28 21 ARG A C 12
ATOM 5395 O O . ARG A 1 21 ? 13.033 1.828 -5.472 1.00 1.25 21 ARG A O 12
ATOM 5416 N N . ARG A 1 22 ? 13.009 3.493 -4.030 1.00 1.52 22 ARG A N 12
ATOM 5417 C CA . ARG A 1 22 ? 14.270 4.074 -4.606 1.00 1.78 22 ARG A CA 12
ATOM 5418 C C . ARG A 1 22 ? 15.443 3.079 -4.516 1.00 1.61 22 ARG A C 12
ATOM 5419 O O . ARG A 1 22 ? 16.406 3.192 -5.249 1.00 1.78 22 ARG A O 12
ATOM 5468 N N . ALA A 1 25 ? 13.498 -0.870 -6.252 1.00 1.00 25 ALA A N 12
ATOM 5469 C CA . ALA A 1 25 ? 13.179 -0.829 -7.717 1.00 1.36 25 ALA A CA 12
ATOM 5470 C C . ALA A 1 25 ? 14.441 -0.540 -8.540 1.00 1.36 25 ALA A C 12
ATOM 5471 O O . ALA A 1 25 ? 14.582 -1.011 -9.652 1.00 1.59 25 ALA A O 12
ATOM 5478 N N . ASN A 1 26 ? 15.358 0.225 -8.003 1.00 1.24 26 ASN A N 12
ATOM 5479 C CA . ASN A 1 26 ? 16.611 0.539 -8.756 1.00 1.43 26 ASN A CA 12
ATOM 5480 C C . ASN A 1 26 ? 17.599 -0.631 -8.667 1.00 1.29 26 ASN A C 12
ATOM 5481 O O . ASN A 1 26 ? 18.321 -0.910 -9.606 1.00 1.46 26 ASN A O 12
ATOM 5492 N N . TYR A 1 27 ? 17.630 -1.329 -7.555 1.00 1.11 27 TYR A N 12
ATOM 5493 C CA . TYR A 1 27 ? 18.566 -2.489 -7.431 1.00 1.26 27 TYR A CA 12
ATOM 5494 C C . TYR A 1 27 ? 18.014 -3.688 -8.214 1.00 1.31 27 TYR A C 12
ATOM 5495 O O . TYR A 1 27 ? 18.758 -4.432 -8.825 1.00 1.52 27 TYR A O 12
ATOM 5513 N N . ARG A 1 28 ? 16.713 -3.865 -8.221 1.00 1.33 28 ARG A N 12
ATOM 5514 C CA . ARG A 1 28 ? 16.121 -5.002 -8.989 1.00 1.71 28 ARG A CA 12
ATOM 5515 C C . ARG A 1 28 ? 16.185 -4.706 -10.496 1.00 1.89 28 ARG A C 12
ATOM 5516 O O . ARG A 1 28 ? 16.129 -5.602 -11.310 1.00 2.20 28 ARG A O 12
ATOM 5537 N N . ALA A 1 29 ? 16.317 -3.453 -10.867 1.00 1.83 29 ALA A N 12
ATOM 5538 C CA . ALA A 1 29 ? 16.403 -3.096 -12.317 1.00 2.20 29 ALA A CA 12
ATOM 5539 C C . ALA A 1 29 ? 17.710 -3.636 -12.918 1.00 2.26 29 ALA A C 12
ATOM 5540 O O . ALA A 1 29 ? 17.790 -3.916 -14.099 1.00 2.65 29 ALA A O 12
ATOM 5547 N N . TYR A 1 30 ? 18.730 -3.784 -12.106 1.00 1.98 30 TYR A N 12
ATOM 5548 C CA . TYR A 1 30 ? 20.035 -4.308 -12.608 1.00 2.20 30 TYR A CA 12
ATOM 5549 C C . TYR A 1 30 ? 20.074 -5.840 -12.490 1.00 2.58 30 TYR A C 12
ATOM 5550 O O . TYR A 1 30 ? 20.659 -6.515 -13.315 1.00 2.93 30 TYR A O 12
ATOM 5568 N N . ALA A 1 31 ? 19.458 -6.385 -11.467 1.00 2.67 31 ALA A N 12
ATOM 5569 C CA . ALA A 1 31 ? 19.459 -7.868 -11.288 1.00 3.25 31 ALA A CA 12
ATOM 5570 C C . ALA A 1 31 ? 18.340 -8.512 -12.116 1.00 3.62 31 ALA A C 12
ATOM 5571 O O . ALA A 1 31 ? 18.581 -9.409 -12.901 1.00 4.11 31 ALA A O 12
ATOM 5578 N N . THR A 1 32 ? 17.121 -8.062 -11.949 1.00 3.49 32 THR A N 12
ATOM 5579 C CA . THR A 1 32 ? 15.986 -8.648 -12.731 1.00 4.04 32 THR A CA 12
ATOM 5580 C C . THR A 1 32 ? 15.527 -7.685 -13.839 1.00 4.04 32 THR A C 12
ATOM 5581 O O . THR A 1 32 ? 14.582 -8.023 -14.530 1.00 4.42 32 THR A O 12
ATOM 5593 N N . MET A 1 1 ? -28.213 -11.170 -3.729 1.00 1.14 1 MET A N 13
ATOM 5594 C CA . MET A 1 1 ? -28.089 -9.685 -3.604 1.00 1.08 1 MET A CA 13
ATOM 5595 C C . MET A 1 1 ? -26.619 -9.285 -3.403 1.00 0.80 1 MET A C 13
ATOM 5596 O O . MET A 1 1 ? -25.785 -10.105 -3.070 1.00 1.08 1 MET A O 13
ATOM 5612 N N . ALA A 1 2 ? -26.300 -8.031 -3.608 1.00 0.87 2 ALA A N 13
ATOM 5613 C CA . ALA A 1 2 ? -24.886 -7.574 -3.432 1.00 0.85 2 ALA A CA 13
ATOM 5614 C C . ALA A 1 2 ? -24.709 -6.879 -2.073 1.00 0.67 2 ALA A C 13
ATOM 5615 O O . ALA A 1 2 ? -24.335 -5.723 -1.999 1.00 0.98 2 ALA A O 13
ATOM 5622 N N . ASP A 1 3 ? -24.967 -7.581 -0.998 1.00 0.93 3 ASP A N 13
ATOM 5623 C CA . ASP A 1 3 ? -24.806 -6.967 0.361 1.00 1.44 3 ASP A CA 13
ATOM 5624 C C . ASP A 1 3 ? -23.323 -6.926 0.769 1.00 1.40 3 ASP A C 13
ATOM 5625 O O . ASP A 1 3 ? -22.950 -6.228 1.694 1.00 1.67 3 ASP A O 13
ATOM 5634 N N . GLU A 1 4 ? -22.482 -7.667 0.086 1.00 1.41 4 GLU A N 13
ATOM 5635 C CA . GLU A 1 4 ? -21.025 -7.681 0.425 1.00 1.78 4 GLU A CA 13
ATOM 5636 C C . GLU A 1 4 ? -20.371 -6.329 0.090 1.00 1.26 4 GLU A C 13
ATOM 5637 O O . GLU A 1 4 ? -19.341 -5.982 0.636 1.00 1.52 4 GLU A O 13
ATOM 5649 N N . SER A 1 5 ? -20.966 -5.559 -0.798 1.00 0.71 5 SER A N 13
ATOM 5650 C CA . SER A 1 5 ? -20.383 -4.226 -1.167 1.00 0.79 5 SER A CA 13
ATOM 5651 C C . SER A 1 5 ? -20.524 -3.217 -0.011 1.00 0.51 5 SER A C 13
ATOM 5652 O O . SER A 1 5 ? -19.984 -2.127 -0.070 1.00 0.93 5 SER A O 13
ATOM 5660 N N . SER A 1 6 ? -21.237 -3.570 1.041 1.00 0.75 6 SER A N 13
ATOM 5661 C CA . SER A 1 6 ? -21.397 -2.630 2.200 1.00 1.39 6 SER A CA 13
ATOM 5662 C C . SER A 1 6 ? -20.027 -2.289 2.815 1.00 1.21 6 SER A C 13
ATOM 5663 O O . SER A 1 6 ? -19.897 -1.329 3.547 1.00 1.58 6 SER A O 13
ATOM 5671 N N . ASP A 1 7 ? -19.009 -3.066 2.516 1.00 0.87 7 ASP A N 13
ATOM 5672 C CA . ASP A 1 7 ? -17.643 -2.790 3.068 1.00 0.99 7 ASP A CA 13
ATOM 5673 C C . ASP A 1 7 ? -17.158 -1.390 2.647 1.00 0.52 7 ASP A C 13
ATOM 5674 O O . ASP A 1 7 ? -16.483 -0.709 3.395 1.00 0.66 7 ASP A O 13
ATOM 5683 N N . ALA A 1 8 ? -17.502 -0.961 1.455 1.00 0.59 8 ALA A N 13
ATOM 5684 C CA . ALA A 1 8 ? -17.070 0.389 0.979 1.00 1.18 8 ALA A CA 13
ATOM 5685 C C . ALA A 1 8 ? -18.083 1.450 1.427 1.00 1.56 8 ALA A C 13
ATOM 5686 O O . ALA A 1 8 ? -17.720 2.556 1.783 1.00 1.95 8 ALA A O 13
ATOM 5693 N N . ALA A 1 9 ? -19.350 1.115 1.418 1.00 1.63 9 ALA A N 13
ATOM 5694 C CA . ALA A 1 9 ? -20.398 2.091 1.851 1.00 2.27 9 ALA A CA 13
ATOM 5695 C C . ALA A 1 9 ? -20.360 2.280 3.377 1.00 2.41 9 ALA A C 13
ATOM 5696 O O . ALA A 1 9 ? -20.700 3.333 3.884 1.00 2.94 9 ALA A O 13
ATOM 5703 N N . GLY A 1 10 ? -19.957 1.266 4.106 1.00 2.06 10 GLY A N 13
ATOM 5704 C CA . GLY A 1 10 ? -19.900 1.374 5.595 1.00 2.41 10 GLY A CA 13
ATOM 5705 C C . GLY A 1 10 ? -18.506 1.829 6.033 1.00 2.19 10 GLY A C 13
ATOM 5706 O O . GLY A 1 10 ? -18.120 2.962 5.816 1.00 2.25 10 GLY A O 13
ATOM 5710 N N . GLU A 1 11 ? -17.751 0.958 6.657 1.00 2.03 11 GLU A N 13
ATOM 5711 C CA . GLU A 1 11 ? -16.380 1.345 7.119 1.00 1.83 11 GLU A CA 13
ATOM 5712 C C . GLU A 1 11 ? -15.313 0.907 6.098 1.00 1.28 11 GLU A C 13
ATOM 5713 O O . GLU A 1 11 ? -15.075 -0.271 5.909 1.00 1.14 11 GLU A O 13
ATOM 5725 N N . PRO A 1 12 ? -14.699 1.884 5.466 1.00 1.20 12 PRO A N 13
ATOM 5726 C CA . PRO A 1 12 ? -13.645 1.595 4.462 1.00 0.88 12 PRO A CA 13
ATOM 5727 C C . PRO A 1 12 ? -12.345 1.188 5.164 1.00 0.68 12 PRO A C 13
ATOM 5728 O O . PRO A 1 12 ? -11.955 1.775 6.157 1.00 0.87 12 PRO A O 13
ATOM 5739 N N . GLN A 1 13 ? -11.672 0.188 4.657 1.00 0.63 13 GLN A N 13
ATOM 5740 C CA . GLN A 1 13 ? -10.393 -0.261 5.296 1.00 0.82 13 GLN A CA 13
ATOM 5741 C C . GLN A 1 13 ? -9.302 0.813 5.136 1.00 0.84 13 GLN A C 13
ATOM 5742 O O . GLN A 1 13 ? -9.280 1.528 4.152 1.00 0.96 13 GLN A O 13
ATOM 5756 N N . PRO A 1 14 ? -8.432 0.894 6.118 1.00 0.93 14 PRO A N 13
ATOM 5757 C CA . PRO A 1 14 ? -7.332 1.895 6.086 1.00 1.05 14 PRO A CA 13
ATOM 5758 C C . PRO A 1 14 ? -6.289 1.530 5.017 1.00 1.33 14 PRO A C 13
ATOM 5759 O O . PRO A 1 14 ? -5.878 0.390 4.901 1.00 1.53 14 PRO A O 13
ATOM 5770 N N . ALA A 1 15 ? -5.863 2.494 4.236 1.00 1.50 15 ALA A N 13
ATOM 5771 C CA . ALA A 1 15 ? -4.850 2.214 3.171 1.00 1.87 15 ALA A CA 13
ATOM 5772 C C . ALA A 1 15 ? -3.475 1.936 3.797 1.00 1.75 15 ALA A C 13
ATOM 5773 O O . ALA A 1 15 ? -3.081 2.596 4.741 1.00 1.53 15 ALA A O 13
ATOM 5780 N N . PRO A 1 16 ? -2.785 0.962 3.246 1.00 1.96 16 PRO A N 13
ATOM 5781 C CA . PRO A 1 16 ? -1.437 0.595 3.757 1.00 1.92 16 PRO A CA 13
ATOM 5782 C C . PRO A 1 16 ? -0.407 1.675 3.395 1.00 1.87 16 PRO A C 13
ATOM 5783 O O . PRO A 1 16 ? -0.412 2.208 2.302 1.00 2.00 16 PRO A O 13
ATOM 5794 N N . ALA A 1 17 ? 0.476 1.999 4.310 1.00 1.74 17 ALA A N 13
ATOM 5795 C CA . ALA A 1 17 ? 1.508 3.045 4.025 1.00 1.73 17 ALA A CA 13
ATOM 5796 C C . ALA A 1 17 ? 2.583 2.491 3.075 1.00 1.83 17 ALA A C 13
ATOM 5797 O O . ALA A 1 17 ? 3.039 1.375 3.244 1.00 1.87 17 ALA A O 13
ATOM 5804 N N . PRO A 1 18 ? 2.950 3.294 2.102 1.00 1.92 18 PRO A N 13
ATOM 5805 C CA . PRO A 1 18 ? 3.981 2.876 1.115 1.00 2.05 18 PRO A CA 13
ATOM 5806 C C . PRO A 1 18 ? 5.378 2.880 1.750 1.00 1.81 18 PRO A C 13
ATOM 5807 O O . PRO A 1 18 ? 5.707 3.741 2.546 1.00 1.67 18 PRO A O 13
ATOM 5818 N N . VAL A 1 19 ? 6.200 1.922 1.398 1.00 1.79 19 VAL A N 13
ATOM 5819 C CA . VAL A 1 19 ? 7.582 1.865 1.974 1.00 1.59 19 VAL A CA 13
ATOM 5820 C C . VAL A 1 19 ? 8.491 2.888 1.277 1.00 1.43 19 VAL A C 13
ATOM 5821 O O . VAL A 1 19 ? 8.332 3.180 0.105 1.00 1.49 19 VAL A O 13
ATOM 5834 N N . ARG A 1 20 ? 9.441 3.435 1.993 1.00 1.26 20 ARG A N 13
ATOM 5835 C CA . ARG A 1 20 ? 10.365 4.441 1.381 1.00 1.13 20 ARG A CA 13
ATOM 5836 C C . ARG A 1 20 ? 11.338 3.754 0.409 1.00 1.02 20 ARG A C 13
ATOM 5837 O O . ARG A 1 20 ? 11.804 2.656 0.655 1.00 0.98 20 ARG A O 13
ATOM 5858 N N . ARG A 1 21 ? 11.638 4.393 -0.693 1.00 1.04 21 ARG A N 13
ATOM 5859 C CA . ARG A 1 21 ? 12.574 3.786 -1.693 1.00 0.95 21 ARG A CA 13
ATOM 5860 C C . ARG A 1 21 ? 13.952 4.476 -1.670 1.00 0.76 21 ARG A C 13
ATOM 5861 O O . ARG A 1 21 ? 14.792 4.209 -2.507 1.00 0.72 21 ARG A O 13
ATOM 5882 N N . ARG A 1 22 ? 14.190 5.364 -0.730 1.00 0.73 22 ARG A N 13
ATOM 5883 C CA . ARG A 1 22 ? 15.513 6.074 -0.677 1.00 0.72 22 ARG A CA 13
ATOM 5884 C C . ARG A 1 22 ? 16.679 5.081 -0.519 1.00 0.55 22 ARG A C 13
ATOM 5885 O O . ARG A 1 22 ? 17.774 5.335 -0.979 1.00 0.66 22 ARG A O 13
ATOM 5934 N N . ALA A 1 25 ? 15.680 1.599 -3.522 1.00 0.47 25 ALA A N 13
ATOM 5935 C CA . ALA A 1 25 ? 15.838 1.886 -4.985 1.00 0.55 25 ALA A CA 13
ATOM 5936 C C . ALA A 1 25 ? 17.316 2.089 -5.332 1.00 0.54 25 ALA A C 13
ATOM 5937 O O . ALA A 1 25 ? 17.763 1.718 -6.401 1.00 0.64 25 ALA A O 13
ATOM 5944 N N . ASN A 1 26 ? 18.077 2.660 -4.433 1.00 0.68 26 ASN A N 13
ATOM 5945 C CA . ASN A 1 26 ? 19.533 2.874 -4.703 1.00 1.06 26 ASN A CA 13
ATOM 5946 C C . ASN A 1 26 ? 20.289 1.542 -4.605 1.00 1.13 26 ASN A C 13
ATOM 5947 O O . ASN A 1 26 ? 21.308 1.353 -5.241 1.00 1.43 26 ASN A O 13
ATOM 5958 N N . TYR A 1 27 ? 19.791 0.616 -3.820 1.00 1.01 27 TYR A N 13
ATOM 5959 C CA . TYR A 1 27 ? 20.469 -0.708 -3.685 1.00 1.33 27 TYR A CA 13
ATOM 5960 C C . TYR A 1 27 ? 20.105 -1.616 -4.871 1.00 1.24 27 TYR A C 13
ATOM 5961 O O . TYR A 1 27 ? 20.919 -2.387 -5.341 1.00 1.52 27 TYR A O 13
ATOM 5979 N N . ARG A 1 28 ? 18.890 -1.523 -5.362 1.00 0.91 28 ARG A N 13
ATOM 5980 C CA . ARG A 1 28 ? 18.480 -2.378 -6.523 1.00 0.91 28 ARG A CA 13
ATOM 5981 C C . ARG A 1 28 ? 18.885 -1.726 -7.858 1.00 0.75 28 ARG A C 13
ATOM 5982 O O . ARG A 1 28 ? 18.903 -2.375 -8.884 1.00 0.80 28 ARG A O 13
ATOM 6003 N N . ALA A 1 29 ? 19.211 -0.450 -7.849 1.00 0.74 29 ALA A N 13
ATOM 6004 C CA . ALA A 1 29 ? 19.616 0.242 -9.116 1.00 0.89 29 ALA A CA 13
ATOM 6005 C C . ALA A 1 29 ? 20.851 -0.427 -9.741 1.00 1.14 29 ALA A C 13
ATOM 6006 O O . ALA A 1 29 ? 21.028 -0.408 -10.944 1.00 1.21 29 ALA A O 13
ATOM 6013 N N . TYR A 1 30 ? 21.700 -1.023 -8.936 1.00 1.37 30 TYR A N 13
ATOM 6014 C CA . TYR A 1 30 ? 22.916 -1.699 -9.489 1.00 1.70 30 TYR A CA 13
ATOM 6015 C C . TYR A 1 30 ? 22.515 -2.945 -10.293 1.00 1.59 30 TYR A C 13
ATOM 6016 O O . TYR A 1 30 ? 23.130 -3.271 -11.290 1.00 1.73 30 TYR A O 13
ATOM 6034 N N . ALA A 1 31 ? 21.485 -3.637 -9.866 1.00 1.42 31 ALA A N 13
ATOM 6035 C CA . ALA A 1 31 ? 21.037 -4.857 -10.605 1.00 1.47 31 ALA A CA 13
ATOM 6036 C C . ALA A 1 31 ? 20.003 -4.478 -11.675 1.00 1.14 31 ALA A C 13
ATOM 6037 O O . ALA A 1 31 ? 20.139 -4.833 -12.830 1.00 1.17 31 ALA A O 13
ATOM 6044 N N . THR A 1 32 ? 18.977 -3.756 -11.296 1.00 0.94 32 THR A N 13
ATOM 6045 C CA . THR A 1 32 ? 17.932 -3.345 -12.284 1.00 0.89 32 THR A CA 13
ATOM 6046 C C . THR A 1 32 ? 18.054 -1.848 -12.598 1.00 0.85 32 THR A C 13
ATOM 6047 O O . THR A 1 32 ? 17.896 -1.050 -11.684 1.00 0.90 32 THR A O 13
ATOM 6059 N N . MET A 1 1 ? -25.573 -6.164 -4.866 1.00 2.88 1 MET A N 14
ATOM 6060 C CA . MET A 1 1 ? -24.447 -5.177 -4.887 1.00 2.52 1 MET A CA 14
ATOM 6061 C C . MET A 1 1 ? -23.112 -5.894 -5.143 1.00 2.31 1 MET A C 14
ATOM 6062 O O . MET A 1 1 ? -22.183 -5.802 -4.361 1.00 2.17 1 MET A O 14
ATOM 6078 N N . ALA A 1 2 ? -23.007 -6.602 -6.241 1.00 2.40 2 ALA A N 14
ATOM 6079 C CA . ALA A 1 2 ? -21.734 -7.322 -6.558 1.00 2.33 2 ALA A CA 14
ATOM 6080 C C . ALA A 1 2 ? -20.799 -6.425 -7.388 1.00 2.21 2 ALA A C 14
ATOM 6081 O O . ALA A 1 2 ? -20.107 -6.888 -8.276 1.00 2.34 2 ALA A O 14
ATOM 6088 N N . ASP A 1 3 ? -20.773 -5.147 -7.098 1.00 2.05 3 ASP A N 14
ATOM 6089 C CA . ASP A 1 3 ? -19.889 -4.212 -7.856 1.00 1.98 3 ASP A CA 14
ATOM 6090 C C . ASP A 1 3 ? -18.607 -3.935 -7.063 1.00 1.71 3 ASP A C 14
ATOM 6091 O O . ASP A 1 3 ? -18.542 -4.158 -5.867 1.00 1.61 3 ASP A O 14
ATOM 6100 N N . GLU A 1 4 ? -17.586 -3.450 -7.722 1.00 1.70 4 GLU A N 14
ATOM 6101 C CA . GLU A 1 4 ? -16.299 -3.161 -7.013 1.00 1.57 4 GLU A CA 14
ATOM 6102 C C . GLU A 1 4 ? -16.330 -1.780 -6.334 1.00 1.39 4 GLU A C 14
ATOM 6103 O O . GLU A 1 4 ? -15.389 -1.400 -5.663 1.00 1.41 4 GLU A O 14
ATOM 6115 N N . SER A 1 5 ? -17.396 -1.026 -6.491 1.00 1.37 5 SER A N 14
ATOM 6116 C CA . SER A 1 5 ? -17.467 0.322 -5.841 1.00 1.29 5 SER A CA 14
ATOM 6117 C C . SER A 1 5 ? -18.020 0.217 -4.410 1.00 1.09 5 SER A C 14
ATOM 6118 O O . SER A 1 5 ? -17.978 1.174 -3.658 1.00 1.02 5 SER A O 14
ATOM 6126 N N . SER A 1 6 ? -18.526 -0.933 -4.019 1.00 1.09 6 SER A N 14
ATOM 6127 C CA . SER A 1 6 ? -19.063 -1.086 -2.628 1.00 1.00 6 SER A CA 14
ATOM 6128 C C . SER A 1 6 ? -17.950 -0.848 -1.594 1.00 0.79 6 SER A C 14
ATOM 6129 O O . SER A 1 6 ? -18.218 -0.570 -0.441 1.00 0.77 6 SER A O 14
ATOM 6137 N N . ASP A 1 7 ? -16.704 -0.948 -2.005 1.00 0.77 7 ASP A N 14
ATOM 6138 C CA . ASP A 1 7 ? -15.563 -0.721 -1.065 1.00 0.76 7 ASP A CA 14
ATOM 6139 C C . ASP A 1 7 ? -15.683 0.654 -0.382 1.00 0.74 7 ASP A C 14
ATOM 6140 O O . ASP A 1 7 ? -15.324 0.814 0.770 1.00 0.75 7 ASP A O 14
ATOM 6149 N N . ALA A 1 8 ? -16.189 1.642 -1.083 1.00 0.85 8 ALA A N 14
ATOM 6150 C CA . ALA A 1 8 ? -16.338 3.000 -0.478 1.00 0.97 8 ALA A CA 14
ATOM 6151 C C . ALA A 1 8 ? -17.738 3.160 0.133 1.00 0.97 8 ALA A C 14
ATOM 6152 O O . ALA A 1 8 ? -17.911 3.836 1.129 1.00 1.08 8 ALA A O 14
ATOM 6159 N N . ALA A 1 9 ? -18.735 2.540 -0.456 1.00 0.99 9 ALA A N 14
ATOM 6160 C CA . ALA A 1 9 ? -20.125 2.650 0.091 1.00 1.16 9 ALA A CA 14
ATOM 6161 C C . ALA A 1 9 ? -20.251 1.873 1.412 1.00 1.07 9 ALA A C 14
ATOM 6162 O O . ALA A 1 9 ? -21.020 2.239 2.280 1.00 1.24 9 ALA A O 14
ATOM 6169 N N . GLY A 1 10 ? -19.499 0.807 1.570 1.00 0.86 10 GLY A N 14
ATOM 6170 C CA . GLY A 1 10 ? -19.571 0.011 2.833 1.00 0.85 10 GLY A CA 14
ATOM 6171 C C . GLY A 1 10 ? -18.510 0.517 3.815 1.00 0.70 10 GLY A C 14
ATOM 6172 O O . GLY A 1 10 ? -18.282 1.706 3.935 1.00 0.82 10 GLY A O 14
ATOM 6176 N N . GLU A 1 11 ? -17.854 -0.376 4.517 1.00 0.62 11 GLU A N 14
ATOM 6177 C CA . GLU A 1 11 ? -16.801 0.059 5.490 1.00 0.61 11 GLU A CA 14
ATOM 6178 C C . GLU A 1 11 ? -15.439 0.183 4.781 1.00 0.60 11 GLU A C 14
ATOM 6179 O O . GLU A 1 11 ? -14.888 -0.798 4.315 1.00 0.67 11 GLU A O 14
ATOM 6191 N N . PRO A 1 12 ? -14.942 1.398 4.713 1.00 0.81 12 PRO A N 14
ATOM 6192 C CA . PRO A 1 12 ? -13.638 1.653 4.045 1.00 1.02 12 PRO A CA 14
ATOM 6193 C C . PRO A 1 12 ? -12.475 1.156 4.914 1.00 1.04 12 PRO A C 14
ATOM 6194 O O . PRO A 1 12 ? -12.392 1.457 6.091 1.00 1.05 12 PRO A O 14
ATOM 6205 N N . GLN A 1 13 ? -11.575 0.400 4.337 1.00 1.14 13 GLN A N 14
ATOM 6206 C CA . GLN A 1 13 ? -10.410 -0.121 5.120 1.00 1.26 13 GLN A CA 14
ATOM 6207 C C . GLN A 1 13 ? -9.282 0.923 5.165 1.00 1.27 13 GLN A C 14
ATOM 6208 O O . GLN A 1 13 ? -9.194 1.776 4.300 1.00 1.28 13 GLN A O 14
ATOM 6222 N N . PRO A 1 14 ? -8.450 0.822 6.177 1.00 1.33 14 PRO A N 14
ATOM 6223 C CA . PRO A 1 14 ? -7.315 1.771 6.332 1.00 1.38 14 PRO A CA 14
ATOM 6224 C C . PRO A 1 14 ? -6.239 1.504 5.267 1.00 1.50 14 PRO A C 14
ATOM 6225 O O . PRO A 1 14 ? -5.835 0.378 5.049 1.00 1.64 14 PRO A O 14
ATOM 6236 N N . ALA A 1 15 ? -5.780 2.536 4.603 1.00 1.51 15 ALA A N 14
ATOM 6237 C CA . ALA A 1 15 ? -4.735 2.350 3.547 1.00 1.68 15 ALA A CA 14
ATOM 6238 C C . ALA A 1 15 ? -3.362 2.090 4.187 1.00 1.51 15 ALA A C 14
ATOM 6239 O O . ALA A 1 15 ? -2.966 2.787 5.103 1.00 1.32 15 ALA A O 14
ATOM 6246 N N . PRO A 1 16 ? -2.678 1.088 3.680 1.00 1.67 16 PRO A N 14
ATOM 6247 C CA . PRO A 1 16 ? -1.333 0.735 4.209 1.00 1.62 16 PRO A CA 14
ATOM 6248 C C . PRO A 1 16 ? -0.280 1.755 3.748 1.00 1.46 16 PRO A C 14
ATOM 6249 O O . PRO A 1 16 ? -0.391 2.337 2.684 1.00 1.54 16 PRO A O 14
ATOM 6260 N N . ALA A 1 17 ? 0.744 1.970 4.540 1.00 1.34 17 ALA A N 14
ATOM 6261 C CA . ALA A 1 17 ? 1.810 2.948 4.150 1.00 1.24 17 ALA A CA 14
ATOM 6262 C C . ALA A 1 17 ? 2.617 2.408 2.958 1.00 1.32 17 ALA A C 14
ATOM 6263 O O . ALA A 1 17 ? 3.015 1.258 2.954 1.00 1.43 17 ALA A O 14
ATOM 6270 N N . PRO A 1 18 ? 2.827 3.258 1.979 1.00 1.37 18 PRO A N 14
ATOM 6271 C CA . PRO A 1 18 ? 3.588 2.856 0.767 1.00 1.49 18 PRO A CA 14
ATOM 6272 C C . PRO A 1 18 ? 5.088 2.733 1.072 1.00 1.16 18 PRO A C 14
ATOM 6273 O O . PRO A 1 18 ? 5.670 3.575 1.732 1.00 0.94 18 PRO A O 14
ATOM 6284 N N . VAL A 1 19 ? 5.714 1.693 0.581 1.00 1.23 19 VAL A N 14
ATOM 6285 C CA . VAL A 1 19 ? 7.181 1.505 0.820 1.00 1.02 19 VAL A CA 14
ATOM 6286 C C . VAL A 1 19 ? 7.983 2.393 -0.143 1.00 0.89 19 VAL A C 14
ATOM 6287 O O . VAL A 1 19 ? 7.537 2.696 -1.235 1.00 1.09 19 VAL A O 14
ATOM 6300 N N . ARG A 1 20 ? 9.158 2.816 0.252 1.00 0.71 20 ARG A N 14
ATOM 6301 C CA . ARG A 1 20 ? 9.982 3.687 -0.646 1.00 0.76 20 ARG A CA 14
ATOM 6302 C C . ARG A 1 20 ? 10.506 2.878 -1.842 1.00 0.75 20 ARG A C 14
ATOM 6303 O O . ARG A 1 20 ? 10.784 1.700 -1.731 1.00 0.66 20 ARG A O 14
ATOM 6324 N N . ARG A 1 21 ? 10.636 3.504 -2.987 1.00 1.00 21 ARG A N 14
ATOM 6325 C CA . ARG A 1 21 ? 11.142 2.769 -4.190 1.00 1.05 21 ARG A CA 14
ATOM 6326 C C . ARG A 1 21 ? 12.581 3.195 -4.537 1.00 1.13 21 ARG A C 14
ATOM 6327 O O . ARG A 1 21 ? 13.126 2.785 -5.544 1.00 1.22 21 ARG A O 14
ATOM 6348 N N . ARG A 1 22 ? 13.201 4.015 -3.716 1.00 1.25 22 ARG A N 14
ATOM 6349 C CA . ARG A 1 22 ? 14.600 4.464 -4.013 1.00 1.59 22 ARG A CA 14
ATOM 6350 C C . ARG A 1 22 ? 15.572 3.275 -4.068 1.00 1.48 22 ARG A C 14
ATOM 6351 O O . ARG A 1 22 ? 16.496 3.265 -4.858 1.00 1.69 22 ARG A O 14
ATOM 6400 N N . ALA A 1 25 ? 13.228 -0.184 -6.236 1.00 0.80 25 ALA A N 14
ATOM 6401 C CA . ALA A 1 25 ? 13.011 -0.063 -7.713 1.00 1.04 25 ALA A CA 14
ATOM 6402 C C . ALA A 1 25 ? 14.340 -0.209 -8.463 1.00 1.02 25 ALA A C 14
ATOM 6403 O O . ALA A 1 25 ? 14.387 -0.732 -9.561 1.00 1.14 25 ALA A O 14
ATOM 6410 N N . ASN A 1 26 ? 15.420 0.244 -7.878 1.00 1.00 26 ASN A N 14
ATOM 6411 C CA . ASN A 1 26 ? 16.749 0.128 -8.550 1.00 1.15 26 ASN A CA 14
ATOM 6412 C C . ASN A 1 26 ? 17.321 -1.282 -8.361 1.00 0.95 26 ASN A C 14
ATOM 6413 O O . ASN A 1 26 ? 17.985 -1.810 -9.233 1.00 1.01 26 ASN A O 14
ATOM 6424 N N . TYR A 1 27 ? 17.061 -1.898 -7.233 1.00 0.86 27 TYR A N 14
ATOM 6425 C CA . TYR A 1 27 ? 17.582 -3.279 -6.993 1.00 1.00 27 TYR A CA 14
ATOM 6426 C C . TYR A 1 27 ? 16.791 -4.299 -7.823 1.00 0.90 27 TYR A C 14
ATOM 6427 O O . TYR A 1 27 ? 17.343 -5.269 -8.308 1.00 1.04 27 TYR A O 14
ATOM 6445 N N . ARG A 1 28 ? 15.506 -4.085 -7.999 1.00 0.84 28 ARG A N 14
ATOM 6446 C CA . ARG A 1 28 ? 14.694 -5.045 -8.810 1.00 1.07 28 ARG A CA 14
ATOM 6447 C C . ARG A 1 28 ? 15.035 -4.911 -10.302 1.00 0.94 28 ARG A C 14
ATOM 6448 O O . ARG A 1 28 ? 14.858 -5.837 -11.067 1.00 1.17 28 ARG A O 14
ATOM 6469 N N . ALA A 1 29 ? 15.527 -3.769 -10.720 1.00 0.74 29 ALA A N 14
ATOM 6470 C CA . ALA A 1 29 ? 15.884 -3.585 -12.161 1.00 0.84 29 ALA A CA 14
ATOM 6471 C C . ALA A 1 29 ? 17.192 -4.321 -12.484 1.00 0.72 29 ALA A C 14
ATOM 6472 O O . ALA A 1 29 ? 17.416 -4.739 -13.605 1.00 0.91 29 ALA A O 14
ATOM 6479 N N . TYR A 1 30 ? 18.056 -4.482 -11.509 1.00 0.54 30 TYR A N 14
ATOM 6480 C CA . TYR A 1 30 ? 19.353 -5.186 -11.750 1.00 0.59 30 TYR A CA 14
ATOM 6481 C C . TYR A 1 30 ? 19.204 -6.699 -11.521 1.00 0.66 30 TYR A C 14
ATOM 6482 O O . TYR A 1 30 ? 19.838 -7.496 -12.185 1.00 0.84 30 TYR A O 14
ATOM 6500 N N . ALA A 1 31 ? 18.379 -7.098 -10.580 1.00 0.79 31 ALA A N 14
ATOM 6501 C CA . ALA A 1 31 ? 18.205 -8.558 -10.307 1.00 1.18 31 ALA A CA 14
ATOM 6502 C C . ALA A 1 31 ? 17.175 -9.176 -11.263 1.00 1.37 31 ALA A C 14
ATOM 6503 O O . ALA A 1 31 ? 17.453 -10.157 -11.926 1.00 1.63 31 ALA A O 14
ATOM 6510 N N . THR A 1 32 ? 15.993 -8.616 -11.339 1.00 1.36 32 THR A N 14
ATOM 6511 C CA . THR A 1 32 ? 14.954 -9.184 -12.254 1.00 1.70 32 THR A CA 14
ATOM 6512 C C . THR A 1 32 ? 14.784 -8.289 -13.493 1.00 1.69 32 THR A C 14
ATOM 6513 O O . THR A 1 32 ? 14.086 -7.293 -13.400 1.00 1.76 32 THR A O 14
ATOM 6525 N N . MET A 1 1 ? -28.384 -8.911 -5.382 1.00 3.34 1 MET A N 15
ATOM 6526 C CA . MET A 1 1 ? -27.048 -9.560 -5.206 1.00 2.96 1 MET A CA 15
ATOM 6527 C C . MET A 1 1 ? -26.090 -8.629 -4.449 1.00 2.60 1 MET A C 15
ATOM 6528 O O . MET A 1 1 ? -26.370 -7.462 -4.250 1.00 2.75 1 MET A O 15
ATOM 6544 N N . ALA A 1 2 ? -24.962 -9.139 -4.025 1.00 2.28 2 ALA A N 15
ATOM 6545 C CA . ALA A 1 2 ? -23.985 -8.287 -3.281 1.00 2.06 2 ALA A CA 15
ATOM 6546 C C . ALA A 1 2 ? -23.038 -7.593 -4.265 1.00 2.17 2 ALA A C 15
ATOM 6547 O O . ALA A 1 2 ? -22.298 -8.238 -4.987 1.00 2.22 2 ALA A O 15
ATOM 6554 N N . ASP A 1 3 ? -23.059 -6.286 -4.300 1.00 2.34 3 ASP A N 15
ATOM 6555 C CA . ASP A 1 3 ? -22.161 -5.543 -5.239 1.00 2.60 3 ASP A CA 15
ATOM 6556 C C . ASP A 1 3 ? -20.774 -5.340 -4.612 1.00 2.35 3 ASP A C 15
ATOM 6557 O O . ASP A 1 3 ? -20.607 -5.398 -3.406 1.00 2.02 3 ASP A O 15
ATOM 6566 N N . GLU A 1 4 ? -19.777 -5.102 -5.427 1.00 2.60 4 GLU A N 15
ATOM 6567 C CA . GLU A 1 4 ? -18.392 -4.895 -4.895 1.00 2.50 4 GLU A CA 15
ATOM 6568 C C . GLU A 1 4 ? -18.135 -3.410 -4.577 1.00 2.59 4 GLU A C 15
ATOM 6569 O O . GLU A 1 4 ? -17.062 -3.050 -4.134 1.00 2.61 4 GLU A O 15
ATOM 6581 N N . SER A 1 5 ? -19.108 -2.550 -4.785 1.00 2.75 5 SER A N 15
ATOM 6582 C CA . SER A 1 5 ? -18.905 -1.097 -4.480 1.00 2.92 5 SER A CA 15
ATOM 6583 C C . SER A 1 5 ? -19.234 -0.796 -3.007 1.00 2.63 5 SER A C 15
ATOM 6584 O O . SER A 1 5 ? -18.945 0.280 -2.516 1.00 2.74 5 SER A O 15
ATOM 6592 N N . SER A 1 6 ? -19.821 -1.736 -2.297 1.00 2.30 6 SER A N 15
ATOM 6593 C CA . SER A 1 6 ? -20.148 -1.498 -0.854 1.00 2.14 6 SER A CA 15
ATOM 6594 C C . SER A 1 6 ? -18.865 -1.261 -0.042 1.00 1.86 6 SER A C 15
ATOM 6595 O O . SER A 1 6 ? -18.909 -0.746 1.058 1.00 1.79 6 SER A O 15
ATOM 6603 N N . ASP A 1 7 ? -17.725 -1.627 -0.583 1.00 1.80 7 ASP A N 15
ATOM 6604 C CA . ASP A 1 7 ? -16.431 -1.422 0.137 1.00 1.65 7 ASP A CA 15
ATOM 6605 C C . ASP A 1 7 ? -16.248 0.062 0.519 1.00 1.78 7 ASP A C 15
ATOM 6606 O O . ASP A 1 7 ? -15.676 0.378 1.545 1.00 1.62 7 ASP A O 15
ATOM 6615 N N . ALA A 1 8 ? -16.733 0.965 -0.300 1.00 2.12 8 ALA A N 15
ATOM 6616 C CA . ALA A 1 8 ? -16.597 2.422 0.008 1.00 2.31 8 ALA A CA 15
ATOM 6617 C C . ALA A 1 8 ? -17.851 2.931 0.736 1.00 2.33 8 ALA A C 15
ATOM 6618 O O . ALA A 1 8 ? -17.763 3.729 1.650 1.00 2.32 8 ALA A O 15
ATOM 6625 N N . ALA A 1 9 ? -19.014 2.472 0.337 1.00 2.42 9 ALA A N 15
ATOM 6626 C CA . ALA A 1 9 ? -20.279 2.923 1.003 1.00 2.59 9 ALA A CA 15
ATOM 6627 C C . ALA A 1 9 ? -20.370 2.363 2.432 1.00 2.30 9 ALA A C 15
ATOM 6628 O O . ALA A 1 9 ? -20.945 2.980 3.308 1.00 2.46 9 ALA A O 15
ATOM 6635 N N . GLY A 1 10 ? -19.807 1.200 2.671 1.00 1.95 10 GLY A N 15
ATOM 6636 C CA . GLY A 1 10 ? -19.857 0.602 4.038 1.00 1.76 10 GLY A CA 15
ATOM 6637 C C . GLY A 1 10 ? -18.641 1.068 4.844 1.00 1.52 10 GLY A C 15
ATOM 6638 O O . GLY A 1 10 ? -18.401 2.253 4.986 1.00 1.49 10 GLY A O 15
ATOM 6642 N N . GLU A 1 11 ? -17.872 0.147 5.371 1.00 1.44 11 GLU A N 15
ATOM 6643 C CA . GLU A 1 11 ? -16.665 0.538 6.169 1.00 1.26 11 GLU A CA 15
ATOM 6644 C C . GLU A 1 11 ? -15.392 0.462 5.303 1.00 0.97 11 GLU A C 15
ATOM 6645 O O . GLU A 1 11 ? -14.954 -0.613 4.936 1.00 0.98 11 GLU A O 15
ATOM 6657 N N . PRO A 1 12 ? -14.835 1.616 5.003 1.00 0.94 12 PRO A N 15
ATOM 6658 C CA . PRO A 1 12 ? -13.600 1.675 4.176 1.00 0.91 12 PRO A CA 15
ATOM 6659 C C . PRO A 1 12 ? -12.382 1.218 4.994 1.00 0.77 12 PRO A C 15
ATOM 6660 O O . PRO A 1 12 ? -12.158 1.675 6.099 1.00 0.82 12 PRO A O 15
ATOM 6671 N N . GLN A 1 13 ? -11.598 0.319 4.454 1.00 0.85 13 GLN A N 15
ATOM 6672 C CA . GLN A 1 13 ? -10.391 -0.177 5.193 1.00 0.91 13 GLN A CA 15
ATOM 6673 C C . GLN A 1 13 ? -9.267 0.874 5.160 1.00 1.01 13 GLN A C 15
ATOM 6674 O O . GLN A 1 13 ? -9.198 1.677 4.247 1.00 1.17 13 GLN A O 15
ATOM 6688 N N . PRO A 1 14 ? -8.419 0.832 6.163 1.00 1.08 14 PRO A N 15
ATOM 6689 C CA . PRO A 1 14 ? -7.287 1.795 6.247 1.00 1.28 14 PRO A CA 15
ATOM 6690 C C . PRO A 1 14 ? -6.228 1.484 5.178 1.00 1.50 14 PRO A C 15
ATOM 6691 O O . PRO A 1 14 ? -5.806 0.353 5.022 1.00 1.61 14 PRO A O 15
ATOM 6702 N N . ALA A 1 15 ? -5.802 2.481 4.443 1.00 1.68 15 ALA A N 15
ATOM 6703 C CA . ALA A 1 15 ? -4.771 2.251 3.381 1.00 1.97 15 ALA A CA 15
ATOM 6704 C C . ALA A 1 15 ? -3.395 1.998 4.015 1.00 2.05 15 ALA A C 15
ATOM 6705 O O . ALA A 1 15 ? -2.995 2.707 4.922 1.00 2.02 15 ALA A O 15
ATOM 6712 N N . PRO A 1 16 ? -2.713 0.992 3.518 1.00 2.20 16 PRO A N 15
ATOM 6713 C CA . PRO A 1 16 ? -1.366 0.645 4.046 1.00 2.33 16 PRO A CA 15
ATOM 6714 C C . PRO A 1 16 ? -0.328 1.693 3.617 1.00 2.38 16 PRO A C 15
ATOM 6715 O O . PRO A 1 16 ? -0.381 2.219 2.521 1.00 2.47 16 PRO A O 15
ATOM 6726 N N . ALA A 1 17 ? 0.614 1.997 4.477 1.00 2.38 17 ALA A N 15
ATOM 6727 C CA . ALA A 1 17 ? 1.660 3.010 4.126 1.00 2.46 17 ALA A CA 15
ATOM 6728 C C . ALA A 1 17 ? 2.561 2.476 3.002 1.00 2.39 17 ALA A C 15
ATOM 6729 O O . ALA A 1 17 ? 3.005 1.343 3.054 1.00 2.24 17 ALA A O 15
ATOM 6736 N N . PRO A 1 18 ? 2.803 3.313 2.018 1.00 2.56 18 PRO A N 15
ATOM 6737 C CA . PRO A 1 18 ? 3.661 2.913 0.873 1.00 2.53 18 PRO A CA 15
ATOM 6738 C C . PRO A 1 18 ? 5.134 2.853 1.295 1.00 2.33 18 PRO A C 15
ATOM 6739 O O . PRO A 1 18 ? 5.570 3.570 2.177 1.00 2.31 18 PRO A O 15
ATOM 6750 N N . VAL A 1 19 ? 5.901 1.999 0.667 1.00 2.23 19 VAL A N 15
ATOM 6751 C CA . VAL A 1 19 ? 7.346 1.878 1.020 1.00 2.07 19 VAL A CA 15
ATOM 6752 C C . VAL A 1 19 ? 8.172 2.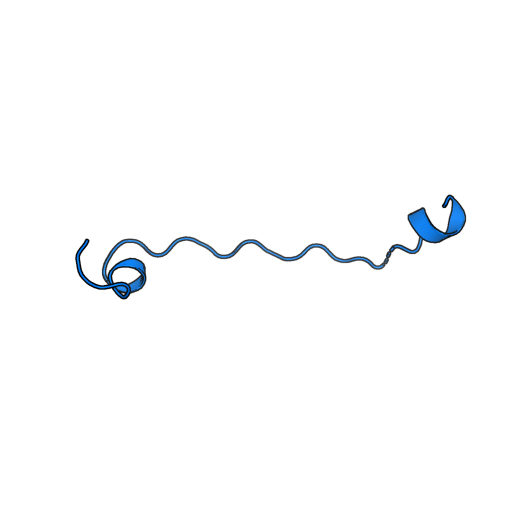948 0.289 1.00 2.06 19 VAL A C 15
ATOM 6753 O O . VAL A 1 19 ? 7.864 3.332 -0.824 1.00 2.18 19 VAL A O 15
ATOM 6766 N N . ARG A 1 20 ? 9.211 3.433 0.920 1.00 1.97 20 ARG A N 15
ATOM 6767 C CA . ARG A 1 20 ? 10.066 4.486 0.279 1.00 2.00 20 ARG A CA 15
ATOM 6768 C C . ARG A 1 20 ? 10.792 3.926 -0.954 1.00 1.66 20 ARG A C 15
ATOM 6769 O O . ARG A 1 20 ? 11.307 2.824 -0.939 1.00 1.37 20 ARG A O 15
ATOM 6790 N N . ARG A 1 21 ? 10.832 4.687 -2.021 1.00 1.75 21 ARG A N 15
ATOM 6791 C CA . ARG A 1 21 ? 11.521 4.221 -3.267 1.00 1.54 21 ARG A CA 15
ATOM 6792 C C . ARG A 1 21 ? 12.831 4.996 -3.509 1.00 1.30 21 ARG A C 15
ATOM 6793 O O . ARG A 1 21 ? 13.450 4.857 -4.547 1.00 1.21 21 ARG A O 15
ATOM 6814 N N . ARG A 1 22 ? 13.253 5.819 -2.574 1.00 1.34 22 ARG A N 15
ATOM 6815 C CA . ARG A 1 22 ? 14.519 6.606 -2.770 1.00 1.22 22 ARG A CA 15
ATOM 6816 C C . ARG A 1 22 ? 15.728 5.680 -3.000 1.00 0.83 22 ARG A C 15
ATOM 6817 O O . ARG A 1 22 ? 16.729 6.093 -3.554 1.00 0.77 22 ARG A O 15
ATOM 6866 N N . ALA A 1 25 ? 14.000 2.789 -6.289 1.00 1.33 25 ALA A N 15
ATOM 6867 C CA . ALA A 1 25 ? 13.737 3.440 -7.611 1.00 1.61 25 ALA A CA 15
ATOM 6868 C C . ALA A 1 25 ? 15.021 4.082 -8.149 1.00 1.45 25 ALA A C 15
ATOM 6869 O O . ALA A 1 25 ? 15.263 4.091 -9.339 1.00 1.69 25 ALA A O 15
ATOM 6876 N N . ASN A 1 26 ? 15.852 4.601 -7.279 1.00 1.12 26 ASN A N 15
ATOM 6877 C CA . ASN A 1 26 ? 17.132 5.226 -7.738 1.00 1.10 26 ASN A CA 15
ATOM 6878 C C . ASN A 1 26 ? 18.132 4.133 -8.129 1.00 1.38 26 ASN A C 15
ATOM 6879 O O . ASN A 1 26 ? 18.901 4.290 -9.058 1.00 1.63 26 ASN A O 15
ATOM 6890 N N . TYR A 1 27 ? 18.113 3.020 -7.434 1.00 1.44 27 TYR A N 15
ATOM 6891 C CA . TYR A 1 27 ? 19.046 1.904 -7.772 1.00 1.84 27 TYR A CA 15
ATOM 6892 C C . TYR A 1 27 ? 18.614 1.245 -9.088 1.00 2.18 27 TYR A C 15
ATOM 6893 O O . TYR A 1 27 ? 19.440 0.836 -9.877 1.00 2.52 27 TYR A O 15
ATOM 6911 N N . ARG A 1 28 ? 17.326 1.154 -9.336 1.00 2.19 28 ARG A N 15
ATOM 6912 C CA . ARG A 1 28 ? 16.857 0.533 -10.612 1.00 2.62 28 ARG A CA 15
ATOM 6913 C C . ARG A 1 28 ? 16.925 1.555 -11.758 1.00 2.66 28 ARG A C 15
ATOM 6914 O O . ARG A 1 28 ? 17.202 1.205 -12.883 1.00 3.00 28 ARG A O 15
ATOM 6935 N N . ALA A 1 29 ? 16.696 2.818 -11.479 1.00 2.35 29 ALA A N 15
ATOM 6936 C CA . ALA A 1 29 ? 16.771 3.850 -12.560 1.00 2.41 29 ALA A CA 15
ATOM 6937 C C . ALA A 1 29 ? 18.223 4.021 -13.033 1.00 2.48 29 ALA A C 15
ATOM 6938 O O . ALA A 1 29 ? 18.475 4.337 -14.180 1.00 2.74 29 ALA A O 15
ATOM 6945 N N . TYR A 1 30 ? 19.177 3.809 -12.157 1.00 2.38 30 TYR A N 15
ATOM 6946 C CA . TYR A 1 30 ? 20.614 3.952 -12.547 1.00 2.67 30 TYR A CA 15
ATOM 6947 C C . TYR A 1 30 ? 21.175 2.609 -13.034 1.00 3.28 30 TYR A C 15
ATOM 6948 O O . TYR A 1 30 ? 22.038 2.565 -13.891 1.00 3.67 30 TYR A O 15
ATOM 6966 N N . ALA A 1 31 ? 20.697 1.514 -12.492 1.00 3.41 31 ALA A N 15
ATOM 6967 C CA . ALA A 1 31 ? 21.205 0.174 -12.917 1.00 4.04 31 ALA A CA 15
ATOM 6968 C C . ALA A 1 31 ? 20.541 -0.268 -14.229 1.00 4.35 31 ALA A C 15
ATOM 6969 O O . ALA A 1 31 ? 21.214 -0.633 -15.174 1.00 4.77 31 ALA A O 15
ATOM 6976 N N . THR A 1 32 ? 19.231 -0.237 -14.297 1.00 4.20 32 THR A N 15
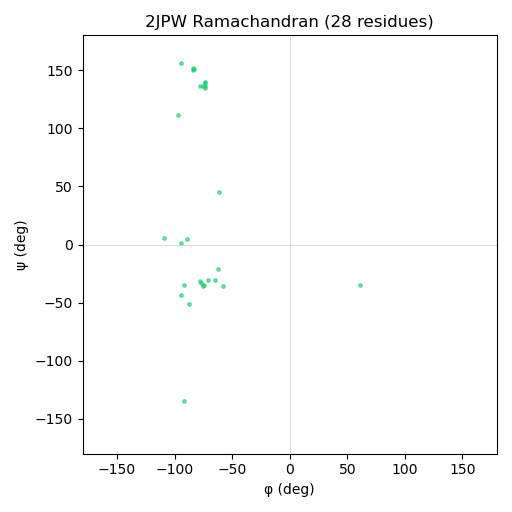ATOM 6977 C CA . THR A 1 32 ? 18.536 -0.662 -15.553 1.00 4.61 32 THR A CA 15
ATOM 6978 C C . THR A 1 32 ? 17.998 0.556 -16.317 1.00 4.41 32 THR A C 15
ATOM 6979 O O . THR A 1 32 ? 18.116 0.562 -17.531 1.00 4.53 32 THR A O 15
ATOM 6991 N N . MET A 1 1 ? -23.875 -0.974 -4.871 1.00 2.30 1 MET A N 16
ATOM 6992 C CA . MET A 1 1 ? -22.506 -1.580 -4.827 1.00 1.81 1 MET A CA 16
ATOM 6993 C C . MET A 1 1 ? -22.464 -2.902 -5.612 1.00 2.18 1 MET A C 16
ATOM 6994 O O . MET A 1 1 ? -21.720 -3.806 -5.275 1.00 2.54 1 MET A O 16
ATOM 7010 N N . ALA A 1 2 ? -23.246 -3.018 -6.661 1.00 2.28 2 ALA A N 16
ATOM 7011 C CA . ALA A 1 2 ? -23.242 -4.277 -7.472 1.00 2.73 2 ALA A CA 16
ATOM 7012 C C . ALA A 1 2 ? -21.870 -4.475 -8.133 1.00 2.56 2 ALA A C 16
ATOM 7013 O O . ALA A 1 2 ? -21.359 -5.577 -8.195 1.00 3.04 2 ALA A O 16
ATOM 7020 N N . ASP A 1 3 ? -21.270 -3.414 -8.611 1.00 2.10 3 ASP A N 16
ATOM 7021 C CA . ASP A 1 3 ? -19.924 -3.524 -9.253 1.00 2.32 3 ASP A CA 16
ATOM 7022 C C . ASP A 1 3 ? -18.836 -3.565 -8.163 1.00 2.37 3 ASP A C 16
ATOM 7023 O O . ASP A 1 3 ? -19.049 -4.104 -7.092 1.00 2.36 3 ASP A O 16
ATOM 7032 N N . GLU A 1 4 ? -17.680 -2.998 -8.412 1.00 2.62 4 GLU A N 16
ATOM 7033 C CA . GLU A 1 4 ? -16.605 -3.010 -7.372 1.00 2.82 4 GLU A CA 16
ATOM 7034 C C . GLU A 1 4 ? -16.701 -1.755 -6.485 1.00 2.37 4 GLU A C 16
ATOM 7035 O O . GLU A 1 4 ? -15.701 -1.206 -6.062 1.00 2.64 4 GLU A O 16
ATOM 7047 N N . SER A 1 5 ? -17.902 -1.309 -6.192 1.00 1.78 5 SER A N 16
ATOM 7048 C CA . SER A 1 5 ? -18.073 -0.101 -5.322 1.00 1.45 5 SER A CA 16
ATOM 7049 C C . SER A 1 5 ? -18.357 -0.501 -3.866 1.00 1.02 5 SER A C 16
ATOM 7050 O O . SER A 1 5 ? -18.487 0.350 -3.005 1.00 0.78 5 SER A O 16
ATOM 7058 N N . SER A 1 6 ? -18.441 -1.783 -3.575 1.00 1.24 6 SER A N 16
ATOM 7059 C CA . SER A 1 6 ? -18.697 -2.213 -2.162 1.00 1.23 6 SER A CA 16
ATOM 7060 C C . SER A 1 6 ? -17.564 -1.715 -1.253 1.00 1.13 6 SER A C 16
ATOM 7061 O O . SER A 1 6 ? -17.730 -1.591 -0.054 1.00 1.03 6 SER A O 16
ATOM 7069 N N . ASP A 1 7 ? -16.417 -1.415 -1.821 1.00 1.44 7 ASP A N 16
ATOM 7070 C CA . ASP A 1 7 ? -15.271 -0.906 -1.011 1.00 1.65 7 ASP A CA 16
ATOM 7071 C C . ASP A 1 7 ? -15.659 0.415 -0.319 1.00 1.29 7 ASP A C 16
ATOM 7072 O O . ASP A 1 7 ? -15.314 0.650 0.824 1.00 1.26 7 ASP A O 16
ATOM 7081 N N . ALA A 1 8 ? -16.384 1.266 -1.006 1.00 1.22 8 ALA A N 16
ATOM 7082 C CA . ALA A 1 8 ? -16.812 2.565 -0.403 1.00 1.37 8 ALA A CA 16
ATOM 7083 C C . ALA A 1 8 ? -18.216 2.426 0.202 1.00 1.13 8 ALA A C 16
ATOM 7084 O O . ALA A 1 8 ? -18.492 2.943 1.268 1.00 1.42 8 ALA A O 16
ATOM 7091 N N . ALA A 1 9 ? -19.103 1.733 -0.475 1.00 0.87 9 ALA A N 16
ATOM 7092 C CA . ALA A 1 9 ? -20.494 1.556 0.051 1.00 1.16 9 ALA A CA 16
ATOM 7093 C C . ALA A 1 9 ? -20.493 0.685 1.318 1.00 1.28 9 ALA A C 16
ATOM 7094 O O . ALA A 1 9 ? -21.332 0.845 2.186 1.00 1.75 9 ALA A O 16
ATOM 7101 N N . GLY A 1 10 ? -19.563 -0.234 1.429 1.00 1.04 10 GLY A N 16
ATOM 7102 C CA . GLY A 1 10 ? -19.508 -1.113 2.636 1.00 1.41 10 GLY A CA 16
ATOM 7103 C C . GLY A 1 10 ? -18.540 -0.517 3.663 1.00 1.28 10 GLY A C 16
ATOM 7104 O O . GLY A 1 10 ? -18.608 0.655 3.983 1.00 1.26 10 GLY A O 16
ATOM 7108 N N . GLU A 1 11 ? -17.641 -1.316 4.183 1.00 1.26 11 GLU A N 16
ATOM 7109 C CA . GLU A 1 11 ? -16.667 -0.794 5.195 1.00 1.18 11 GLU A CA 16
ATOM 7110 C C . GLU A 1 11 ? -15.320 -0.448 4.530 1.00 1.06 11 GLU A C 16
ATOM 7111 O O . GLU A 1 11 ? -14.653 -1.310 3.987 1.00 1.06 11 GLU A O 16
ATOM 7123 N N . PRO A 1 12 ? -14.962 0.816 4.595 1.00 1.05 12 PRO A N 16
ATOM 7124 C CA . PRO A 1 12 ? -13.683 1.276 3.996 1.00 1.02 12 PRO A CA 16
ATOM 7125 C C . PRO A 1 12 ? -12.495 0.854 4.874 1.00 1.01 12 PRO A C 16
ATOM 7126 O O . PRO A 1 12 ? -12.514 1.020 6.081 1.00 1.05 12 PRO A O 16
ATOM 7137 N N . GLN A 1 13 ? -11.464 0.310 4.277 1.00 1.02 13 GLN A N 16
ATOM 7138 C CA . GLN A 1 13 ? -10.273 -0.126 5.073 1.00 1.05 13 GLN A CA 16
ATOM 7139 C C . GLN A 1 13 ? -9.238 1.008 5.161 1.00 0.98 13 GLN A C 16
ATOM 7140 O O . GLN A 1 13 ? -9.232 1.906 4.339 1.00 0.96 13 GLN A O 16
ATOM 7154 N N . PRO A 1 14 ? -8.391 0.928 6.162 1.00 0.99 14 PRO A N 16
ATOM 7155 C CA . PRO A 1 14 ? -7.338 1.961 6.354 1.00 0.96 14 PRO A CA 16
ATOM 7156 C C . PRO A 1 14 ? -6.249 1.817 5.282 1.00 0.92 14 PRO A C 16
ATOM 7157 O O . PRO A 1 14 ? -5.844 0.721 4.941 1.00 0.94 14 PRO A O 16
ATOM 7168 N N . ALA A 1 15 ? -5.775 2.915 4.746 1.00 0.95 15 ALA A N 16
ATOM 7169 C CA . ALA A 1 15 ? -4.715 2.838 3.693 1.00 0.96 15 ALA A CA 16
ATOM 7170 C C . ALA A 1 15 ? -3.369 2.438 4.316 1.00 0.85 15 ALA A C 16
ATOM 7171 O O . ALA A 1 15 ? -2.932 3.040 5.279 1.00 0.86 15 ALA A O 16
ATOM 7178 N N . PRO A 1 16 ? -2.752 1.430 3.740 1.00 0.87 16 PRO A N 16
ATOM 7179 C CA . PRO A 1 16 ? -1.440 0.949 4.245 1.00 0.87 16 PRO A CA 16
ATOM 7180 C C . PRO A 1 16 ? -0.309 1.883 3.790 1.00 0.80 16 PRO A C 16
ATOM 7181 O O . PRO A 1 16 ? -0.410 2.546 2.773 1.00 0.82 16 PRO A O 16
ATOM 7192 N N . ALA A 1 17 ? 0.770 1.934 4.533 1.00 0.82 17 ALA A N 16
ATOM 7193 C CA . ALA A 1 17 ? 1.914 2.818 4.144 1.00 0.84 17 ALA A CA 16
ATOM 7194 C C . ALA A 1 17 ? 2.608 2.261 2.891 1.00 0.79 17 ALA A C 16
ATOM 7195 O O . ALA A 1 17 ? 2.831 1.069 2.789 1.00 0.80 17 ALA A O 16
ATOM 7202 N N . PRO A 1 18 ? 2.926 3.145 1.972 1.00 0.81 18 PRO A N 16
ATOM 7203 C CA . PRO A 1 18 ? 3.595 2.726 0.714 1.00 0.84 18 PRO A CA 16
ATOM 7204 C C . PRO A 1 18 ? 5.051 2.324 0.977 1.00 0.78 18 PRO A C 16
ATOM 7205 O O . PRO A 1 18 ? 5.776 2.997 1.686 1.00 0.78 18 PRO A O 16
ATOM 7216 N N . VAL A 1 19 ? 5.477 1.229 0.404 1.00 0.81 19 VAL A N 16
ATOM 7217 C CA . VAL A 1 19 ? 6.886 0.764 0.603 1.00 0.82 19 VAL A CA 16
ATOM 7218 C C . VAL A 1 19 ? 7.793 1.332 -0.499 1.00 0.82 19 VAL A C 16
ATOM 7219 O O . VAL A 1 19 ? 7.342 1.635 -1.590 1.00 0.86 19 VAL A O 16
ATOM 7232 N N . ARG A 1 20 ? 9.067 1.476 -0.224 1.00 0.82 20 ARG A N 16
ATOM 7233 C CA . ARG A 1 20 ? 10.001 2.020 -1.259 1.00 0.84 20 ARG A CA 16
ATOM 7234 C C . ARG A 1 20 ? 10.171 1.006 -2.401 1.00 0.83 20 ARG A C 16
ATOM 7235 O O . ARG A 1 20 ? 10.130 -0.192 -2.191 1.00 0.80 20 ARG A O 16
ATOM 7256 N N . ARG A 1 21 ? 10.349 1.481 -3.608 1.00 0.91 21 ARG A N 16
ATOM 7257 C CA . ARG A 1 21 ? 10.510 0.550 -4.770 1.00 0.94 21 ARG A CA 16
ATOM 7258 C C . ARG A 1 21 ? 11.974 0.480 -5.243 1.00 0.99 21 ARG A C 16
ATOM 7259 O O . ARG A 1 21 ? 12.270 -0.126 -6.254 1.00 1.06 21 ARG A O 16
ATOM 7280 N N . ARG A 1 22 ? 12.892 1.095 -4.531 1.00 1.00 22 ARG A N 16
ATOM 7281 C CA . ARG A 1 22 ? 14.328 1.060 -4.964 1.00 1.12 22 ARG A CA 16
ATOM 7282 C C . ARG A 1 22 ? 14.861 -0.383 -5.024 1.00 1.08 22 ARG A C 16
ATOM 7283 O O . ARG A 1 22 ? 15.654 -0.715 -5.883 1.00 1.20 22 ARG A O 16
ATOM 7332 N N . ALA A 1 25 ? 11.373 -3.077 -6.659 1.00 0.91 25 ALA A N 16
ATOM 7333 C CA . ALA A 1 25 ? 11.023 -2.980 -8.113 1.00 1.03 25 ALA A CA 16
ATOM 7334 C C . ALA A 1 25 ? 12.050 -3.740 -8.959 1.00 1.01 25 ALA A C 16
ATOM 7335 O O . ALA A 1 25 ? 11.719 -4.307 -9.983 1.00 1.09 25 ALA A O 16
ATOM 7342 N N . ASN A 1 26 ? 13.290 -3.766 -8.533 1.00 1.01 26 ASN A N 16
ATOM 7343 C CA . ASN A 1 26 ? 14.336 -4.504 -9.305 1.00 1.12 26 ASN A CA 16
ATOM 7344 C C . ASN A 1 26 ? 14.161 -6.016 -9.109 1.00 0.87 26 ASN A C 16
ATOM 7345 O O . ASN A 1 26 ? 14.385 -6.794 -10.017 1.00 0.94 26 ASN A O 16
ATOM 7356 N N . TYR A 1 27 ? 13.752 -6.435 -7.934 1.00 0.68 27 TYR A N 16
ATOM 7357 C CA . TYR A 1 27 ? 13.551 -7.897 -7.685 1.00 0.66 27 TYR A CA 16
ATOM 7358 C C . TYR A 1 27 ? 12.292 -8.391 -8.414 1.00 0.64 27 TYR A C 16
ATOM 7359 O O . TYR A 1 27 ? 12.254 -9.502 -8.910 1.00 0.84 27 TYR A O 16
ATOM 7377 N N . ARG A 1 28 ? 11.268 -7.572 -8.493 1.00 0.64 28 ARG A N 16
ATOM 7378 C CA . ARG A 1 28 ? 10.020 -7.997 -9.205 1.00 0.95 28 ARG A CA 16
ATOM 7379 C C . ARG A 1 28 ? 10.176 -7.822 -10.725 1.00 1.11 28 ARG A C 16
ATOM 7380 O O . ARG A 1 28 ? 9.438 -8.402 -11.495 1.00 1.40 28 ARG A O 16
ATOM 7401 N N . ALA A 1 29 ? 11.134 -7.029 -11.160 1.00 1.02 29 ALA A N 16
ATOM 7402 C CA . ALA A 1 29 ? 11.340 -6.818 -12.631 1.00 1.27 29 ALA A CA 16
ATOM 7403 C C . ALA A 1 29 ? 11.577 -8.157 -13.346 1.00 1.33 29 ALA A C 16
ATOM 7404 O O . ALA A 1 29 ? 11.188 -8.334 -14.485 1.00 1.57 29 ALA A O 16
ATOM 7411 N N . TYR A 1 30 ? 12.204 -9.102 -12.683 1.00 1.21 30 TYR A N 16
ATOM 7412 C CA . TYR A 1 30 ? 12.458 -10.434 -13.320 1.00 1.41 30 TYR A CA 16
ATOM 7413 C C . TYR A 1 30 ? 11.130 -11.160 -13.590 1.00 1.70 30 TYR A C 16
ATOM 7414 O O . TYR A 1 30 ? 10.989 -11.861 -14.575 1.00 1.96 30 TYR A O 16
ATOM 7432 N N . ALA A 1 31 ? 10.156 -10.993 -12.726 1.00 1.72 31 ALA A N 16
ATOM 7433 C CA . ALA A 1 31 ? 8.836 -11.665 -12.932 1.00 2.12 31 ALA A CA 16
ATOM 7434 C C . ALA A 1 31 ? 7.876 -10.736 -13.687 1.00 2.32 31 ALA A C 16
ATOM 7435 O O . ALA A 1 31 ? 7.281 -11.121 -14.676 1.00 2.65 31 ALA A O 16
ATOM 7442 N N . THR A 1 32 ? 7.723 -9.517 -13.228 1.00 2.18 32 THR A N 16
ATOM 7443 C CA . THR A 1 32 ? 6.804 -8.557 -13.916 1.00 2.46 32 THR A CA 16
ATOM 7444 C C . THR A 1 32 ? 7.612 -7.490 -14.668 1.00 2.39 32 THR A C 16
ATOM 7445 O O . THR A 1 32 ? 7.467 -7.412 -15.877 1.00 2.65 32 THR A O 16
ATOM 7457 N N . MET A 1 1 ? -17.648 -14.882 -4.878 1.00 3.54 1 MET A N 17
ATOM 7458 C CA . MET A 1 1 ? -16.496 -15.658 -4.322 1.00 3.37 1 MET A CA 17
ATOM 7459 C C . MET A 1 1 ? -16.135 -15.155 -2.915 1.00 3.21 1 MET A C 17
ATOM 7460 O O . MET A 1 1 ? -16.663 -14.163 -2.445 1.00 3.12 1 MET A O 17
ATOM 7476 N N . ALA A 1 2 ? -15.238 -15.832 -2.243 1.00 3.30 2 ALA A N 17
ATOM 7477 C CA . ALA A 1 2 ? -14.838 -15.399 -0.868 1.00 3.30 2 ALA A CA 17
ATOM 7478 C C . ALA A 1 2 ? -13.518 -14.617 -0.919 1.00 3.19 2 ALA A C 17
ATOM 7479 O O . ALA A 1 2 ? -12.494 -15.077 -0.449 1.00 3.41 2 ALA A O 17
ATOM 7486 N N . ASP A 1 3 ? -13.538 -13.436 -1.484 1.00 2.96 3 ASP A N 17
ATOM 7487 C CA . ASP A 1 3 ? -12.288 -12.619 -1.564 1.00 2.95 3 ASP A CA 17
ATOM 7488 C C . ASP A 1 3 ? -12.225 -11.627 -0.393 1.00 2.70 3 ASP A C 17
ATOM 7489 O O . ASP A 1 3 ? -13.233 -11.283 0.198 1.00 2.55 3 ASP A O 17
ATOM 7498 N N . GLU A 1 4 ? -11.046 -11.172 -0.051 1.00 2.77 4 GLU A N 17
ATOM 7499 C CA . GLU A 1 4 ? -10.906 -10.207 1.087 1.00 2.58 4 GLU A CA 17
ATOM 7500 C C . GLU A 1 4 ? -11.102 -8.756 0.619 1.00 2.29 4 GLU A C 17
ATOM 7501 O O . GLU A 1 4 ? -11.142 -7.848 1.427 1.00 2.14 4 GLU A O 17
ATOM 7513 N N . SER A 1 5 ? -11.230 -8.522 -0.668 1.00 2.36 5 SER A N 17
ATOM 7514 C CA . SER A 1 5 ? -11.428 -7.118 -1.158 1.00 2.26 5 SER A CA 17
ATOM 7515 C C . SER A 1 5 ? -12.887 -6.675 -0.963 1.00 2.10 5 SER A C 17
ATOM 7516 O O . SER A 1 5 ? -13.187 -5.495 -1.001 1.00 2.10 5 SER A O 17
ATOM 7524 N N . SER A 1 6 ? -13.793 -7.603 -0.740 1.00 2.11 6 SER A N 17
ATOM 7525 C CA . SER A 1 6 ? -15.228 -7.222 -0.527 1.00 2.18 6 SER A CA 17
ATOM 7526 C C . SER A 1 6 ? -15.365 -6.309 0.70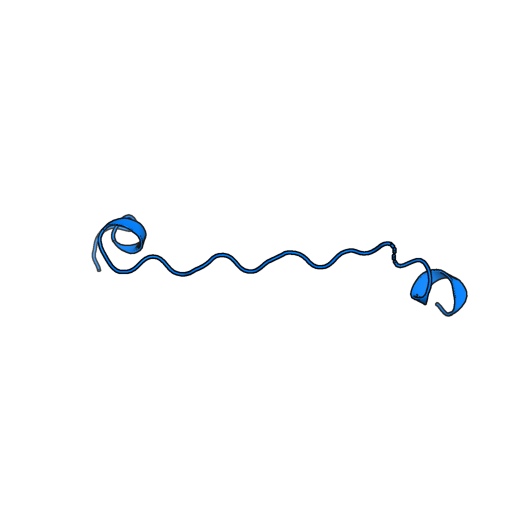2 1.00 1.92 6 SER A C 17
ATOM 7527 O O . SER A 1 6 ? -16.356 -5.620 0.859 1.00 2.04 6 SER A O 17
ATOM 7535 N N . ASP A 1 7 ? -14.374 -6.296 1.568 1.00 1.64 7 ASP A N 17
ATOM 7536 C CA . ASP A 1 7 ? -14.432 -5.423 2.782 1.00 1.42 7 ASP A CA 17
ATOM 7537 C C . ASP A 1 7 ? -14.689 -3.960 2.379 1.00 1.38 7 ASP A C 17
ATOM 7538 O O . ASP A 1 7 ? -15.367 -3.232 3.077 1.00 1.38 7 ASP A O 17
ATOM 7547 N N . ALA A 1 8 ? -14.160 -3.536 1.251 1.00 1.49 8 ALA A N 17
ATOM 7548 C CA . ALA A 1 8 ? -14.376 -2.127 0.789 1.00 1.60 8 ALA A CA 17
ATOM 7549 C C . ALA A 1 8 ? -15.879 -1.842 0.630 1.00 1.85 8 ALA A C 17
ATOM 7550 O O . ALA A 1 8 ? -16.340 -0.753 0.914 1.00 1.94 8 ALA A O 17
ATOM 7557 N N . ALA A 1 9 ? -16.643 -2.818 0.192 1.00 2.07 9 ALA A N 17
ATOM 7558 C CA . ALA A 1 9 ? -18.117 -2.609 0.032 1.00 2.43 9 ALA A CA 17
ATOM 7559 C C . ALA A 1 9 ? -18.775 -2.424 1.410 1.00 2.36 9 ALA A C 17
ATOM 7560 O O . ALA A 1 9 ? -19.754 -1.716 1.547 1.00 2.64 9 ALA A O 17
ATOM 7567 N N . GLY A 1 10 ? -18.228 -3.044 2.431 1.00 2.07 10 GLY A N 17
ATOM 7568 C CA . GLY A 1 10 ? -18.799 -2.899 3.804 1.00 2.10 10 GLY A CA 17
ATOM 7569 C C . GLY A 1 10 ? -18.047 -1.789 4.537 1.00 1.86 10 GLY A C 17
ATOM 7570 O O . GLY A 1 10 ? -18.312 -0.617 4.346 1.00 1.97 10 GLY A O 17
ATOM 7574 N N . GLU A 1 11 ? -17.099 -2.151 5.361 1.00 1.62 11 GLU A N 17
ATOM 7575 C CA . GLU A 1 11 ? -16.308 -1.116 6.101 1.00 1.46 11 GLU A CA 17
ATOM 7576 C C . GLU A 1 11 ? -15.032 -0.769 5.310 1.00 1.22 11 GLU A C 17
ATOM 7577 O O . GLU A 1 11 ? -14.271 -1.645 4.947 1.00 1.09 11 GLU A O 17
ATOM 7589 N N . PRO A 1 12 ? -14.842 0.507 5.061 1.00 1.27 12 PRO A N 17
ATOM 7590 C CA . PRO A 1 12 ? -13.648 0.960 4.298 1.00 1.15 12 PRO A CA 17
ATOM 7591 C C . PRO A 1 12 ? -12.372 0.735 5.117 1.00 1.06 12 PRO A C 17
ATOM 7592 O O . PRO A 1 12 ? -12.288 1.112 6.271 1.00 1.18 12 PRO A O 17
ATOM 7603 N N . GLN A 1 13 ? -11.381 0.117 4.524 1.00 0.99 13 GLN A N 17
ATOM 7604 C CA . GLN A 1 13 ? -10.108 -0.145 5.263 1.00 1.10 13 GLN A CA 17
ATOM 7605 C C . GLN A 1 13 ? -9.155 1.055 5.143 1.00 1.23 13 GLN A C 17
ATOM 7606 O O . GLN A 1 13 ? -9.227 1.813 4.192 1.00 1.21 13 GLN A O 17
ATOM 7620 N N . PRO A 1 14 ? -8.292 1.191 6.123 1.00 1.45 14 PRO A N 17
ATOM 7621 C CA . PRO A 1 14 ? -7.314 2.311 6.131 1.00 1.65 14 PRO A CA 17
ATOM 7622 C C . PRO A 1 14 ? -6.239 2.099 5.057 1.00 1.61 14 PRO A C 17
ATOM 7623 O O . PRO A 1 14 ? -5.798 0.989 4.818 1.00 1.58 14 PRO A O 17
ATOM 7634 N N . ALA A 1 15 ? -5.815 3.158 4.410 1.00 1.66 15 ALA A N 17
ATOM 7635 C CA . ALA A 1 15 ? -4.767 3.026 3.349 1.00 1.67 15 ALA A CA 17
ATOM 7636 C C . ALA A 1 15 ? -3.459 2.496 3.958 1.00 1.73 15 ALA A C 17
ATOM 7637 O O . ALA A 1 15 ? -2.987 3.016 4.952 1.00 1.80 15 ALA A O 17
ATOM 7644 N N . PRO A 1 16 ? -2.916 1.471 3.341 1.00 1.75 16 PRO A N 17
ATOM 7645 C CA . PRO A 1 16 ? -1.652 0.864 3.835 1.00 1.85 16 PRO A CA 17
ATOM 7646 C C . PRO A 1 16 ? -0.459 1.790 3.556 1.00 1.91 16 PRO A C 17
ATOM 7647 O O . PRO A 1 16 ? -0.419 2.481 2.553 1.00 1.95 16 PRO A O 17
ATOM 7658 N N . ALA A 1 17 ? 0.512 1.806 4.436 1.00 1.94 17 ALA A N 17
ATOM 7659 C CA . ALA A 1 17 ? 1.707 2.683 4.229 1.00 2.02 17 ALA A CA 17
ATOM 7660 C C . ALA A 1 17 ? 2.496 2.230 2.989 1.00 1.91 17 ALA A C 17
ATOM 7661 O O . ALA A 1 17 ? 2.578 1.048 2.708 1.00 1.74 17 ALA A O 17
ATOM 7668 N N . PRO A 1 18 ? 3.050 3.190 2.285 1.00 2.07 18 PRO A N 17
ATOM 7669 C CA . PRO A 1 18 ? 3.837 2.882 1.061 1.00 2.05 18 PRO A CA 17
ATOM 7670 C C . PRO A 1 18 ? 5.181 2.237 1.427 1.00 1.81 18 PRO A C 17
ATOM 7671 O O . PRO A 1 18 ? 5.863 2.677 2.335 1.00 1.76 18 PRO A O 17
ATOM 7682 N N . VAL A 1 19 ? 5.563 1.200 0.724 1.00 1.71 19 VAL A N 17
ATOM 7683 C CA . VAL A 1 19 ? 6.865 0.524 1.023 1.00 1.53 19 VAL A CA 17
ATOM 7684 C C . VAL A 1 19 ? 8.037 1.371 0.505 1.00 1.40 19 VAL A C 17
ATOM 7685 O O . VAL A 1 19 ? 7.916 2.080 -0.479 1.00 1.51 19 VAL A O 17
ATOM 7698 N N . ARG A 1 20 ? 9.167 1.305 1.162 1.00 1.21 20 ARG A N 17
ATOM 7699 C CA . ARG A 1 20 ? 10.352 2.107 0.715 1.00 1.15 20 ARG A CA 17
ATOM 7700 C C . ARG A 1 20 ? 10.832 1.636 -0.667 1.00 1.08 20 ARG A C 17
ATOM 7701 O O . ARG A 1 20 ? 10.698 0.481 -1.015 1.00 1.04 20 ARG A O 17
ATOM 7722 N N . ARG A 1 21 ? 11.393 2.528 -1.446 1.00 1.19 21 ARG A N 17
ATOM 7723 C CA . ARG A 1 21 ? 11.899 2.140 -2.803 1.00 1.19 21 ARG A CA 17
ATOM 7724 C C . ARG A 1 21 ? 13.438 2.148 -2.839 1.00 1.11 21 ARG A C 17
ATOM 7725 O O . ARG A 1 21 ? 14.038 1.970 -3.882 1.00 1.17 21 ARG A O 17
ATOM 7746 N N . ARG A 1 22 ? 14.083 2.357 -1.712 1.00 1.14 22 ARG A N 17
ATOM 7747 C CA . ARG A 1 22 ? 15.583 2.380 -1.692 1.00 1.32 22 ARG A CA 17
ATOM 7748 C C . ARG A 1 22 ? 16.168 1.002 -2.054 1.00 1.28 22 ARG A C 17
ATOM 7749 O O . ARG A 1 22 ? 17.292 0.907 -2.509 1.00 1.45 22 ARG A O 17
ATOM 7798 N N . ALA A 1 25 ? 14.151 0.443 -6.210 1.00 1.25 25 ALA A N 17
ATOM 7799 C CA . ALA A 1 25 ? 14.502 1.385 -7.319 1.00 1.20 25 ALA A CA 17
ATOM 7800 C C . ALA A 1 25 ? 16.012 1.353 -7.580 1.00 1.19 25 ALA A C 17
ATOM 7801 O O . ALA A 1 25 ? 16.449 1.462 -8.708 1.00 1.25 25 ALA A O 17
ATOM 7808 N N . ASN A 1 26 ? 16.808 1.182 -6.553 1.00 1.24 26 ASN A N 17
ATOM 7809 C CA . ASN A 1 26 ? 18.291 1.119 -6.748 1.00 1.45 26 ASN A CA 17
ATOM 7810 C C . ASN A 1 26 ? 18.684 -0.259 -7.297 1.00 1.64 26 ASN A C 17
ATOM 7811 O O . ASN A 1 26 ? 19.618 -0.386 -8.066 1.00 1.85 26 ASN A O 17
ATOM 7822 N N . TYR A 1 27 ? 17.965 -1.289 -6.913 1.00 1.67 27 TYR A N 17
ATOM 7823 C CA . TYR A 1 27 ? 18.278 -2.661 -7.418 1.00 1.99 27 TYR A CA 17
ATOM 7824 C C . TYR A 1 27 ? 17.864 -2.785 -8.889 1.00 2.00 27 TYR A C 17
ATOM 7825 O O . TYR A 1 27 ? 18.525 -3.441 -9.671 1.00 2.24 27 TYR A O 17
ATOM 7843 N N . ARG A 1 28 ? 16.782 -2.146 -9.278 1.00 1.82 28 ARG A N 17
ATOM 7844 C CA . ARG A 1 28 ? 16.345 -2.224 -10.704 1.00 1.95 28 ARG A CA 17
ATOM 7845 C C . ARG A 1 28 ? 17.140 -1.226 -11.559 1.00 1.83 28 ARG A C 17
ATOM 7846 O O . ARG A 1 28 ? 17.404 -1.475 -12.716 1.00 2.08 28 ARG A O 17
ATOM 7867 N N . ALA A 1 29 ? 17.532 -0.104 -10.997 1.00 1.56 29 ALA A N 17
ATOM 7868 C CA . ALA A 1 29 ? 18.319 0.900 -11.784 1.00 1.50 29 ALA A CA 17
ATOM 7869 C C . ALA A 1 29 ? 19.668 0.307 -12.223 1.00 1.74 29 ALA A C 17
ATOM 7870 O O . ALA A 1 29 ? 20.199 0.662 -13.257 1.00 1.91 29 ALA A O 17
ATOM 7877 N N . TYR A 1 30 ? 20.218 -0.604 -11.450 1.00 1.99 30 TYR A N 17
ATOM 7878 C CA . TYR A 1 30 ? 21.523 -1.232 -11.832 1.00 2.54 30 TYR A CA 17
ATOM 7879 C C . TYR A 1 30 ? 21.276 -2.349 -12.856 1.00 2.94 30 TYR A C 17
ATOM 7880 O O . TYR A 1 30 ? 22.071 -2.568 -13.752 1.00 3.32 30 TYR A O 17
ATOM 7898 N N . ALA A 1 31 ? 20.173 -3.050 -12.733 1.00 2.98 31 ALA A N 17
ATOM 7899 C CA . ALA A 1 31 ? 19.863 -4.145 -13.701 1.00 3.58 31 ALA A CA 17
ATOM 7900 C C . ALA A 1 31 ? 19.323 -3.549 -15.007 1.00 3.69 31 ALA A C 17
ATOM 7901 O O . ALA A 1 31 ? 19.795 -3.867 -16.083 1.00 4.20 31 ALA A O 17
ATOM 7908 N N . THR A 1 32 ? 18.346 -2.680 -14.918 1.00 3.37 32 THR A N 17
ATOM 7909 C CA . THR A 1 32 ? 17.779 -2.051 -16.150 1.00 3.76 32 THR A CA 17
ATOM 7910 C C . THR A 1 32 ? 18.233 -0.588 -16.255 1.00 3.45 32 THR A C 17
ATOM 7911 O O . THR A 1 32 ? 17.936 0.178 -15.349 1.00 3.14 32 THR A O 17
ATOM 7923 N N . MET A 1 1 ? -25.016 -7.576 -1.006 1.00 2.64 1 MET A N 18
ATOM 7924 C CA . MET A 1 1 ? -24.913 -6.298 -1.782 1.00 2.52 1 MET A CA 18
ATOM 7925 C C . MET A 1 1 ? -24.997 -6.571 -3.293 1.00 2.69 1 MET A C 18
ATOM 7926 O O . MET A 1 1 ? -24.740 -7.668 -3.752 1.00 2.81 1 MET A O 18
ATOM 7942 N N . ALA A 1 2 ? -25.357 -5.573 -4.067 1.00 2.81 2 ALA A N 18
ATOM 7943 C CA . ALA A 1 2 ? -25.462 -5.762 -5.549 1.00 3.07 2 ALA A CA 18
ATOM 7944 C C . ALA A 1 2 ? -24.126 -5.431 -6.228 1.00 2.87 2 ALA A C 18
ATOM 7945 O O . ALA A 1 2 ? -23.605 -6.214 -6.998 1.00 2.96 2 ALA A O 18
ATOM 7952 N N . ASP A 1 3 ? -23.572 -4.276 -5.948 1.00 2.69 3 ASP A N 18
ATOM 7953 C CA . ASP A 1 3 ? -22.270 -3.889 -6.576 1.00 2.59 3 ASP A CA 18
ATOM 7954 C C . ASP A 1 3 ? -21.096 -4.264 -5.658 1.00 2.23 3 ASP A C 18
ATOM 7955 O O . ASP A 1 3 ? -21.247 -4.383 -4.455 1.00 2.03 3 ASP A O 18
ATOM 7964 N N . GLU A 1 4 ? -19.930 -4.450 -6.222 1.00 2.25 4 GLU A N 18
ATOM 7965 C CA . GLU A 1 4 ? -18.739 -4.821 -5.395 1.00 2.05 4 GLU A CA 18
ATOM 7966 C C . GLU A 1 4 ? -18.046 -3.569 -4.828 1.00 1.86 4 GLU A C 18
ATOM 7967 O O . GLU A 1 4 ? -17.083 -3.673 -4.091 1.00 1.81 4 GLU A O 18
ATOM 7979 N N . SER A 1 5 ? -18.529 -2.389 -5.150 1.00 1.90 5 SER A N 18
ATOM 7980 C CA . SER A 1 5 ? -17.896 -1.143 -4.612 1.00 1.80 5 SER A CA 18
ATOM 7981 C C . SER A 1 5 ? -18.493 -0.773 -3.244 1.00 1.53 5 SER A C 18
ATOM 7982 O O . SER A 1 5 ? -18.095 0.204 -2.637 1.00 1.49 5 SER A O 18
ATOM 7990 N N . SER A 1 6 ? -19.434 -1.548 -2.748 1.00 1.46 6 SER A N 18
ATOM 7991 C CA . SER A 1 6 ? -20.037 -1.241 -1.412 1.00 1.36 6 SER A CA 18
ATOM 7992 C C . SER A 1 6 ? -18.951 -1.257 -0.326 1.00 1.07 6 SER A C 18
ATOM 7993 O O . SER A 1 6 ? -19.102 -0.652 0.717 1.00 1.05 6 SER A O 18
ATOM 8001 N N . ASP A 1 7 ? -17.852 -1.935 -0.574 1.00 1.07 7 ASP A N 18
ATOM 8002 C CA . ASP A 1 7 ? -16.739 -1.985 0.425 1.00 1.14 7 ASP A CA 18
ATOM 8003 C C . ASP A 1 7 ? -16.247 -0.564 0.758 1.00 1.11 7 ASP A C 18
ATOM 8004 O O . ASP A 1 7 ? -15.858 -0.281 1.875 1.00 1.23 7 ASP A O 18
ATOM 8013 N N . ALA A 1 8 ? -16.273 0.330 -0.204 1.00 1.15 8 ALA A N 18
ATOM 8014 C CA . ALA A 1 8 ? -15.820 1.730 0.051 1.00 1.30 8 ALA A CA 18
ATOM 8015 C C . ALA A 1 8 ? -16.986 2.572 0.589 1.00 1.34 8 ALA A C 18
ATOM 8016 O O . ALA A 1 8 ? -16.805 3.420 1.441 1.00 1.49 8 ALA A O 18
ATOM 8023 N N . ALA A 1 9 ? -18.183 2.337 0.099 1.00 1.35 9 ALA A N 18
ATOM 8024 C CA . ALA A 1 9 ? -19.367 3.115 0.585 1.00 1.54 9 ALA A CA 18
ATOM 8025 C C . ALA A 1 9 ? -19.761 2.670 2.002 1.00 1.45 9 ALA A C 18
ATOM 8026 O O . ALA A 1 9 ? -20.263 3.454 2.785 1.00 1.66 9 ALA A O 18
ATOM 8033 N N . GLY A 1 10 ? -19.532 1.422 2.335 1.00 1.21 10 GLY A N 18
ATOM 8034 C CA . GLY A 1 10 ? -19.886 0.922 3.697 1.00 1.23 10 GLY A CA 18
ATOM 8035 C C . GLY A 1 10 ? -18.710 1.159 4.647 1.00 1.32 10 GLY A C 18
ATOM 8036 O O . GLY A 1 10 ? -18.464 2.271 5.072 1.00 1.59 10 GLY A O 18
ATOM 8040 N N . GLU A 1 11 ? -17.984 0.121 4.980 1.00 1.25 11 GLU A N 18
ATOM 8041 C CA . GLU A 1 11 ? -16.814 0.280 5.904 1.00 1.47 11 GLU A CA 18
ATOM 8042 C C . GLU A 1 11 ? -15.502 0.375 5.099 1.00 1.33 11 GLU A C 18
ATOM 8043 O O . GLU A 1 11 ? -15.011 -0.617 4.592 1.00 1.29 11 GLU A O 18
ATOM 8055 N N . PRO A 1 12 ? -14.975 1.577 5.003 1.00 1.39 12 PRO A N 18
ATOM 8056 C CA . PRO A 1 12 ? -13.711 1.801 4.249 1.00 1.37 12 PRO A CA 18
ATOM 8057 C C . PRO A 1 12 ? -12.511 1.228 5.017 1.00 1.47 12 PRO A C 18
ATOM 8058 O O . PRO A 1 12 ? -12.347 1.467 6.200 1.00 1.68 12 PRO A O 18
ATOM 8069 N N . GLN A 1 13 ? -11.672 0.473 4.350 1.00 1.45 13 GLN A N 18
ATOM 8070 C CA . GLN A 1 13 ? -10.479 -0.121 5.036 1.00 1.64 13 GLN A CA 18
ATOM 8071 C C . GLN A 1 13 ? -9.325 0.898 5.098 1.00 1.60 13 GLN A C 18
ATOM 8072 O O . GLN A 1 13 ? -9.238 1.787 4.271 1.00 1.46 13 GLN A O 18
ATOM 8086 N N . PRO A 1 14 ? -8.472 0.730 6.085 1.00 1.80 14 PRO A N 18
ATOM 8087 C CA . PRO A 1 14 ? -7.312 1.646 6.256 1.00 1.82 14 PRO A CA 18
ATOM 8088 C C . PRO A 1 14 ? -6.250 1.384 5.176 1.00 1.68 14 PRO A C 18
ATOM 8089 O O . PRO A 1 14 ? -5.872 0.254 4.926 1.00 1.73 14 PRO A O 18
ATOM 8100 N N . ALA A 1 15 ? -5.769 2.423 4.536 1.00 1.59 15 ALA A N 18
ATOM 8101 C CA . ALA A 1 15 ? -4.732 2.241 3.472 1.00 1.53 15 ALA A CA 18
ATOM 8102 C C . ALA A 1 15 ? -3.347 2.027 4.104 1.00 1.54 15 ALA A C 18
ATOM 8103 O O . ALA A 1 15 ? -2.952 2.767 4.985 1.00 1.59 15 ALA A O 18
ATOM 8110 N N . PRO A 1 16 ? -2.652 1.016 3.630 1.00 1.57 16 PRO A N 18
ATOM 8111 C CA . PRO A 1 16 ? -1.297 0.705 4.159 1.00 1.65 16 PRO A CA 18
ATOM 8112 C C . PRO A 1 16 ? -0.272 1.735 3.658 1.00 1.49 16 PRO A C 18
ATOM 8113 O O . PRO A 1 16 ? -0.341 2.194 2.533 1.00 1.45 16 PRO A O 18
ATOM 8124 N N . ALA A 1 17 ? 0.677 2.098 4.487 1.00 1.45 17 ALA A N 18
ATOM 8125 C CA . ALA A 1 17 ? 1.708 3.097 4.062 1.00 1.34 17 ALA A CA 18
ATOM 8126 C C . ALA A 1 17 ? 2.656 2.476 3.024 1.00 1.25 17 ALA A C 18
ATOM 8127 O O . ALA A 1 17 ? 3.187 1.402 3.240 1.00 1.32 17 ALA A O 18
ATOM 8134 N N . PRO A 1 18 ? 2.838 3.176 1.927 1.00 1.18 18 PRO A N 18
ATOM 8135 C CA . PRO A 1 18 ? 3.733 2.682 0.847 1.00 1.18 18 PRO A CA 18
ATOM 8136 C C . PRO A 1 18 ? 5.206 2.822 1.256 1.00 1.13 18 PRO A C 18
ATOM 8137 O O . PRO A 1 18 ? 5.608 3.817 1.834 1.00 1.10 18 PRO A O 18
ATOM 8148 N N . VAL A 1 19 ? 6.011 1.835 0.955 1.00 1.23 19 VAL A N 18
ATOM 8149 C CA . VAL A 1 19 ? 7.461 1.907 1.317 1.00 1.28 19 VAL A CA 18
ATOM 8150 C C . VAL A 1 19 ? 8.212 2.798 0.316 1.00 1.24 19 VAL A C 18
ATOM 8151 O O . VAL A 1 19 ? 7.817 2.933 -0.829 1.00 1.23 19 VAL A O 18
ATOM 8164 N N . ARG A 1 20 ? 9.291 3.409 0.740 1.00 1.28 20 ARG A N 18
ATOM 8165 C CA . ARG A 1 20 ? 10.070 4.292 -0.184 1.00 1.29 20 ARG A CA 18
ATOM 8166 C C . ARG A 1 20 ? 10.805 3.444 -1.233 1.00 1.26 20 ARG A C 18
ATOM 8167 O O . ARG A 1 20 ? 11.339 2.395 -0.929 1.00 1.27 20 ARG A O 18
ATOM 8188 N N . ARG A 1 21 ? 10.828 3.889 -2.463 1.00 1.28 21 ARG A N 18
ATOM 8189 C CA . ARG A 1 21 ? 11.532 3.112 -3.536 1.00 1.29 21 ARG A CA 18
ATOM 8190 C C . ARG A 1 21 ? 12.807 3.833 -4.004 1.00 1.25 21 ARG A C 18
ATOM 8191 O O . ARG A 1 21 ? 13.450 3.408 -4.945 1.00 1.28 21 ARG A O 18
ATOM 8212 N N . ARG A 1 22 ? 13.178 4.918 -3.363 1.00 1.24 22 ARG A N 18
ATOM 8213 C CA . ARG A 1 22 ? 14.410 5.659 -3.787 1.00 1.25 22 ARG A CA 18
ATOM 8214 C C . ARG A 1 22 ? 15.671 4.793 -3.609 1.00 1.19 22 ARG A C 18
ATOM 8215 O O . ARG A 1 22 ? 16.641 4.960 -4.322 1.00 1.23 22 ARG A O 18
ATOM 8264 N N . ALA A 1 25 ? 14.451 0.739 -5.596 1.00 1.05 25 ALA A N 18
ATOM 8265 C CA . ALA A 1 25 ? 14.320 0.705 -7.087 1.00 1.24 25 ALA A CA 18
ATOM 8266 C C . ALA A 1 25 ? 15.685 0.952 -7.740 1.00 1.23 25 ALA A C 18
ATOM 8267 O O . ALA A 1 25 ? 15.992 0.397 -8.778 1.00 1.38 25 ALA A O 18
ATOM 8274 N N . ASN A 1 26 ? 16.507 1.775 -7.133 1.00 1.15 26 ASN A N 18
ATOM 8275 C CA . ASN A 1 26 ? 17.859 2.056 -7.709 1.00 1.27 26 ASN A CA 18
ATOM 8276 C C . ASN A 1 26 ? 18.828 0.911 -7.381 1.00 1.14 26 ASN A C 18
ATOM 8277 O O . ASN A 1 26 ? 19.730 0.620 -8.145 1.00 1.31 26 ASN A O 18
ATOM 8288 N N . TYR A 1 27 ? 18.646 0.256 -6.258 1.00 0.95 27 TYR A N 18
ATOM 8289 C CA . TYR A 1 27 ? 19.557 -0.875 -5.893 1.00 1.00 27 TYR A CA 18
ATOM 8290 C C . TYR A 1 27 ? 19.227 -2.115 -6.734 1.00 1.05 27 TYR A C 18
ATOM 8291 O O . TYR A 1 27 ? 20.109 -2.862 -7.115 1.00 1.25 27 TYR A O 18
ATOM 8309 N N . ARG A 1 28 ? 17.967 -2.338 -7.035 1.00 0.95 28 ARG A N 18
ATOM 8310 C CA . ARG A 1 28 ? 17.598 -3.529 -7.860 1.00 1.09 28 ARG A CA 18
ATOM 8311 C C . ARG A 1 28 ? 17.918 -3.269 -9.340 1.00 1.36 28 ARG A C 18
ATOM 8312 O O . ARG A 1 28 ? 18.312 -4.168 -10.058 1.00 1.55 28 ARG A O 18
ATOM 8333 N N . ALA A 1 29 ? 17.773 -2.043 -9.795 1.00 1.47 29 ALA A N 18
ATOM 8334 C CA . ALA A 1 29 ? 18.090 -1.724 -11.222 1.00 1.84 29 ALA A CA 18
ATOM 8335 C C . ALA A 1 29 ? 19.598 -1.882 -11.464 1.00 1.97 29 ALA A C 18
ATOM 8336 O O . ALA A 1 29 ? 20.024 -2.301 -12.522 1.00 2.26 29 ALA A O 18
ATOM 8343 N N . TYR A 1 30 ? 20.402 -1.562 -10.476 1.00 1.83 30 TYR A N 18
ATOM 8344 C CA . TYR A 1 30 ? 21.883 -1.706 -10.623 1.00 2.07 30 TYR A CA 18
ATOM 8345 C C . TYR A 1 30 ? 22.275 -3.188 -10.522 1.00 2.15 30 TYR A C 18
ATOM 8346 O O . TYR A 1 30 ? 23.213 -3.633 -11.156 1.00 2.47 30 TYR A O 18
ATOM 8364 N N . ALA A 1 31 ? 21.557 -3.952 -9.731 1.00 1.95 31 ALA A N 18
ATOM 8365 C CA . ALA A 1 31 ? 21.875 -5.407 -9.587 1.00 2.15 31 ALA A CA 18
ATOM 8366 C C . ALA A 1 31 ? 21.527 -6.161 -10.878 1.00 2.34 31 ALA A C 18
ATOM 8367 O O . ALA A 1 31 ? 22.236 -7.062 -11.286 1.00 2.67 31 ALA A O 18
ATOM 8374 N N . THR A 1 32 ? 20.441 -5.802 -11.521 1.00 2.23 32 THR A N 18
ATOM 8375 C CA . THR A 1 32 ? 20.048 -6.500 -12.787 1.00 2.52 32 THR A CA 18
ATOM 8376 C C . THR A 1 32 ? 20.813 -5.914 -13.981 1.00 2.90 32 THR A C 18
ATOM 8377 O O . THR A 1 32 ? 20.810 -4.701 -14.131 1.00 2.93 32 THR A O 18
ATOM 8389 N N . MET A 1 1 ? -21.135 -12.324 4.030 1.00 1.72 1 MET A N 19
ATOM 8390 C CA . MET A 1 1 ? -21.066 -12.045 2.562 1.00 1.29 1 MET A CA 19
ATOM 8391 C C . MET A 1 1 ? -20.363 -13.197 1.825 1.00 1.28 1 MET A C 19
ATOM 8392 O O . MET A 1 1 ? -19.661 -13.993 2.423 1.00 1.52 1 MET A O 19
ATOM 8408 N N . ALA A 1 2 ? -20.550 -13.287 0.532 1.00 1.19 2 ALA A N 19
ATOM 8409 C CA . ALA A 1 2 ? -19.898 -14.380 -0.253 1.00 1.30 2 ALA A CA 19
ATOM 8410 C C . ALA A 1 2 ? -18.626 -13.861 -0.940 1.00 1.05 2 ALA A C 19
ATOM 8411 O O . ALA A 1 2 ? -17.603 -14.518 -0.937 1.00 1.17 2 ALA A O 19
ATOM 8418 N N . ASP A 1 3 ? -18.685 -12.689 -1.526 1.00 0.85 3 ASP A N 19
ATOM 8419 C CA . ASP A 1 3 ? -17.483 -12.123 -2.213 1.00 0.79 3 ASP A CA 19
ATOM 8420 C C . ASP A 1 3 ? -16.642 -11.296 -1.228 1.00 0.68 3 ASP A C 19
ATOM 8421 O O . ASP A 1 3 ? -17.125 -10.856 -0.199 1.00 0.65 3 ASP A O 19
ATOM 8430 N N . GLU A 1 4 ? -15.388 -11.085 -1.536 1.00 0.83 4 GLU A N 19
ATOM 8431 C CA . GLU A 1 4 ? -14.506 -10.294 -0.622 1.00 0.92 4 GLU A CA 19
ATOM 8432 C C . GLU A 1 4 ? -14.477 -8.808 -1.026 1.00 0.93 4 GLU A C 19
ATOM 8433 O O . GLU A 1 4 ? -13.748 -8.023 -0.450 1.00 1.11 4 GLU A O 19
ATOM 8445 N N . SER A 1 5 ? -15.263 -8.414 -2.002 1.00 0.92 5 SER A N 19
ATOM 8446 C CA . SER A 1 5 ? -15.274 -6.978 -2.430 1.00 1.10 5 SER A CA 19
ATOM 8447 C C . SER A 1 5 ? -16.303 -6.174 -1.620 1.00 0.97 5 SER A C 19
ATOM 8448 O O . SER A 1 5 ? -16.279 -4.957 -1.617 1.00 1.07 5 SER A O 19
ATOM 8456 N N . SER A 1 6 ? -17.198 -6.841 -0.921 1.00 0.85 6 SER A N 19
ATOM 8457 C CA . SER A 1 6 ? -18.216 -6.109 -0.099 1.00 0.92 6 SER A CA 19
ATOM 8458 C C . SER A 1 6 ? -17.531 -5.278 1.001 1.00 0.84 6 SER A C 19
ATOM 8459 O O . SER A 1 6 ? -18.134 -4.396 1.581 1.00 0.97 6 SER A O 19
ATOM 8467 N N . ASP A 1 7 ? -16.276 -5.554 1.283 1.00 0.75 7 ASP A N 19
ATOM 8468 C CA . ASP A 1 7 ? -15.539 -4.785 2.334 1.00 0.77 7 ASP A CA 19
ATOM 8469 C C . ASP A 1 7 ? -15.596 -3.271 2.050 1.00 0.78 7 ASP A C 19
ATOM 8470 O O . ASP A 1 7 ? -15.699 -2.470 2.958 1.00 0.86 7 ASP A O 19
ATOM 8479 N N . ALA A 1 8 ? -15.541 -2.880 0.797 1.00 0.89 8 ALA A N 19
ATOM 8480 C CA . ALA A 1 8 ? -15.601 -1.423 0.458 1.00 1.09 8 ALA A CA 19
ATOM 8481 C C . ALA A 1 8 ? -17.002 -0.869 0.755 1.00 1.22 8 ALA A C 19
ATOM 8482 O O . ALA A 1 8 ? -17.151 0.241 1.230 1.00 1.36 8 ALA A O 19
ATOM 8489 N N . ALA A 1 9 ? -18.027 -1.642 0.485 1.00 1.27 9 ALA A N 19
ATOM 8490 C CA . ALA A 1 9 ? -19.423 -1.175 0.758 1.00 1.53 9 ALA A CA 19
ATOM 8491 C C . ALA A 1 9 ? -19.715 -1.215 2.265 1.00 1.49 9 ALA A C 19
ATOM 8492 O O . ALA A 1 9 ? -20.490 -0.426 2.774 1.00 1.76 9 ALA A O 19
ATOM 8499 N N . GLY A 1 10 ? -19.100 -2.129 2.981 1.00 1.25 10 GLY A N 19
ATOM 8500 C CA . GLY A 1 10 ? -19.336 -2.226 4.453 1.00 1.40 10 GLY A CA 19
ATOM 8501 C C . GLY A 1 10 ? -18.324 -1.350 5.195 1.00 1.35 10 GLY A C 19
ATOM 8502 O O . GLY A 1 10 ? -18.443 -0.140 5.223 1.00 1.43 10 GLY A O 19
ATOM 8506 N N . GLU A 1 11 ? -17.332 -1.955 5.796 1.00 1.31 11 GLU A N 19
ATOM 8507 C CA . GLU A 1 11 ? -16.305 -1.161 6.542 1.00 1.33 11 GLU A CA 19
ATOM 8508 C C . GLU A 1 11 ? -15.067 -0.915 5.660 1.00 1.05 11 GLU A C 19
ATOM 8509 O O . GLU A 1 11 ? -14.355 -1.838 5.313 1.00 0.99 11 GLU A O 19
ATOM 8521 N N . PRO A 1 12 ? -14.855 0.337 5.321 1.00 1.00 12 PRO A N 19
ATOM 8522 C CA . PRO A 1 12 ? -13.697 0.712 4.464 1.00 0.78 12 PRO A CA 19
ATOM 8523 C C . PRO A 1 12 ? -12.377 0.552 5.228 1.00 0.76 12 PRO A C 19
ATOM 8524 O O . PRO A 1 12 ? -12.260 0.940 6.376 1.00 1.07 12 PRO A O 19
ATOM 8535 N N . GLN A 1 13 ? -11.386 -0.020 4.594 1.00 0.59 13 GLN A N 19
ATOM 8536 C CA . GLN A 1 13 ? -10.066 -0.217 5.270 1.00 0.77 13 GLN A CA 19
ATOM 8537 C C . GLN A 1 13 ? -9.196 1.043 5.138 1.00 0.61 13 GLN A C 19
ATOM 8538 O O . GLN A 1 13 ? -9.358 1.815 4.210 1.00 0.50 13 GLN A O 19
ATOM 8552 N N . PRO A 1 14 ? -8.295 1.211 6.079 1.00 0.84 14 PRO A N 19
ATOM 8553 C CA . PRO A 1 14 ? -7.386 2.388 6.069 1.00 0.89 14 PRO A CA 19
ATOM 8554 C C . PRO A 1 14 ? -6.333 2.251 4.959 1.00 0.79 14 PRO A C 19
ATOM 8555 O O . PRO A 1 14 ? -5.972 1.156 4.567 1.00 0.85 14 PRO A O 19
ATOM 8566 N N . ALA A 1 15 ? -5.840 3.355 4.453 1.00 0.91 15 ALA A N 19
ATOM 8567 C CA . ALA A 1 15 ? -4.809 3.290 3.369 1.00 1.05 15 ALA A CA 19
ATOM 8568 C C . ALA A 1 15 ? -3.502 2.688 3.912 1.00 1.02 15 ALA A C 19
ATOM 8569 O O . ALA A 1 15 ? -2.996 3.127 4.928 1.00 1.02 15 ALA A O 19
ATOM 8576 N N . PRO A 1 16 ? -2.997 1.698 3.210 1.00 1.18 16 PRO A N 19
ATOM 8577 C CA . PRO A 1 16 ? -1.735 1.029 3.628 1.00 1.30 16 PRO A CA 19
ATOM 8578 C C . PRO A 1 16 ? -0.521 1.932 3.360 1.00 1.28 16 PRO A C 19
ATOM 8579 O O . PRO A 1 16 ? -0.458 2.622 2.360 1.00 1.34 16 PRO A O 19
ATOM 8590 N N . ALA A 1 17 ? 0.443 1.924 4.250 1.00 1.28 17 ALA A N 19
ATOM 8591 C CA . ALA A 1 17 ? 1.659 2.775 4.054 1.00 1.29 17 ALA A CA 19
ATOM 8592 C C . ALA A 1 17 ? 2.572 2.169 2.974 1.00 1.31 17 ALA A C 19
ATOM 8593 O O . ALA A 1 17 ? 2.655 0.962 2.843 1.00 1.40 17 ALA A O 19
ATOM 8600 N N . PRO A 1 18 ? 3.229 3.033 2.235 1.00 1.31 18 PRO A N 19
ATOM 8601 C CA . PRO A 1 18 ? 4.143 2.576 1.154 1.00 1.39 18 PRO A CA 19
ATOM 8602 C C . PRO A 1 18 ? 5.423 1.964 1.742 1.00 1.18 18 PRO A C 19
ATOM 8603 O O . PRO A 1 18 ? 6.003 2.488 2.676 1.00 1.05 18 PRO A O 19
ATOM 8614 N N . VAL A 1 19 ? 5.866 0.860 1.194 1.00 1.20 19 VAL A N 19
ATOM 8615 C CA . VAL A 1 19 ? 7.111 0.204 1.707 1.00 1.03 19 VAL A CA 19
ATOM 8616 C C . VAL A 1 19 ? 8.356 0.892 1.125 1.00 0.82 19 VAL A C 19
ATOM 8617 O O . VAL A 1 19 ? 8.315 1.465 0.050 1.00 0.87 19 VAL A O 19
ATOM 8630 N N . ARG A 1 20 ? 9.460 0.842 1.830 1.00 0.66 20 ARG A N 19
ATOM 8631 C CA . ARG A 1 20 ? 10.710 1.494 1.321 1.00 0.49 20 ARG A CA 19
ATOM 8632 C C . ARG A 1 20 ? 11.188 0.801 0.037 1.00 0.46 20 ARG A C 19
ATOM 8633 O O . ARG A 1 20 ? 11.089 -0.404 -0.104 1.00 0.50 20 ARG A O 19
ATOM 8654 N N . ARG A 1 21 ? 11.695 1.558 -0.904 1.00 0.57 21 ARG A N 19
ATOM 8655 C CA . ARG A 1 21 ? 12.168 0.953 -2.188 1.00 0.65 21 ARG A CA 19
ATOM 8656 C C . ARG A 1 21 ? 13.705 0.893 -2.261 1.00 0.63 21 ARG A C 19
ATOM 8657 O O . ARG A 1 21 ? 14.262 0.546 -3.284 1.00 0.76 21 ARG A O 19
ATOM 8678 N N . ARG A 1 22 ? 14.397 1.228 -1.196 1.00 0.63 22 ARG A N 19
ATOM 8679 C CA . ARG A 1 22 ? 15.898 1.188 -1.232 1.00 0.90 22 ARG A CA 19
ATOM 8680 C C . ARG A 1 22 ? 16.410 -0.230 -1.549 1.00 0.87 22 ARG A C 19
ATOM 8681 O O . ARG A 1 22 ? 17.448 -0.391 -2.161 1.00 1.08 22 ARG A O 19
ATOM 8730 N N . ALA A 1 25 ? 13.630 -1.937 -4.918 1.00 0.58 25 ALA A N 19
ATOM 8731 C CA . ALA A 1 25 ? 13.797 -1.364 -6.293 1.00 0.72 25 ALA A CA 19
ATOM 8732 C C . ALA A 1 25 ? 15.084 -1.896 -6.935 1.00 0.76 25 ALA A C 19
ATOM 8733 O O . ALA A 1 25 ? 15.162 -2.064 -8.137 1.00 0.87 25 ALA A O 19
ATOM 8740 N N . ASN A 1 26 ? 16.090 -2.168 -6.141 1.00 0.77 26 ASN A N 19
ATOM 8741 C CA . ASN A 1 26 ? 17.373 -2.695 -6.699 1.00 0.95 26 ASN A CA 19
ATOM 8742 C C . ASN A 1 26 ? 17.295 -4.216 -6.881 1.00 0.90 26 ASN A C 19
ATOM 8743 O O . ASN A 1 26 ? 17.889 -4.768 -7.789 1.00 1.04 26 ASN A O 19
ATOM 8754 N N . TYR A 1 27 ? 16.567 -4.898 -6.029 1.00 0.84 27 TYR A N 19
ATOM 8755 C CA . TYR A 1 27 ? 16.453 -6.383 -6.155 1.00 0.99 27 TYR A CA 19
ATOM 8756 C C . TYR A 1 27 ? 15.563 -6.760 -7.352 1.00 0.85 27 TYR A C 19
ATOM 8757 O O . TYR A 1 27 ? 15.810 -7.744 -8.024 1.00 0.97 27 TYR A O 19
ATOM 8775 N N . ARG A 1 28 ? 14.537 -5.988 -7.628 1.00 0.70 28 ARG A N 19
ATOM 8776 C CA . ARG A 1 28 ? 13.645 -6.318 -8.785 1.00 0.76 28 ARG A CA 19
ATOM 8777 C C . ARG A 1 28 ? 14.369 -6.063 -10.117 1.00 0.66 28 ARG A C 19
ATOM 8778 O O . ARG A 1 28 ? 14.162 -6.770 -11.081 1.00 0.82 28 ARG A O 19
ATOM 8799 N N . ALA A 1 29 ? 15.225 -5.068 -10.174 1.00 0.57 29 ALA A N 19
ATOM 8800 C CA . ALA A 1 29 ? 15.963 -4.783 -11.444 1.00 0.66 29 ALA A CA 19
ATOM 8801 C C . ALA A 1 29 ? 17.003 -5.880 -11.716 1.00 0.66 29 ALA A C 19
ATOM 8802 O O . ALA A 1 29 ? 17.32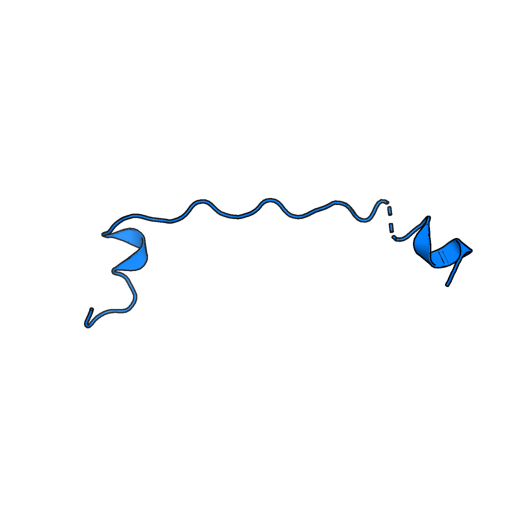3 -6.174 -12.852 1.00 0.83 29 ALA A O 19
ATOM 8809 N N . TYR A 1 30 ? 17.532 -6.486 -10.679 1.00 0.61 30 TYR A N 19
ATOM 8810 C CA . TYR A 1 30 ? 18.552 -7.563 -10.867 1.00 0.73 30 TYR A CA 19
ATOM 8811 C C . TYR A 1 30 ? 17.874 -8.927 -11.084 1.00 0.67 30 TYR A C 19
ATOM 8812 O O . TYR A 1 30 ? 18.368 -9.757 -11.822 1.00 0.83 30 TYR A O 19
ATOM 8830 N N . ALA A 1 31 ? 16.753 -9.165 -10.443 1.00 0.61 31 ALA A N 19
ATOM 8831 C CA . ALA A 1 31 ? 16.056 -10.479 -10.610 1.00 0.78 31 ALA A CA 19
ATOM 8832 C C . ALA A 1 31 ? 15.263 -10.514 -11.924 1.00 0.87 31 ALA A C 19
ATOM 8833 O O . ALA A 1 31 ? 15.422 -11.414 -12.726 1.00 1.06 31 ALA A O 19
ATOM 8840 N N . THR A 1 32 ? 14.409 -9.544 -12.145 1.00 0.82 32 THR A N 19
ATOM 8841 C CA . THR A 1 32 ? 13.602 -9.522 -13.408 1.00 1.00 32 THR A CA 19
ATOM 8842 C C . THR A 1 32 ? 14.113 -8.430 -14.358 1.00 1.05 32 THR A C 19
ATOM 8843 O O . THR A 1 32 ? 14.487 -7.372 -13.876 1.00 1.31 32 THR A O 19
ATOM 8855 N N . MET A 1 1 ? -22.373 -0.423 -11.021 1.00 2.93 1 MET A N 20
ATOM 8856 C CA . MET A 1 1 ? -21.239 0.235 -11.745 1.00 2.86 1 MET A CA 20
ATOM 8857 C C . MET A 1 1 ? -20.218 -0.811 -12.216 1.00 2.94 1 MET A C 20
ATOM 8858 O O . MET A 1 1 ? -20.248 -1.955 -11.800 1.00 2.98 1 MET A O 20
ATOM 8874 N N . ALA A 1 2 ? -19.314 -0.422 -13.081 1.00 3.07 2 ALA A N 20
ATOM 8875 C CA . ALA A 1 2 ? -18.283 -1.385 -13.583 1.00 3.28 2 ALA A CA 20
ATOM 8876 C C . ALA A 1 2 ? -17.099 -1.467 -12.610 1.00 3.11 2 ALA A C 20
ATOM 8877 O O . ALA A 1 2 ? -16.489 -2.508 -12.455 1.00 3.21 2 ALA A O 20
ATOM 8884 N N . ASP A 1 3 ? -16.769 -0.380 -11.953 1.00 2.93 3 ASP A N 20
ATOM 8885 C CA . ASP A 1 3 ? -15.624 -0.397 -10.988 1.00 2.81 3 ASP A CA 20
ATOM 8886 C C . ASP A 1 3 ? -16.040 -1.054 -9.662 1.00 2.47 3 ASP A C 20
ATOM 8887 O O . ASP A 1 3 ? -17.209 -1.128 -9.333 1.00 2.27 3 ASP A O 20
ATOM 8896 N N . GLU A 1 4 ? -15.084 -1.530 -8.903 1.00 2.46 4 GLU A N 20
ATOM 8897 C CA . GLU A 1 4 ? -15.407 -2.187 -7.598 1.00 2.18 4 GLU A CA 20
ATOM 8898 C C . GLU A 1 4 ? -15.136 -1.221 -6.432 1.00 1.90 4 GLU A C 20
ATOM 8899 O O . GLU A 1 4 ? -14.385 -1.525 -5.523 1.00 1.95 4 GLU A O 20
ATOM 8911 N N . SER A 1 5 ? -15.744 -0.056 -6.451 1.00 1.69 5 SER A N 20
ATOM 8912 C CA . SER A 1 5 ? -15.520 0.931 -5.343 1.00 1.47 5 SER A CA 20
ATOM 8913 C C . SER A 1 5 ? -16.608 0.818 -4.261 1.00 1.09 5 SER A C 20
ATOM 8914 O O . SER A 1 5 ? -16.596 1.562 -3.296 1.00 0.97 5 SER A O 20
ATOM 8922 N N . SER A 1 6 ? -17.537 -0.104 -4.395 1.00 1.02 6 SER A N 20
ATOM 8923 C CA . SER A 1 6 ? -18.602 -0.257 -3.350 1.00 0.78 6 SER A CA 20
ATOM 8924 C C . SER A 1 6 ? -17.958 -0.564 -1.989 1.00 0.76 6 SER A C 20
ATOM 8925 O O . SER A 1 6 ? -18.527 -0.284 -0.950 1.00 0.75 6 SER A O 20
ATOM 8933 N N . ASP A 1 7 ? -16.765 -1.121 -1.995 1.00 0.96 7 ASP A N 20
ATOM 8934 C CA . ASP A 1 7 ? -16.057 -1.433 -0.714 1.00 1.13 7 ASP A CA 20
ATOM 8935 C C . ASP A 1 7 ? -15.878 -0.152 0.122 1.00 1.15 7 ASP A C 20
ATOM 8936 O O . ASP A 1 7 ? -15.954 -0.179 1.336 1.00 1.29 7 ASP A O 20
ATOM 8945 N N . ALA A 1 8 ? -15.654 0.967 -0.527 1.00 1.11 8 ALA A N 20
ATOM 8946 C CA . ALA A 1 8 ? -15.483 2.254 0.214 1.00 1.23 8 ALA A CA 20
ATOM 8947 C C . ALA A 1 8 ? -16.851 2.788 0.663 1.00 1.17 8 ALA A C 20
ATOM 8948 O O . ALA A 1 8 ? -16.969 3.419 1.697 1.00 1.34 8 ALA A O 20
ATOM 8955 N N . ALA A 1 9 ? -17.887 2.533 -0.107 1.00 1.02 9 ALA A N 20
ATOM 8956 C CA . ALA A 1 9 ? -19.254 3.015 0.273 1.00 1.08 9 ALA A CA 20
ATOM 8957 C C . ALA A 1 9 ? -19.735 2.314 1.554 1.00 1.15 9 ALA A C 20
ATOM 8958 O O . ALA A 1 9 ? -20.472 2.882 2.338 1.00 1.31 9 ALA A O 20
ATOM 8965 N N . GLY A 1 10 ? -19.315 1.089 1.776 1.00 1.14 10 GLY A N 20
ATOM 8966 C CA . GLY A 1 10 ? -19.735 0.356 3.008 1.00 1.29 10 GLY A CA 20
ATOM 8967 C C . GLY A 1 10 ? -18.710 0.609 4.115 1.00 1.38 10 GLY A C 20
ATOM 8968 O O . GLY A 1 10 ? -18.654 1.683 4.685 1.00 1.47 10 GLY A O 20
ATOM 8972 N N . GLU A 1 11 ? -17.892 -0.368 4.414 1.00 1.42 11 GLU A N 20
ATOM 8973 C CA . GLU A 1 11 ? -16.854 -0.182 5.478 1.00 1.53 11 GLU A CA 20
ATOM 8974 C C . GLU A 1 11 ? -15.505 0.194 4.836 1.00 1.52 11 GLU A C 20
ATOM 8975 O O . GLU A 1 11 ? -14.914 -0.596 4.124 1.00 1.49 11 GLU A O 20
ATOM 8987 N N . PRO A 1 12 ? -15.066 1.404 5.099 1.00 1.60 12 PRO A N 20
ATOM 8988 C CA . PRO A 1 12 ? -13.782 1.885 4.526 1.00 1.63 12 PRO A CA 20
ATOM 8989 C C . PRO A 1 12 ? -12.593 1.192 5.200 1.00 1.43 12 PRO A C 20
ATOM 8990 O O . PRO A 1 12 ? -12.492 1.146 6.413 1.00 1.36 12 PRO A O 20
ATOM 9001 N N . GLN A 1 13 ? -11.691 0.655 4.418 1.00 1.38 13 GLN A N 20
ATOM 9002 C CA . GLN A 1 13 ? -10.500 -0.037 5.003 1.00 1.22 13 GLN A CA 20
ATOM 9003 C C . GLN A 1 13 ? -9.318 0.941 5.109 1.00 1.14 13 GLN A C 20
ATOM 9004 O O . GLN A 1 13 ? -9.225 1.884 4.342 1.00 1.28 13 GLN A O 20
ATOM 9018 N N . PRO A 1 14 ? -8.449 0.688 6.061 1.00 0.99 14 PRO A N 20
ATOM 9019 C CA . PRO A 1 14 ? -7.265 1.563 6.265 1.00 0.94 14 PRO A CA 20
ATOM 9020 C C . PRO A 1 14 ? -6.251 1.362 5.131 1.00 0.95 14 PRO A C 20
ATOM 9021 O O . PRO A 1 14 ? -5.891 0.247 4.801 1.00 1.04 14 PRO A O 20
ATOM 9032 N N . ALA A 1 15 ? -5.791 2.432 4.533 1.00 0.99 15 ALA A N 20
ATOM 9033 C CA . ALA A 1 15 ? -4.804 2.302 3.418 1.00 1.11 15 ALA A CA 20
ATOM 9034 C C . ALA A 1 15 ? -3.393 2.076 3.984 1.00 0.99 15 ALA A C 20
ATOM 9035 O O . ALA A 1 15 ? -2.948 2.812 4.846 1.00 0.83 15 ALA A O 20
ATOM 9042 N N . PRO A 1 16 ? -2.733 1.060 3.476 1.00 1.28 16 PRO A N 20
ATOM 9043 C CA . PRO A 1 16 ? -1.359 0.734 3.938 1.00 1.39 16 PRO A CA 20
ATOM 9044 C C . PRO A 1 16 ? -0.344 1.739 3.369 1.00 1.24 16 PRO A C 20
ATOM 9045 O O . PRO A 1 16 ? -0.328 2.018 2.184 1.00 1.27 16 PRO A O 20
ATOM 9056 N N . ALA A 1 17 ? 0.501 2.282 4.211 1.00 1.21 17 ALA A N 20
ATOM 9057 C CA . ALA A 1 17 ? 1.519 3.269 3.728 1.00 1.09 17 ALA A CA 20
ATOM 9058 C C . ALA A 1 17 ? 2.677 2.541 3.028 1.00 1.36 17 ALA A C 20
ATOM 9059 O O . ALA A 1 17 ? 3.212 1.584 3.556 1.00 1.73 17 ALA A O 20
ATOM 9066 N N . PRO A 1 18 ? 3.029 3.020 1.856 1.00 1.25 18 PRO A N 20
ATOM 9067 C CA . PRO A 1 18 ? 4.138 2.404 1.083 1.00 1.53 18 PRO A CA 20
ATOM 9068 C C . PRO A 1 18 ? 5.492 2.736 1.725 1.00 1.54 18 PRO A C 20
ATOM 9069 O O . PRO A 1 18 ? 5.744 3.859 2.121 1.00 1.35 18 PRO A O 20
ATOM 9080 N N . VAL A 1 19 ? 6.363 1.763 1.830 1.00 1.92 19 VAL A N 20
ATOM 9081 C CA . VAL A 1 19 ? 7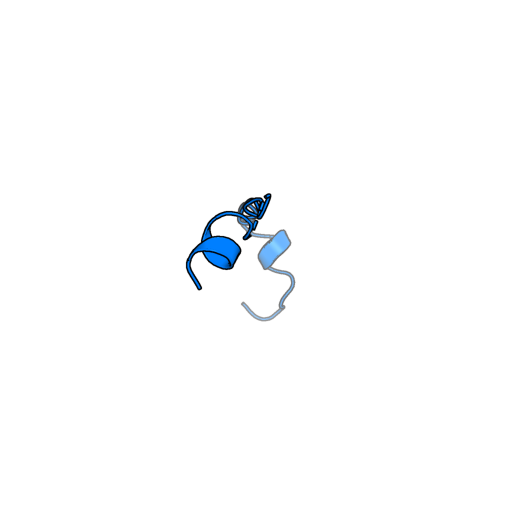.704 2.011 2.450 1.00 2.09 19 VAL A CA 20
ATOM 9082 C C . VAL A 1 19 ? 8.664 2.636 1.426 1.00 1.83 19 VAL A C 20
ATOM 9083 O O . VAL A 1 19 ? 8.670 2.280 0.262 1.00 1.74 19 VAL A O 20
ATOM 9096 N N . ARG A 1 20 ? 9.478 3.567 1.860 1.00 1.82 20 ARG A N 20
ATOM 9097 C CA . ARG A 1 20 ? 10.449 4.223 0.925 1.00 1.66 20 ARG A CA 20
ATOM 9098 C C . ARG A 1 20 ? 11.617 3.271 0.620 1.00 1.50 20 ARG A C 20
ATOM 9099 O O . ARG A 1 20 ? 12.095 2.569 1.489 1.00 1.62 20 ARG A O 20
ATOM 9120 N N . ARG A 1 21 ? 12.070 3.241 -0.610 1.00 1.29 21 ARG A N 20
ATOM 9121 C CA . ARG A 1 21 ? 13.207 2.333 -0.978 1.00 1.17 21 ARG A CA 20
ATOM 9122 C C . ARG A 1 21 ? 14.497 3.132 -1.251 1.00 1.01 21 ARG A C 20
ATOM 9123 O O . ARG A 1 21 ? 15.492 2.578 -1.682 1.00 0.91 21 ARG A O 20
ATOM 9144 N N . ARG A 1 22 ? 14.490 4.426 -1.013 1.00 1.10 22 ARG A N 20
ATOM 9145 C CA . ARG A 1 22 ? 15.716 5.255 -1.269 1.00 1.18 22 ARG A CA 20
ATOM 9146 C C . ARG A 1 22 ? 16.911 4.787 -0.417 1.00 1.19 22 ARG A C 20
ATOM 9147 O O . ARG A 1 22 ? 18.052 4.996 -0.784 1.00 1.26 22 ARG A O 20
ATOM 9196 N N . ALA A 1 25 ? 18.241 1.133 -1.837 1.00 0.72 25 ALA A N 20
ATOM 9197 C CA . ALA A 1 25 ? 18.932 1.224 -3.161 1.00 0.93 25 ALA A CA 20
ATOM 9198 C C . ALA A 1 25 ? 20.347 1.797 -2.995 1.00 0.95 25 ALA A C 20
ATOM 9199 O O . ALA A 1 25 ? 21.239 1.492 -3.764 1.00 1.21 25 ALA A O 20
ATOM 9206 N N . ASN A 1 26 ? 20.559 2.631 -2.002 1.00 0.89 26 ASN A N 20
ATOM 9207 C CA . ASN A 1 26 ? 21.916 3.230 -1.792 1.00 1.14 26 ASN A CA 20
ATOM 9208 C C . ASN A 1 26 ? 22.745 2.391 -0.810 1.00 0.98 26 ASN A C 20
ATOM 9209 O O . ASN A 1 26 ? 23.947 2.269 -0.956 1.00 1.15 26 ASN A O 20
ATOM 9220 N N . TYR A 1 27 ? 22.121 1.812 0.190 1.00 0.77 27 TYR A N 20
ATOM 9221 C CA . TYR A 1 27 ? 22.885 0.986 1.178 1.00 0.79 27 TYR A CA 20
ATOM 9222 C C . TYR A 1 27 ? 23.330 -0.341 0.543 1.00 0.55 27 TYR A C 20
ATOM 9223 O O . TYR A 1 27 ? 24.380 -0.864 0.865 1.00 0.64 27 TYR A O 20
ATOM 9241 N N . ARG A 1 28 ? 22.542 -0.887 -0.355 1.00 0.52 28 ARG A N 20
ATOM 9242 C CA . ARG A 1 28 ? 22.930 -2.179 -1.007 1.00 0.77 28 ARG A CA 20
ATOM 9243 C C . ARG A 1 28 ? 24.221 -2.013 -1.828 1.00 0.92 28 ARG A C 20
ATOM 9244 O O . ARG A 1 28 ? 24.957 -2.958 -2.023 1.00 1.13 28 ARG A O 20
ATOM 9265 N N . ALA A 1 29 ? 24.502 -0.822 -2.305 1.00 1.00 29 ALA A N 20
ATOM 9266 C CA . ALA A 1 29 ? 25.747 -0.603 -3.110 1.00 1.35 29 ALA A CA 20
ATOM 9267 C C . ALA A 1 29 ? 27.000 -0.815 -2.244 1.00 1.20 29 ALA A C 20
ATOM 9268 O O . ALA A 1 29 ? 28.048 -1.185 -2.740 1.00 1.45 29 ALA A O 20
ATOM 9275 N N . TYR A 1 30 ? 26.901 -0.586 -0.954 1.00 0.92 30 TYR A N 20
ATOM 9276 C CA . TYR A 1 30 ? 28.082 -0.779 -0.056 1.00 0.97 30 TYR A CA 20
ATOM 9277 C C . TYR A 1 30 ? 28.264 -2.269 0.274 1.00 0.90 30 TYR A C 20
ATOM 9278 O O . TYR A 1 30 ? 29.374 -2.753 0.397 1.00 1.08 30 TYR A O 20
ATOM 9296 N N . ALA A 1 31 ? 27.180 -2.997 0.414 1.00 0.93 31 ALA A N 20
ATOM 9297 C CA . ALA A 1 31 ? 27.284 -4.455 0.733 1.00 1.36 31 ALA A CA 20
ATOM 9298 C C . ALA A 1 31 ? 27.521 -5.267 -0.547 1.00 1.63 31 ALA A C 20
ATOM 9299 O O . ALA A 1 31 ? 28.438 -6.063 -0.621 1.00 1.96 31 ALA A O 20
ATOM 9306 N N . THR A 1 32 ? 26.705 -5.070 -1.554 1.00 1.66 32 THR A N 20
ATOM 9307 C CA . THR A 1 32 ? 26.884 -5.829 -2.830 1.00 2.16 32 THR A CA 20
ATOM 9308 C C . THR A 1 32 ? 27.447 -4.909 -3.923 1.00 2.26 32 THR A C 20
ATOM 9309 O O . THR A 1 32 ? 28.462 -5.263 -4.499 1.00 2.63 32 THR A O 20
#

Foldseek 3Di:
DPDPCVCCVPDNDDDDDDDDPPPVVVVVVD

Secondary structure (DSSP, 8-state):
--STTHHHHS-PPPPPPPPP---HHHHHH-

GO terms:
  GO:0001570 vasculogenesis (P, IDA)
  GO:0030017 sarcomere (C, IDA)
  GO:0006874 intracellular calcium ion homeostasis (P, IDA)
  GO:0006937 regulation of muscle contraction (P, IDA)
  GO:0006941 striated muscle contraction (P, IDA)
  GO:0007507 heart development (P, IDA)
  GO:0001980 regulation of systemic arterial blood pressure by ischemic conditions (P, IMP)
  GO:0006874 intracellular calcium ion homeostasis (P, IMP)

B-factor: mean 1.5, std 0.63, range [0.56, 4.29]

Organism: Mus musculus (NCBI:txid10090)